Protein AF-A0A151JK61-F1 (afdb_monomer)

Structure (mmCIF, N/CA/C/O backbone):
data_AF-A0A151JK61-F1
#
_entry.id   AF-A0A151JK61-F1
#
loop_
_atom_site.group_PDB
_atom_site.id
_atom_site.type_symbol
_atom_site.label_atom_id
_atom_site.label_alt_id
_atom_site.label_comp_id
_atom_site.label_asym_id
_atom_site.label_entity_id
_atom_site.label_seq_id
_atom_site.pdbx_PDB_ins_code
_atom_site.Cartn_x
_atom_site.Cartn_y
_atom_site.Cartn_z
_atom_site.occupancy
_atom_site.B_iso_or_equiv
_atom_site.auth_seq_id
_atom_site.auth_comp_id
_atom_site.auth_asym_id
_atom_site.auth_atom_id
_atom_site.pdbx_PDB_model_num
ATOM 1 N N . MET A 1 1 ? 59.798 40.712 -81.114 1.00 36.72 1 MET A N 1
ATOM 2 C CA . MET A 1 1 ? 59.734 41.565 -82.325 1.00 36.72 1 MET A CA 1
ATOM 3 C C . MET A 1 1 ? 58.881 42.770 -81.962 1.00 36.72 1 MET A C 1
ATOM 5 O O . MET A 1 1 ? 57.745 42.544 -81.593 1.00 36.72 1 MET A O 1
ATOM 9 N N . VAL A 1 2 ? 59.318 44.025 -81.912 1.00 40.62 2 VAL A N 1
ATOM 10 C CA . VAL A 1 2 ? 60.511 44.745 -82.385 1.00 40.62 2 VAL A CA 1
ATOM 11 C C . VAL A 1 2 ? 60.989 45.620 -81.213 1.00 40.62 2 VAL A C 1
ATOM 13 O O . VAL A 1 2 ? 60.170 46.296 -80.598 1.00 40.62 2 VAL A O 1
ATOM 16 N N . SER A 1 3 ? 62.283 45.569 -80.880 1.00 42.81 3 SER A N 1
ATOM 17 C CA . SER A 1 3 ? 62.918 46.436 -79.874 1.00 42.81 3 SER A CA 1
ATOM 18 C C . SER A 1 3 ? 63.166 47.808 -80.508 1.00 42.81 3 SER A C 1
ATOM 20 O O . SER A 1 3 ? 63.892 47.900 -81.498 1.00 42.81 3 SER A O 1
ATOM 22 N N . GLN A 1 4 ? 62.527 48.860 -79.991 1.00 45.97 4 GLN A N 1
ATOM 23 C CA . GLN A 1 4 ? 62.861 50.249 -80.314 1.00 45.97 4 GLN A CA 1
ATOM 24 C C . GLN A 1 4 ? 63.570 50.862 -79.109 1.00 45.97 4 GLN A C 1
ATOM 26 O O . GLN A 1 4 ? 62.953 51.158 -78.088 1.00 45.97 4 GLN A O 1
ATOM 31 N N . ALA A 1 5 ? 64.881 51.049 -79.245 1.00 43.09 5 ALA A N 1
ATOM 32 C CA . ALA A 1 5 ? 65.686 51.799 -78.299 1.00 43.09 5 ALA A CA 1
ATOM 33 C C . ALA A 1 5 ? 65.395 53.298 -78.458 1.00 43.09 5 ALA A C 1
ATOM 35 O O . ALA A 1 5 ? 65.665 53.883 -79.508 1.00 43.09 5 ALA A O 1
ATOM 36 N N . LEU A 1 6 ? 64.887 53.932 -77.402 1.00 47.94 6 LEU A N 1
ATOM 37 C CA . LEU A 1 6 ? 64.874 55.386 -77.275 1.00 47.94 6 LEU A CA 1
ATOM 38 C C . LEU A 1 6 ? 66.001 55.760 -76.298 1.00 47.94 6 LEU A C 1
ATOM 40 O O . LEU A 1 6 ? 65.933 55.432 -75.119 1.00 47.94 6 LEU A O 1
ATOM 44 N N . TYR A 1 7 ? 67.064 56.392 -76.808 1.00 45.03 7 TYR A N 1
ATOM 45 C CA . TYR A 1 7 ? 68.251 56.840 -76.052 1.00 45.03 7 TYR A CA 1
ATOM 46 C C . TYR A 1 7 ? 69.105 55.750 -75.360 1.00 45.03 7 TYR A C 1
ATOM 48 O O . TYR A 1 7 ? 69.670 55.985 -74.296 1.00 45.03 7 TYR A O 1
ATOM 56 N N . GLY A 1 8 ? 69.279 54.576 -75.981 1.00 53.41 8 GLY A N 1
ATOM 57 C CA . GLY A 1 8 ? 70.360 53.641 -75.609 1.00 53.41 8 GLY A CA 1
ATOM 58 C C . GLY A 1 8 ? 70.152 52.803 -74.338 1.00 53.41 8 GLY A C 1
ATOM 59 O O . GLY A 1 8 ? 71.114 52.229 -73.838 1.00 53.41 8 GLY A O 1
ATOM 60 N N . LEU A 1 9 ? 68.921 52.689 -73.835 1.00 51.47 9 LEU A N 1
ATOM 61 C CA . LEU A 1 9 ? 68.556 51.790 -72.734 1.00 51.47 9 LEU A CA 1
ATOM 62 C C . LEU A 1 9 ? 67.523 50.761 -73.217 1.00 51.47 9 LEU A C 1
ATOM 64 O O . LEU A 1 9 ? 66.422 51.131 -73.621 1.00 51.47 9 LEU A O 1
ATOM 68 N N . GLU A 1 10 ? 67.865 49.469 -73.167 1.00 50.69 10 GLU A N 1
ATOM 69 C CA . GLU A 1 10 ? 66.899 48.376 -73.342 1.00 50.69 10 GLU A CA 1
ATOM 70 C C . GLU A 1 10 ? 66.171 48.122 -72.017 1.00 50.69 10 GLU A C 1
ATOM 72 O O . GLU A 1 10 ? 66.741 47.598 -71.061 1.00 50.69 10 GLU A O 1
ATOM 77 N N . ILE A 1 11 ? 64.895 48.504 -71.952 1.00 57.00 11 ILE A N 1
ATOM 78 C CA . ILE A 1 11 ? 64.036 48.224 -70.799 1.00 57.00 11 ILE A CA 1
ATOM 79 C C . ILE A 1 11 ? 63.388 46.855 -71.010 1.00 57.00 11 ILE A C 1
ATOM 81 O O . ILE A 1 11 ? 62.542 46.671 -71.885 1.00 57.00 11 ILE A O 1
ATOM 85 N N . ASN A 1 12 ? 63.789 45.884 -70.193 1.00 53.09 12 ASN A N 1
ATOM 86 C CA . ASN A 1 12 ? 63.218 44.543 -70.192 1.00 53.09 12 ASN A CA 1
ATOM 87 C C . ASN A 1 12 ? 61.839 44.559 -69.498 1.00 53.09 12 ASN A C 1
ATOM 89 O O . ASN A 1 12 ? 61.750 44.612 -68.274 1.00 53.09 12 ASN A O 1
ATOM 93 N N . LEU A 1 13 ? 60.760 44.538 -70.288 1.00 59.25 13 LEU A N 1
ATOM 94 C CA . LEU A 1 13 ? 59.363 44.594 -69.823 1.00 59.25 13 LEU A CA 1
ATOM 95 C C . LEU A 1 13 ? 58.815 43.252 -69.297 1.00 59.25 13 LEU A C 1
ATOM 97 O O . LEU A 1 13 ? 57.653 43.182 -68.908 1.00 59.25 13 LEU A O 1
ATOM 101 N N . ASN A 1 14 ? 59.630 42.196 -69.229 1.00 56.22 14 ASN A N 1
ATOM 102 C CA . ASN A 1 14 ? 59.191 40.876 -68.754 1.00 56.22 14 ASN A CA 1
ATOM 103 C C . ASN A 1 14 ? 59.121 40.749 -67.216 1.00 56.22 14 ASN A C 1
ATOM 105 O O . ASN A 1 14 ? 58.889 39.656 -66.709 1.00 56.22 14 ASN A O 1
ATOM 109 N N . LEU A 1 15 ? 59.333 41.841 -66.473 1.00 53.91 15 LEU A N 1
ATOM 110 C CA . LEU A 1 15 ? 59.380 41.867 -65.001 1.00 53.91 15 LEU A CA 1
ATOM 111 C C . LEU A 1 15 ? 58.294 42.748 -64.354 1.00 53.91 15 LEU A C 1
ATOM 113 O O . LEU A 1 15 ? 58.325 42.961 -63.145 1.00 53.91 15 LEU A O 1
ATOM 117 N N . VAL A 1 16 ? 57.332 43.265 -65.128 1.00 53.78 16 VAL A N 1
ATOM 118 C CA . VAL A 1 16 ? 56.201 44.042 -64.591 1.00 53.78 16 VAL A CA 1
ATOM 119 C C . VAL A 1 16 ? 54.985 43.122 -64.476 1.00 53.78 16 VAL A C 1
ATOM 121 O O . VAL A 1 16 ? 54.441 42.691 -65.492 1.00 53.78 16 VAL A O 1
ATOM 124 N N . GLU A 1 17 ? 54.559 42.810 -63.249 1.00 54.56 17 GLU A N 1
ATOM 125 C CA . GLU A 1 17 ? 53.302 42.092 -63.001 1.00 54.56 17 GLU A CA 1
ATOM 126 C C . GLU A 1 17 ? 52.133 42.834 -63.667 1.00 54.56 17 GLU A C 1
ATOM 128 O O . GLU A 1 17 ? 51.970 44.049 -63.516 1.00 54.56 17 GLU A O 1
ATOM 133 N N . GLN A 1 18 ? 51.325 42.108 -64.445 1.00 51.62 18 GLN A N 1
ATOM 134 C CA . GLN A 1 18 ? 50.189 42.681 -65.161 1.00 51.62 18 GLN A CA 1
ATOM 135 C C . GLN A 1 18 ? 49.144 43.208 -64.170 1.00 51.62 18 GLN A C 1
ATOM 137 O O . GLN A 1 18 ? 48.425 42.456 -63.518 1.00 51.62 18 GLN A O 1
ATOM 142 N N . ASN A 1 19 ? 49.076 44.533 -64.077 1.00 57.56 19 ASN A N 1
ATOM 143 C CA . ASN A 1 19 ? 48.163 45.279 -63.219 1.00 57.56 19 ASN A CA 1
ATOM 144 C C . ASN A 1 19 ? 46.703 45.145 -63.715 1.00 57.56 19 ASN A C 1
ATOM 146 O O . ASN A 1 19 ? 46.475 44.977 -64.919 1.00 57.56 19 ASN A O 1
ATOM 150 N N . GLU A 1 20 ? 45.708 45.261 -62.821 1.00 55.38 20 GLU A N 1
ATOM 151 C CA . GLU A 1 20 ? 44.273 44.990 -63.089 1.00 55.38 20 GLU A CA 1
ATOM 152 C C . GLU A 1 20 ? 43.678 45.729 -64.305 1.00 55.38 20 GLU A C 1
ATOM 154 O O . GLU A 1 20 ? 42.684 45.287 -64.884 1.00 55.38 20 GLU A O 1
ATOM 159 N N . PHE A 1 21 ? 44.319 46.815 -64.733 1.00 51.34 21 PHE A N 1
ATOM 160 C CA . PHE A 1 21 ? 43.961 47.631 -65.894 1.00 51.34 21 PHE A CA 1
ATOM 161 C C . PHE A 1 21 ? 44.294 46.997 -67.262 1.00 51.34 21 PHE A C 1
ATOM 163 O O . PHE A 1 21 ? 44.045 47.618 -68.291 1.00 51.34 21 PHE A O 1
ATOM 170 N N . THR A 1 22 ? 44.840 45.774 -67.299 1.00 52.66 22 THR A N 1
ATOM 171 C CA . THR A 1 22 ? 45.141 45.019 -68.539 1.00 52.66 22 THR A CA 1
ATOM 172 C C . THR A 1 22 ? 44.105 43.938 -68.884 1.00 52.66 22 THR A C 1
ATOM 174 O O . THR A 1 22 ? 44.221 43.279 -69.919 1.00 52.66 22 THR A O 1
ATOM 177 N N . LYS A 1 23 ? 43.060 43.764 -68.059 1.00 53.53 23 LYS A N 1
ATOM 178 C CA . LYS A 1 23 ? 41.962 42.818 -68.321 1.00 53.53 23 LYS A CA 1
ATOM 179 C C . LYS A 1 23 ? 41.114 43.292 -69.512 1.00 53.53 23 LYS A C 1
ATOM 181 O O . LYS A 1 23 ? 40.713 44.451 -69.582 1.00 53.53 23 LYS A O 1
ATOM 186 N N . SER A 1 24 ? 40.805 42.384 -70.439 1.00 61.75 24 SER A N 1
ATOM 187 C CA . S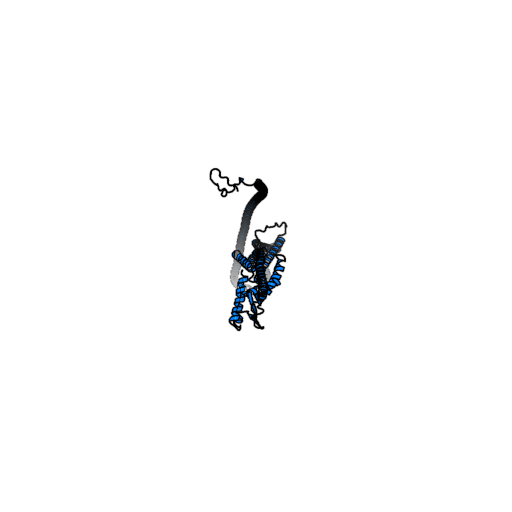ER A 1 24 ? 39.912 42.650 -71.581 1.00 61.75 24 SER A CA 1
ATOM 188 C C . SER A 1 24 ? 38.522 43.102 -71.100 1.00 61.75 24 SER A C 1
ATOM 190 O O . SER A 1 24 ? 38.020 42.580 -70.104 1.00 61.75 24 SER A O 1
ATOM 192 N N . GLU A 1 25 ? 37.855 44.019 -71.817 1.00 66.44 25 GLU A N 1
ATOM 193 C CA . GLU A 1 25 ? 36.495 44.508 -71.499 1.00 66.44 25 GLU A CA 1
ATOM 194 C C . GLU A 1 25 ? 35.496 43.355 -71.251 1.00 66.44 25 GLU A C 1
ATOM 196 O O . GLU A 1 25 ? 34.598 43.454 -70.410 1.00 66.44 25 GLU A O 1
ATOM 201 N N . ASN A 1 26 ? 35.694 42.215 -71.922 1.00 67.25 26 ASN A N 1
ATOM 202 C CA . ASN A 1 26 ? 34.891 41.009 -71.726 1.00 67.25 26 ASN A CA 1
ATOM 203 C C . ASN A 1 26 ? 35.125 40.329 -70.365 1.00 67.25 26 ASN A C 1
ATOM 205 O O . ASN A 1 26 ? 34.169 39.834 -69.769 1.00 67.25 26 ASN A O 1
ATOM 209 N N . GLN A 1 27 ? 36.353 40.335 -69.839 1.00 68.81 27 GLN A N 1
ATOM 210 C CA . GLN A 1 27 ? 36.668 39.763 -68.523 1.00 68.81 27 GLN A CA 1
ATOM 211 C C . GLN A 1 27 ? 36.084 40.614 -67.388 1.00 68.81 27 GLN A C 1
ATOM 213 O O . GLN A 1 27 ? 35.532 40.071 -66.432 1.00 68.81 27 GLN A O 1
ATOM 218 N N . LEU A 1 28 ? 36.114 41.945 -67.522 1.00 70.75 28 LEU A N 1
ATOM 219 C CA . LEU A 1 28 ? 35.481 42.855 -66.561 1.00 70.75 28 LEU A CA 1
ATOM 220 C C . LEU A 1 28 ? 33.946 42.741 -66.584 1.00 70.75 28 LEU A C 1
ATOM 222 O O . LEU A 1 28 ? 33.312 42.761 -65.528 1.00 70.75 28 LEU A O 1
ATOM 226 N N . LYS A 1 29 ? 33.329 42.549 -67.762 1.00 75.88 29 LYS A N 1
ATOM 227 C CA . LYS A 1 29 ? 31.883 42.269 -67.870 1.00 75.88 29 LYS A CA 1
ATOM 228 C C . LYS A 1 29 ? 31.500 40.947 -67.204 1.00 75.88 29 LYS A C 1
ATOM 230 O O . LYS A 1 29 ? 30.513 40.922 -66.475 1.00 75.88 29 LYS A O 1
ATOM 235 N N . GLN A 1 30 ? 32.280 39.881 -67.397 1.00 76.56 30 GLN A N 1
ATOM 236 C CA . GLN A 1 30 ? 32.039 38.598 -66.727 1.00 76.56 30 GLN A CA 1
ATOM 237 C C . GLN A 1 30 ? 32.170 38.707 -65.203 1.00 76.56 30 GLN A C 1
ATOM 239 O O . GLN A 1 30 ? 31.293 38.222 -64.492 1.00 76.56 30 GLN A O 1
ATOM 244 N N . GLN A 1 31 ? 33.195 39.400 -64.693 1.00 79.06 31 GLN A N 1
ATOM 245 C CA . GLN A 1 31 ? 33.338 39.639 -63.251 1.00 79.06 31 GLN A CA 1
ATOM 246 C C . GLN A 1 31 ? 32.177 40.463 -62.681 1.00 79.06 31 GLN A C 1
ATOM 248 O O . GLN A 1 31 ? 31.680 40.153 -61.602 1.00 79.06 31 GLN A O 1
ATOM 253 N N . ARG A 1 32 ? 31.686 41.470 -63.414 1.00 78.94 32 ARG A N 1
ATOM 254 C CA . ARG A 1 32 ? 30.528 42.269 -62.989 1.00 78.94 32 ARG A CA 1
ATOM 255 C C . ARG A 1 32 ? 29.241 41.445 -62.921 1.00 78.94 32 ARG A C 1
ATOM 257 O O . ARG A 1 32 ? 28.457 41.634 -61.999 1.00 78.94 32 ARG A O 1
ATOM 264 N N . GLU A 1 33 ? 28.999 40.566 -63.890 1.00 81.56 33 GLU A N 1
ATOM 265 C CA . GLU A 1 33 ? 27.809 39.704 -63.881 1.00 81.56 33 GLU A CA 1
ATOM 266 C C . GLU A 1 33 ? 27.905 38.602 -62.812 1.00 81.56 33 GLU A C 1
ATOM 268 O O . GLU A 1 33 ? 26.903 38.306 -62.166 1.00 81.56 33 GLU A O 1
ATOM 273 N N . ALA A 1 34 ? 29.104 38.072 -62.541 1.00 82.69 34 ALA A N 1
ATOM 274 C CA . ALA A 1 34 ? 29.336 37.176 -61.405 1.00 82.69 34 ALA A CA 1
ATOM 275 C C . ALA A 1 34 ? 29.052 37.880 -60.066 1.00 82.69 34 ALA A C 1
ATOM 277 O O . ALA A 1 34 ? 28.237 37.398 -59.287 1.00 82.69 34 ALA A O 1
ATOM 278 N N . LEU A 1 35 ? 29.608 39.080 -59.856 1.00 83.50 35 LEU A N 1
ATOM 279 C CA . LEU A 1 35 ? 29.359 39.879 -58.651 1.00 83.50 35 LEU A CA 1
ATOM 280 C C . LEU A 1 35 ? 27.884 40.268 -58.489 1.00 83.50 35 LEU A C 1
ATOM 282 O O . LEU A 1 35 ? 27.372 40.253 -57.376 1.00 83.50 35 LEU A O 1
ATOM 286 N N . LYS A 1 36 ? 27.170 40.590 -59.575 1.00 87.06 36 LYS A N 1
ATOM 287 C CA . LYS A 1 36 ? 25.717 40.835 -59.512 1.00 87.06 36 LYS A CA 1
ATOM 288 C C . LYS A 1 36 ? 24.940 39.598 -59.080 1.00 87.06 36 LYS A C 1
ATOM 290 O O . LYS A 1 36 ? 23.990 39.726 -58.314 1.00 87.06 36 LYS A O 1
ATOM 295 N N . LYS A 1 37 ? 25.316 38.421 -59.586 1.00 86.50 37 LYS A N 1
ATOM 296 C CA . LYS A 1 37 ? 24.692 37.157 -59.194 1.00 86.50 37 LYS A CA 1
ATOM 297 C C . LYS A 1 37 ? 24.955 36.859 -57.719 1.00 86.50 37 LYS A C 1
ATOM 299 O O . LYS A 1 37 ? 24.032 36.465 -57.016 1.00 86.50 37 LYS A O 1
ATOM 304 N N . ASP A 1 38 ? 26.170 37.118 -57.247 1.00 87.12 38 ASP A N 1
ATOM 305 C CA . ASP A 1 38 ? 26.519 36.966 -55.836 1.00 87.12 38 ASP A CA 1
ATOM 306 C C . ASP A 1 38 ? 25.733 37.946 -54.955 1.00 87.12 38 ASP A C 1
ATOM 308 O O . ASP A 1 38 ? 25.185 37.534 -53.940 1.00 87.12 38 ASP A O 1
ATOM 312 N N . ILE A 1 39 ? 25.589 39.214 -55.365 1.00 87.75 39 ILE A N 1
ATOM 313 C CA . ILE A 1 39 ? 24.758 40.205 -54.656 1.00 87.75 39 ILE A CA 1
ATOM 314 C C . ILE A 1 39 ? 23.302 39.733 -54.557 1.00 87.75 39 ILE A C 1
ATOM 316 O O . ILE A 1 39 ? 22.737 39.774 -53.469 1.00 87.75 39 ILE A O 1
ATOM 320 N N . LEU A 1 40 ? 22.716 39.238 -55.652 1.00 90.38 40 LEU A N 1
ATOM 321 C CA . LEU A 1 40 ? 21.356 38.686 -55.655 1.00 90.38 40 LEU A CA 1
ATOM 322 C C . LEU A 1 40 ? 21.215 37.494 -54.699 1.00 90.38 40 LEU A C 1
ATOM 324 O O . LEU A 1 40 ? 20.272 37.450 -53.913 1.00 90.38 40 LEU A O 1
ATOM 328 N N . ASN A 1 41 ? 22.173 36.565 -54.715 1.00 88.38 41 ASN A N 1
ATOM 329 C CA . ASN A 1 41 ? 22.175 35.425 -53.797 1.00 88.38 41 ASN A CA 1
ATOM 330 C C . ASN A 1 41 ? 22.283 35.882 -52.331 1.00 88.38 41 ASN A C 1
ATOM 332 O O . ASN A 1 41 ? 21.560 35.377 -51.475 1.00 88.38 41 ASN A O 1
ATOM 336 N N . TYR A 1 42 ? 23.140 36.867 -52.034 1.00 89.44 42 TYR A N 1
ATOM 337 C CA . TYR A 1 42 ? 23.260 37.425 -50.686 1.00 89.44 42 TYR A CA 1
ATOM 338 C C . TYR A 1 42 ? 21.993 38.169 -50.248 1.00 89.44 42 TYR A C 1
ATOM 340 O O . TYR A 1 42 ? 21.612 38.083 -49.082 1.00 89.44 42 TYR A O 1
ATOM 348 N N . GLU A 1 43 ? 21.311 38.876 -51.151 1.00 91.19 43 GLU A N 1
ATOM 349 C CA . GLU A 1 43 ? 20.018 39.504 -50.863 1.00 91.19 43 GLU A CA 1
ATOM 350 C C . GLU A 1 43 ? 18.944 38.453 -50.547 1.00 91.19 43 GLU A C 1
ATOM 352 O O . GLU A 1 43 ? 18.231 38.590 -49.546 1.00 91.19 43 GLU A O 1
ATOM 357 N N . GLU A 1 44 ? 18.871 37.367 -51.322 1.00 89.69 44 GLU A N 1
ATOM 358 C CA . GLU A 1 44 ? 17.977 36.237 -51.043 1.00 89.69 44 GLU A CA 1
ATOM 359 C C . GLU A 1 44 ? 18.295 35.582 -49.690 1.00 89.69 44 GLU A C 1
ATOM 361 O O . GLU A 1 44 ? 17.392 35.398 -48.868 1.00 89.69 44 GLU A O 1
ATOM 366 N N . ASP A 1 45 ? 19.567 35.321 -49.389 1.00 89.50 45 ASP A N 1
ATOM 367 C CA . ASP A 1 45 ? 19.987 34.770 -48.098 1.00 89.50 45 ASP A CA 1
ATOM 368 C C . ASP A 1 45 ? 19.641 35.704 -46.927 1.00 89.50 45 ASP A C 1
ATOM 370 O O . ASP A 1 45 ? 19.114 35.249 -45.908 1.00 89.50 45 ASP A O 1
ATOM 374 N N . ILE A 1 46 ? 19.842 37.020 -47.071 1.00 89.19 46 ILE A N 1
ATOM 375 C CA . ILE A 1 46 ? 19.449 38.011 -46.057 1.00 89.19 46 ILE A CA 1
ATOM 376 C C . ILE A 1 46 ? 17.935 37.980 -45.828 1.00 89.19 46 ILE A C 1
ATOM 378 O O . ILE A 1 46 ? 17.485 38.063 -44.679 1.00 89.19 46 ILE A O 1
ATOM 382 N N . THR A 1 47 ? 17.130 37.864 -46.888 1.00 91.00 47 THR A N 1
ATOM 383 C CA . THR A 1 47 ? 15.671 37.764 -46.734 1.00 91.00 47 THR A CA 1
ATOM 384 C C . THR A 1 47 ? 15.264 36.469 -46.036 1.00 91.00 47 THR A C 1
ATOM 386 O O . THR A 1 47 ? 14.463 36.524 -45.098 1.00 91.00 47 THR A O 1
ATOM 389 N N . ARG A 1 48 ? 15.870 35.327 -46.393 1.00 92.75 48 ARG A N 1
ATOM 390 C CA . ARG A 1 48 ? 15.636 34.038 -45.726 1.00 92.75 48 ARG A CA 1
ATOM 391 C C . ARG A 1 48 ? 15.961 34.132 -44.237 1.00 92.75 48 ARG A C 1
ATOM 393 O O . ARG A 1 48 ? 15.082 33.885 -43.411 1.00 92.75 48 ARG A O 1
ATOM 400 N N . ILE A 1 49 ? 17.159 34.603 -43.893 1.00 90.38 49 ILE A N 1
ATOM 401 C CA . ILE A 1 49 ? 17.610 34.752 -42.503 1.00 90.38 49 ILE A CA 1
ATOM 402 C C . ILE A 1 49 ? 16.687 35.695 -41.721 1.00 90.38 49 ILE A C 1
ATOM 404 O O . ILE A 1 49 ? 16.304 35.381 -40.596 1.00 90.38 49 ILE A O 1
ATOM 408 N N . LYS A 1 50 ? 16.247 36.820 -42.306 1.00 92.31 50 LYS A N 1
ATOM 409 C CA . LYS A 1 50 ? 15.279 37.725 -41.655 1.00 92.31 50 LYS A CA 1
ATOM 410 C C . LYS A 1 50 ? 13.941 37.044 -41.369 1.00 92.31 50 LYS A C 1
ATOM 412 O O . LYS A 1 50 ? 13.362 37.268 -40.304 1.00 92.31 50 LYS A O 1
ATOM 417 N N . THR A 1 51 ? 13.438 36.222 -42.290 1.00 90.81 51 THR A N 1
ATOM 418 C CA . THR A 1 51 ? 12.185 35.485 -42.058 1.00 90.81 51 THR A CA 1
ATOM 419 C C . THR A 1 51 ? 12.330 34.420 -40.973 1.00 90.81 51 THR A C 1
ATOM 421 O O . THR A 1 51 ? 11.421 34.270 -40.153 1.00 90.81 51 THR A O 1
ATOM 424 N N . GLU A 1 52 ? 13.468 33.727 -40.913 1.00 91.00 52 GLU A N 1
ATOM 425 C CA . GLU A 1 52 ? 13.773 32.763 -39.852 1.00 91.00 52 GLU A CA 1
ATOM 426 C C . GLU A 1 52 ? 13.918 33.447 -38.492 1.00 91.00 52 GLU A C 1
ATOM 428 O O . GLU A 1 52 ? 13.262 33.028 -37.539 1.00 91.00 52 GLU A O 1
ATOM 433 N N . LEU A 1 53 ? 14.648 34.565 -38.414 1.00 89.38 53 LEU A N 1
ATOM 434 C CA . LEU A 1 53 ? 14.738 35.397 -37.208 1.00 89.38 53 LEU A CA 1
ATOM 435 C C . LEU A 1 53 ? 13.359 35.860 -36.727 1.00 89.38 53 LEU A C 1
ATOM 437 O O . LEU A 1 53 ? 13.074 35.822 -35.533 1.00 89.38 53 LEU A O 1
ATOM 441 N N . GLY A 1 54 ? 12.472 36.253 -37.646 1.00 91.81 54 GLY A N 1
ATOM 442 C CA . GLY A 1 54 ? 11.100 36.635 -37.312 1.00 91.81 54 GLY A CA 1
ATOM 443 C C . GLY A 1 54 ? 10.270 35.482 -36.734 1.00 91.81 54 GLY A C 1
ATOM 444 O O . GLY A 1 54 ? 9.477 35.697 -35.815 1.00 91.81 54 GLY A O 1
ATOM 445 N N . LYS A 1 55 ? 10.450 34.253 -37.239 1.00 91.94 55 LYS A N 1
ATOM 446 C CA . LYS A 1 55 ? 9.806 33.050 -36.682 1.00 91.94 55 LYS A CA 1
ATOM 447 C C . LYS A 1 55 ? 10.365 32.713 -35.302 1.00 91.94 55 LYS A C 1
ATOM 449 O O . LYS A 1 55 ? 9.581 32.469 -34.387 1.00 91.94 55 LYS A O 1
ATOM 454 N N . LEU A 1 56 ? 11.687 32.764 -35.147 1.00 88.56 56 LEU A N 1
ATOM 455 C CA . LEU A 1 56 ? 12.363 32.470 -33.887 1.00 88.56 56 LEU A CA 1
ATOM 456 C C . LEU A 1 56 ? 11.968 33.480 -32.798 1.00 88.56 56 LEU A C 1
ATOM 458 O O . LEU A 1 56 ? 11.589 33.076 -31.706 1.00 88.56 56 LEU A O 1
ATOM 462 N N . ASN A 1 57 ? 11.912 34.779 -33.115 1.00 89.94 57 ASN A N 1
ATOM 463 C CA . ASN A 1 57 ? 11.442 35.805 -32.173 1.00 89.94 57 ASN A CA 1
ATOM 464 C C . ASN A 1 57 ? 9.983 35.600 -31.745 1.00 89.94 57 ASN A C 1
ATOM 466 O O . ASN A 1 57 ? 9.642 35.834 -30.586 1.00 89.94 57 ASN A O 1
ATOM 470 N N . LYS A 1 58 ? 9.105 35.150 -32.653 1.00 91.81 58 LYS A N 1
ATOM 471 C CA . LYS A 1 58 ? 7.721 34.806 -32.287 1.00 91.81 58 LYS A CA 1
ATOM 472 C C . LYS A 1 58 ? 7.667 33.607 -31.342 1.00 91.81 58 LYS A C 1
ATOM 474 O O . LYS A 1 58 ? 6.873 33.629 -30.408 1.00 91.81 58 LYS A O 1
ATOM 479 N N . GLN A 1 59 ? 8.501 32.592 -31.571 1.00 89.69 59 GLN A N 1
ATOM 480 C CA . GLN A 1 59 ? 8.602 31.434 -30.681 1.00 89.69 59 GLN A CA 1
ATOM 481 C C . GLN A 1 59 ? 9.130 31.835 -29.302 1.00 89.69 59 GLN A C 1
ATOM 483 O O . GLN A 1 59 ? 8.499 31.488 -28.311 1.00 89.69 59 GLN A O 1
ATOM 488 N N . VAL A 1 60 ? 10.200 32.635 -29.234 1.00 89.56 60 VAL A N 1
ATOM 489 C CA . VAL A 1 60 ? 10.749 33.155 -27.969 1.00 89.56 60 VAL A CA 1
ATOM 490 C C . VAL A 1 60 ? 9.690 33.947 -27.200 1.00 89.56 60 VAL A C 1
ATOM 492 O O . VAL A 1 60 ? 9.434 33.649 -26.039 1.00 89.56 60 VAL A O 1
ATOM 495 N N . SER A 1 61 ? 8.991 34.878 -27.859 1.00 88.81 61 SER A N 1
ATOM 496 C CA . SER A 1 61 ? 7.936 35.667 -27.209 1.00 88.81 61 SER A CA 1
ATOM 497 C C . SER A 1 61 ? 6.762 34.809 -26.717 1.00 88.81 61 SER A C 1
ATOM 499 O O . SER A 1 61 ? 6.157 35.119 -25.689 1.00 88.81 61 SER A O 1
ATOM 501 N N . GLN A 1 62 ? 6.426 33.724 -27.423 1.00 89.31 62 GLN A N 1
ATOM 502 C CA . GLN A 1 62 ? 5.405 32.786 -26.961 1.00 89.31 62 GLN A CA 1
ATOM 503 C C . GLN A 1 62 ? 5.890 31.992 -25.742 1.00 89.31 62 GLN A C 1
ATOM 505 O O . GLN A 1 62 ? 5.174 31.922 -24.747 1.00 89.31 62 GLN A O 1
ATOM 510 N N . SER A 1 63 ? 7.120 31.474 -25.769 1.00 81.00 63 SER A N 1
ATOM 511 C CA . SER A 1 63 ? 7.704 30.756 -24.632 1.00 81.00 63 SER A CA 1
ATOM 512 C C . SER A 1 63 ? 7.854 31.637 -23.387 1.00 81.00 63 SER A C 1
ATOM 514 O O . SER A 1 63 ? 7.631 31.158 -22.280 1.00 81.00 63 SER A O 1
ATOM 516 N N . GLU A 1 64 ? 8.158 32.929 -23.539 1.00 86.31 64 GLU A N 1
ATOM 517 C CA . GLU A 1 64 ? 8.181 33.894 -22.427 1.00 86.31 64 GLU A CA 1
ATOM 518 C C . GLU A 1 64 ? 6.797 34.088 -21.787 1.00 86.31 64 GLU A C 1
ATOM 520 O O . GLU A 1 64 ? 6.679 34.174 -20.559 1.00 86.31 64 GLU A O 1
ATOM 525 N N . LYS A 1 65 ? 5.731 34.130 -22.600 1.00 89.62 65 LYS A N 1
ATOM 526 C CA . LYS A 1 65 ? 4.349 34.200 -22.098 1.00 89.62 65 LYS A CA 1
ATOM 527 C C . LYS A 1 65 ? 3.959 32.927 -21.358 1.00 89.62 65 LYS A C 1
ATOM 529 O O . LYS A 1 65 ? 3.393 33.029 -20.270 1.00 89.62 65 LYS A O 1
ATOM 534 N N . ASP A 1 66 ? 4.297 31.768 -21.915 1.00 87.50 66 ASP A N 1
ATOM 535 C CA . ASP A 1 66 ? 3.994 30.469 -21.314 1.00 87.50 66 ASP A CA 1
ATOM 536 C C . ASP A 1 66 ? 4.744 30.301 -19.978 1.00 87.50 66 ASP A C 1
ATOM 538 O O . ASP A 1 66 ? 4.138 29.927 -18.975 1.00 87.50 66 ASP A O 1
ATOM 542 N N . LEU A 1 67 ? 6.026 30.689 -19.911 1.00 85.12 67 LEU A N 1
ATOM 543 C CA . LEU A 1 67 ? 6.802 30.726 -18.661 1.00 85.12 67 LEU A CA 1
ATOM 544 C C . LEU A 1 67 ? 6.181 31.664 -17.619 1.00 85.12 67 LEU A C 1
ATOM 546 O O . LEU A 1 67 ? 6.072 31.311 -16.446 1.00 85.12 67 LEU A O 1
ATOM 550 N N . SER A 1 68 ? 5.729 32.845 -18.043 1.00 84.50 68 SER A N 1
ATOM 551 C CA . SER A 1 68 ? 5.071 33.810 -17.152 1.00 84.50 68 SER A CA 1
ATOM 552 C C . SER A 1 68 ? 3.701 33.328 -16.656 1.00 84.50 68 SER A C 1
ATOM 554 O O . SER A 1 68 ? 3.223 33.769 -15.608 1.00 84.50 68 SER A O 1
ATOM 556 N N . GLN A 1 69 ? 3.020 32.466 -17.412 1.00 84.75 69 GLN A N 1
ATOM 557 C CA . GLN A 1 69 ? 1.779 31.830 -16.979 1.00 84.75 69 GLN A CA 1
ATOM 558 C C . GLN A 1 69 ? 2.066 30.702 -15.984 1.00 84.75 69 GLN A C 1
ATOM 560 O O . GLN A 1 69 ? 1.485 30.700 -14.901 1.00 84.75 69 GLN A O 1
ATOM 565 N N . LEU A 1 70 ? 3.016 29.820 -16.302 1.00 80.06 70 LEU A N 1
ATOM 566 C CA . LEU A 1 70 ? 3.436 28.732 -15.417 1.00 80.06 70 LEU A CA 1
ATOM 567 C C . LEU A 1 70 ? 3.941 29.254 -14.066 1.00 80.06 70 LEU A C 1
ATOM 569 O O . LEU A 1 70 ? 3.580 28.700 -13.034 1.00 80.06 70 LEU A O 1
ATOM 573 N N . GLY A 1 71 ? 4.691 30.362 -14.045 1.00 82.25 71 GLY A N 1
ATOM 574 C CA . GLY A 1 71 ? 5.132 30.986 -12.792 1.00 82.25 71 GLY A CA 1
ATOM 575 C C . GLY A 1 71 ? 3.974 31.493 -11.921 1.00 82.25 71 GLY A C 1
ATOM 576 O O . GLY A 1 71 ? 4.013 31.365 -10.699 1.00 82.25 71 GLY A O 1
ATOM 577 N N . ARG A 1 72 ? 2.900 32.013 -12.535 1.00 82.56 72 ARG A N 1
ATOM 578 C CA . ARG A 1 72 ? 1.689 32.434 -11.806 1.00 82.56 72 ARG A CA 1
ATOM 579 C C . ARG A 1 72 ? 0.894 31.245 -11.273 1.00 82.56 72 ARG A C 1
ATOM 581 O O . ARG A 1 72 ? 0.376 31.314 -10.161 1.00 82.56 72 ARG A O 1
ATOM 588 N N . GLU A 1 73 ? 0.810 30.163 -12.042 1.00 81.38 73 GLU A N 1
ATOM 589 C CA . GLU A 1 73 ? 0.179 28.912 -11.607 1.00 81.38 73 GLU A CA 1
ATOM 590 C C . GLU A 1 73 ? 0.963 28.267 -10.452 1.00 81.38 73 GLU A C 1
ATOM 592 O O . GLU A 1 73 ? 0.362 27.867 -9.455 1.00 81.38 73 GLU A O 1
ATOM 597 N N . GLU A 1 74 ? 2.299 28.252 -10.519 1.00 77.94 74 GLU A N 1
ATOM 598 C CA . GLU A 1 74 ? 3.161 27.765 -9.435 1.00 77.94 74 GLU A CA 1
ATOM 599 C C . GLU A 1 74 ? 2.961 28.575 -8.145 1.00 77.94 74 GLU A C 1
ATOM 601 O O . GLU A 1 74 ? 2.816 28.006 -7.057 1.00 77.94 74 GLU A O 1
ATOM 606 N N . GLU A 1 75 ? 2.905 29.905 -8.246 1.00 84.19 75 GLU A N 1
ATOM 607 C CA . GLU A 1 75 ? 2.669 30.772 -7.093 1.00 84.19 75 GLU A CA 1
ATOM 608 C C . GLU A 1 75 ? 1.263 30.573 -6.499 1.00 84.19 75 GLU A C 1
ATOM 610 O O . GLU A 1 75 ? 1.113 30.512 -5.273 1.00 84.19 75 GLU A O 1
ATOM 615 N N . GLY A 1 76 ? 0.250 30.374 -7.350 1.00 82.94 76 GLY A N 1
ATOM 616 C CA . GLY A 1 76 ? -1.107 30.006 -6.942 1.00 82.94 76 GLY A CA 1
ATOM 617 C C . GLY A 1 76 ? -1.143 28.693 -6.157 1.00 82.94 76 GLY A C 1
ATOM 618 O O . GLY A 1 76 ? -1.620 28.666 -5.020 1.00 82.94 76 GLY A O 1
ATOM 619 N N . LEU A 1 77 ? -0.541 27.633 -6.702 1.00 76.12 77 LEU A N 1
ATOM 620 C CA . LEU A 1 77 ? -0.457 26.320 -6.053 1.00 76.12 77 LEU A CA 1
ATOM 621 C C . LEU A 1 77 ? 0.326 26.371 -4.734 1.00 76.12 77 LEU A C 1
ATOM 623 O O . LEU A 1 77 ? -0.017 25.697 -3.760 1.00 76.12 77 LEU A O 1
ATOM 627 N N . LYS A 1 78 ? 1.376 27.195 -4.658 1.00 82.88 78 LYS A N 1
ATOM 628 C CA . LYS A 1 78 ? 2.153 27.392 -3.427 1.00 82.88 78 LYS A CA 1
ATOM 629 C C . LYS A 1 78 ? 1.327 28.065 -2.332 1.00 82.88 78 LYS A C 1
ATOM 631 O O . LYS A 1 78 ? 1.488 27.720 -1.157 1.00 82.88 78 LYS A O 1
ATOM 636 N N . ASN A 1 79 ? 0.461 29.007 -2.695 1.00 82.19 79 ASN A N 1
ATOM 637 C CA . ASN A 1 79 ? -0.447 29.663 -1.758 1.00 82.19 79 ASN A CA 1
ATOM 638 C C . ASN A 1 79 ? -1.572 28.722 -1.316 1.00 82.19 79 ASN A C 1
ATOM 640 O O . ASN A 1 79 ? -1.792 28.584 -0.114 1.00 82.19 79 ASN A O 1
ATOM 644 N N . GLU A 1 80 ? -2.177 27.974 -2.238 1.00 79.88 80 GLU A N 1
ATOM 645 C CA . GLU A 1 80 ? -3.192 26.964 -1.917 1.00 79.88 80 GLU A CA 1
ATOM 646 C C . GLU A 1 80 ? -2.632 25.875 -0.984 1.00 79.88 80 GLU A C 1
ATOM 648 O O . GLU A 1 80 ? -3.227 25.551 0.045 1.00 79.88 80 GLU A O 1
ATOM 653 N N . LYS A 1 81 ? -1.411 25.387 -1.244 1.00 79.75 81 LYS A N 1
ATOM 654 C CA . LYS A 1 81 ? -0.715 24.445 -0.351 1.00 79.75 81 LYS A CA 1
ATOM 655 C C . LYS A 1 81 ? -0.530 25.010 1.061 1.00 79.75 81 LYS A C 1
ATOM 657 O O . LYS A 1 81 ? -0.654 24.268 2.040 1.00 79.75 81 LYS A O 1
ATOM 662 N N . LYS A 1 82 ? -0.217 26.305 1.193 1.00 83.69 82 LYS A N 1
ATOM 663 C CA . LYS A 1 82 ? -0.112 26.966 2.506 1.00 83.69 82 LYS A CA 1
ATOM 664 C C . LYS A 1 82 ? -1.472 27.051 3.194 1.00 83.69 82 LYS A C 1
ATOM 666 O O . LYS A 1 82 ? -1.543 26.736 4.380 1.00 83.69 82 LYS A O 1
ATOM 671 N N . GLU A 1 83 ? -2.528 27.431 2.480 1.00 80.25 83 GLU A N 1
ATOM 672 C CA . GLU A 1 83 ? -3.888 27.519 3.028 1.00 80.25 83 GLU A CA 1
ATOM 673 C C . GLU A 1 83 ? -4.410 26.158 3.495 1.00 80.25 83 GLU A C 1
ATOM 675 O O . GLU A 1 83 ? -4.876 26.034 4.629 1.00 80.25 83 GLU A O 1
ATOM 680 N N . ILE A 1 84 ? -4.239 25.110 2.684 1.00 77.19 84 ILE A N 1
ATOM 681 C CA . ILE A 1 84 ? -4.576 23.734 3.068 1.00 77.19 84 ILE A CA 1
ATOM 682 C C . ILE A 1 84 ? -3.763 23.322 4.300 1.00 77.19 84 ILE A C 1
ATOM 684 O O . ILE A 1 84 ? -4.320 22.788 5.259 1.00 77.19 84 ILE A O 1
ATOM 688 N N . GLY A 1 85 ? -2.462 23.629 4.333 1.00 80.56 85 GLY A N 1
ATOM 689 C CA . GLY A 1 85 ? -1.608 23.356 5.489 1.00 80.56 85 GLY A CA 1
ATOM 690 C C . GLY A 1 85 ? -2.079 24.048 6.776 1.00 80.56 85 GLY A C 1
ATOM 691 O O . GLY A 1 85 ? -2.030 23.448 7.852 1.00 80.56 85 GLY A O 1
ATOM 692 N N . LEU A 1 86 ? -2.564 25.289 6.684 1.00 85.19 86 LEU A N 1
ATOM 693 C CA . LEU A 1 86 ? -3.153 26.017 7.812 1.00 85.19 86 LEU A CA 1
ATOM 694 C C . LEU A 1 86 ? -4.499 25.413 8.237 1.00 85.19 86 LEU A C 1
ATOM 696 O O . LEU A 1 86 ? -4.719 25.213 9.431 1.00 85.19 86 LEU A O 1
ATOM 700 N N . SER A 1 87 ? -5.358 25.058 7.281 1.00 83.81 87 SER A N 1
ATOM 701 C CA . SER A 1 87 ? -6.658 24.424 7.533 1.00 83.81 87 SER A CA 1
ATOM 702 C C . SER A 1 87 ? -6.513 23.066 8.231 1.00 83.81 87 SER A C 1
ATOM 704 O O . SER A 1 87 ? -7.178 22.804 9.235 1.00 83.81 87 SER A O 1
ATOM 706 N N . VAL A 1 88 ? -5.566 22.231 7.786 1.00 82.00 88 VAL A N 1
ATOM 707 C CA . VAL A 1 88 ? -5.249 20.941 8.424 1.00 82.00 88 VAL A CA 1
ATOM 708 C C . VAL A 1 88 ? -4.762 21.143 9.860 1.00 82.00 88 VAL A C 1
ATOM 710 O O . VAL A 1 88 ? -5.223 20.448 10.768 1.00 82.00 88 VAL A O 1
ATOM 713 N N . LYS A 1 89 ? -3.872 22.116 10.100 1.00 87.06 89 LYS A N 1
ATOM 714 C CA . LYS A 1 89 ? -3.410 22.447 11.460 1.00 87.06 89 LYS A CA 1
ATOM 715 C C . LYS A 1 89 ? -4.559 22.914 12.353 1.00 87.06 89 LYS A C 1
ATOM 717 O O . LYS A 1 89 ? -4.661 22.447 13.485 1.00 87.06 89 LYS A O 1
ATOM 722 N N . ALA A 1 90 ? -5.437 23.779 11.847 1.00 86.06 90 ALA A N 1
ATOM 723 C CA . ALA A 1 90 ? -6.607 24.251 12.583 1.00 86.06 90 ALA A CA 1
ATOM 724 C C . ALA A 1 90 ? -7.551 23.092 12.944 1.00 86.06 90 ALA A C 1
ATOM 726 O O . ALA A 1 90 ? -7.912 22.931 14.108 1.00 86.06 90 ALA A O 1
ATOM 727 N N . LYS A 1 91 ? -7.863 22.214 11.980 1.00 86.50 91 LYS A N 1
ATOM 728 C CA . LYS A 1 91 ? -8.689 21.022 12.221 1.00 86.50 91 LYS A CA 1
ATOM 729 C C . LYS A 1 91 ? -8.068 20.069 13.236 1.00 86.50 91 LYS A C 1
ATOM 731 O O . LYS A 1 91 ? -8.793 19.533 14.068 1.00 86.50 91 LYS A O 1
ATOM 736 N N . LYS A 1 92 ? -6.745 19.882 13.212 1.00 86.25 92 LYS A N 1
ATOM 737 C CA . LYS A 1 92 ? -6.046 19.058 14.207 1.00 86.25 92 LYS A CA 1
ATOM 738 C C . LYS A 1 92 ? -6.205 19.626 15.621 1.00 86.25 92 LYS A C 1
ATOM 740 O O . LYS A 1 92 ? -6.560 18.880 16.527 1.00 86.25 92 LYS A O 1
ATOM 745 N N . ILE A 1 93 ? -6.025 20.938 15.786 1.00 91.00 93 ILE A N 1
ATOM 746 C CA . ILE A 1 93 ? -6.220 21.626 17.073 1.00 91.00 93 ILE A CA 1
ATOM 747 C C . ILE A 1 93 ? -7.671 21.490 17.555 1.00 91.00 93 ILE A C 1
ATOM 749 O O . ILE A 1 93 ? -7.907 21.241 18.736 1.00 91.00 93 ILE A O 1
ATOM 753 N N . ASP A 1 94 ? -8.652 21.624 16.661 1.00 90.19 94 ASP A N 1
ATOM 754 C CA . ASP A 1 94 ? -10.065 21.474 17.023 1.00 90.19 94 ASP A CA 1
ATOM 755 C C . ASP A 1 94 ? -10.410 20.040 17.445 1.00 90.19 94 ASP A C 1
ATOM 757 O O . ASP A 1 94 ? -11.145 19.851 18.416 1.00 90.19 94 ASP A O 1
ATOM 761 N N . ILE A 1 95 ? -9.852 19.030 16.767 1.00 85.25 95 ILE A N 1
ATOM 762 C CA . ILE A 1 95 ? -10.006 17.618 17.147 1.00 85.25 95 ILE A CA 1
ATOM 763 C C . ILE A 1 95 ? -9.376 17.366 18.519 1.00 85.25 95 ILE A C 1
ATOM 765 O O . ILE A 1 95 ? -10.028 16.784 19.384 1.00 85.25 95 ILE A O 1
ATOM 769 N N . GLU A 1 96 ? -8.149 17.835 18.755 1.00 88.56 96 GLU A N 1
ATOM 770 C CA . GLU A 1 96 ? -7.478 17.707 20.056 1.00 88.56 96 GLU A CA 1
ATOM 771 C C . GLU A 1 96 ? -8.279 18.395 21.170 1.00 88.56 96 GLU A C 1
ATOM 773 O O . GLU A 1 96 ? -8.487 17.814 22.237 1.00 88.56 96 GLU A O 1
ATOM 778 N N . ARG A 1 97 ? -8.821 19.593 20.912 1.00 91.81 97 ARG A N 1
ATOM 779 C CA . ARG A 1 97 ? -9.701 20.297 21.856 1.00 91.81 97 ARG A CA 1
ATOM 780 C C . ARG A 1 97 ? -10.979 19.501 22.136 1.00 91.81 97 ARG A C 1
ATOM 782 O O . ARG A 1 97 ? -11.376 19.381 23.292 1.00 91.81 97 ARG A O 1
ATOM 789 N N . ALA A 1 98 ? -11.614 18.938 21.108 1.00 90.06 98 ALA A N 1
ATOM 790 C CA . ALA A 1 98 ? -12.824 18.132 21.259 1.00 90.06 98 ALA A CA 1
ATOM 791 C C . ALA A 1 98 ? -12.568 16.836 22.046 1.00 90.06 98 ALA A C 1
ATOM 793 O O . ALA A 1 98 ? -13.387 16.461 22.886 1.00 90.06 98 ALA A O 1
ATOM 794 N N . ILE A 1 99 ? -11.428 16.175 21.814 1.00 87.62 99 ILE A N 1
ATOM 795 C CA . ILE A 1 99 ? -11.002 14.996 22.578 1.00 87.62 99 ILE A CA 1
ATOM 796 C C . ILE A 1 99 ? -10.790 15.377 24.042 1.00 87.62 99 ILE A C 1
ATOM 798 O O . ILE A 1 99 ? -11.392 14.754 24.912 1.00 87.62 99 ILE A O 1
ATOM 802 N N . ASN A 1 100 ? -10.014 16.428 24.319 1.00 91.56 100 ASN A N 1
ATOM 803 C CA . ASN A 1 100 ? -9.744 16.870 25.689 1.00 91.56 100 ASN A CA 1
ATOM 804 C C . ASN A 1 100 ? -11.026 17.260 26.435 1.00 91.56 100 ASN A C 1
ATOM 806 O O . ASN A 1 100 ? -11.197 16.886 27.594 1.00 91.56 100 ASN A O 1
ATOM 810 N N . ASN A 1 101 ? -11.964 17.936 25.766 1.00 92.06 101 ASN A N 1
ATOM 811 C CA . ASN A 1 101 ? -13.264 18.260 26.351 1.00 92.06 101 ASN A CA 1
ATOM 812 C C . ASN A 1 101 ? -14.071 16.998 26.683 1.00 92.06 101 ASN A C 1
ATOM 814 O O . ASN A 1 101 ? -14.571 16.875 27.799 1.00 92.06 101 ASN A O 1
ATOM 818 N N . ARG A 1 102 ? -14.157 16.033 25.756 1.00 89.88 102 ARG A N 1
ATOM 819 C CA . ARG A 1 102 ? -14.873 14.765 25.987 1.00 89.88 102 ARG A CA 1
ATOM 820 C C . ARG A 1 102 ? -14.244 13.946 27.109 1.00 89.88 102 ARG A C 1
ATOM 822 O O . ARG A 1 102 ? -14.971 13.398 27.931 1.00 89.88 102 ARG A O 1
ATOM 829 N N . VAL A 1 103 ? -12.915 13.867 27.157 1.00 91.38 103 VAL A N 1
ATOM 830 C CA . VAL A 1 103 ? -12.189 13.183 28.236 1.00 91.38 103 VAL A CA 1
ATOM 831 C C . VAL A 1 103 ? -12.469 13.868 29.571 1.00 91.38 103 VAL A C 1
ATOM 833 O O . VAL A 1 103 ? -12.823 13.187 30.527 1.00 91.38 103 VAL A O 1
ATOM 836 N N . GLY A 1 104 ? -12.413 15.202 29.627 1.00 91.75 104 GLY A N 1
ATOM 837 C CA . GLY A 1 104 ? -12.733 15.960 30.837 1.00 91.75 104 GLY A CA 1
ATOM 838 C C . GLY A 1 104 ? -14.183 15.788 31.307 1.00 91.75 104 GLY A C 1
ATOM 839 O O . GLY A 1 104 ? -14.435 15.701 32.506 1.00 91.75 104 GLY A O 1
ATOM 840 N N . GLU A 1 105 ? -15.152 15.705 30.392 1.00 92.31 105 GLU A N 1
ATOM 841 C CA . GLU A 1 105 ? -16.549 15.407 30.740 1.00 92.31 105 GLU A CA 1
ATOM 842 C C . GLU A 1 105 ? -16.735 13.981 31.264 1.00 92.31 105 GLU A C 1
ATOM 844 O O . GLU A 1 105 ? -17.458 13.775 32.240 1.00 92.31 105 GLU A O 1
ATOM 849 N N . ILE A 1 106 ? -16.082 12.998 30.640 1.00 89.56 106 ILE A N 1
ATOM 850 C CA . ILE A 1 106 ? -16.109 11.607 31.105 1.00 89.56 106 ILE A CA 1
ATOM 851 C C . ILE A 1 106 ? -15.491 11.512 32.499 1.00 89.56 106 ILE A C 1
ATOM 853 O O . ILE A 1 106 ? -16.094 10.899 33.376 1.00 89.56 106 ILE A O 1
ATOM 857 N N . ASP A 1 107 ? -14.353 12.163 32.732 1.00 92.56 107 ASP A N 1
ATOM 858 C CA . ASP A 1 107 ? -13.681 12.143 34.029 1.00 92.56 107 ASP A CA 1
ATOM 859 C C . ASP A 1 107 ? -14.551 12.787 35.119 1.00 92.56 107 ASP A C 1
ATOM 861 O O . ASP A 1 107 ? -14.768 12.195 36.173 1.00 92.56 107 ASP A O 1
ATOM 865 N N . LYS A 1 108 ? -15.201 13.925 34.828 1.00 93.25 108 LYS A N 1
ATOM 866 C CA . LYS A 1 108 ? -16.202 14.523 35.733 1.00 93.25 108 LYS A CA 1
ATOM 867 C C . LYS A 1 108 ? -17.344 13.560 36.064 1.00 93.25 108 LYS A C 1
ATOM 869 O O . LYS A 1 108 ? -17.752 13.480 37.220 1.00 93.25 108 LYS A O 1
ATOM 874 N N . ARG A 1 109 ? -17.863 12.823 35.076 1.00 93.00 109 ARG A N 1
ATOM 875 C CA . ARG A 1 109 ? -18.929 11.828 35.294 1.00 93.00 109 ARG A CA 1
ATOM 876 C C . ARG A 1 109 ? -18.452 10.642 36.129 1.00 93.00 109 ARG A C 1
ATOM 878 O O . ARG A 1 109 ? -19.211 10.165 36.970 1.00 93.00 109 ARG A O 1
ATOM 885 N N . ILE A 1 110 ? -17.218 10.187 35.917 1.00 90.56 110 ILE A N 1
ATOM 886 C CA . ILE A 1 110 ? -16.594 9.131 36.721 1.00 90.56 110 ILE A CA 1
ATOM 887 C C . ILE A 1 110 ? -16.445 9.607 38.167 1.00 90.56 110 ILE A C 1
ATOM 889 O O . ILE A 1 110 ? -16.911 8.923 39.072 1.00 90.56 110 ILE A O 1
ATOM 893 N N . GLN A 1 11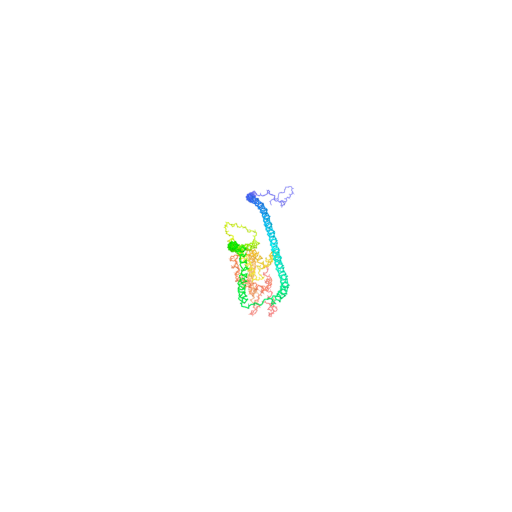1 ? -15.885 10.799 38.392 1.00 93.44 111 GLN A N 1
ATOM 894 C CA . GLN A 1 111 ? -15.741 11.372 39.734 1.00 93.44 111 GLN A CA 1
ATOM 895 C C . GLN A 1 111 ? -17.091 11.539 40.434 1.00 93.44 111 GLN A C 1
ATOM 897 O O . GLN A 1 111 ? -17.223 11.199 41.607 1.00 93.44 111 GLN A O 1
ATOM 902 N N . HIS A 1 112 ? -18.114 12.001 39.712 1.00 93.69 112 HIS A N 1
ATOM 903 C CA . HIS A 1 112 ? -19.466 12.097 40.251 1.00 93.69 112 HIS A CA 1
ATOM 904 C C . HIS A 1 112 ? -20.023 10.725 40.655 1.00 93.69 112 HIS A C 1
ATOM 906 O O . HIS A 1 112 ? -20.486 10.574 41.780 1.00 93.69 112 HIS A O 1
ATOM 912 N N . SER A 1 113 ? -19.881 9.711 39.796 1.00 90.25 113 SER A N 1
ATOM 913 C CA . SER A 1 113 ? -20.338 8.343 40.092 1.00 90.25 113 SER A CA 1
ATOM 914 C C . SER A 1 113 ? -19.593 7.734 41.289 1.00 90.25 113 SER A C 1
ATOM 916 O O . SER A 1 113 ? -20.192 7.034 42.097 1.00 90.25 113 SER A O 1
ATOM 918 N N . ILE A 1 114 ? -18.292 8.017 41.440 1.00 93.06 114 ILE A N 1
ATOM 919 C CA . ILE A 1 114 ? -17.497 7.589 42.604 1.00 93.06 114 ILE A CA 1
ATOM 920 C C . ILE A 1 114 ? -18.012 8.249 43.888 1.00 93.06 114 ILE A C 1
ATOM 922 O O . ILE A 1 114 ? -18.076 7.594 44.927 1.00 93.06 114 ILE A O 1
ATOM 926 N N . LEU A 1 115 ? -18.362 9.537 43.841 1.00 94.06 115 LEU A N 1
ATOM 927 C CA . LEU A 1 115 ? -18.921 10.246 44.994 1.00 94.06 115 LEU A CA 1
ATOM 928 C C . LEU A 1 115 ? -20.307 9.715 45.372 1.00 94.06 115 LEU A C 1
ATOM 930 O O . LEU A 1 115 ? -20.557 9.512 46.557 1.00 94.06 115 LEU A O 1
ATOM 934 N N . GLU A 1 116 ? -21.173 9.451 44.392 1.00 92.75 116 GLU A N 1
ATOM 935 C CA . GLU A 1 116 ? -22.483 8.830 44.626 1.00 92.75 116 GLU A CA 1
ATOM 936 C C . GLU A 1 116 ? -22.343 7.442 45.258 1.00 92.75 116 GLU A C 1
ATOM 938 O O . GLU A 1 116 ? -23.036 7.138 46.224 1.00 92.75 116 GLU A O 1
ATOM 943 N N . LEU A 1 117 ? -21.404 6.626 44.769 1.00 91.75 117 LEU A N 1
ATOM 944 C CA . LEU A 1 117 ? -21.154 5.291 45.309 1.00 91.75 117 LEU A CA 1
ATOM 945 C C . LEU A 1 117 ? -20.637 5.356 46.753 1.00 91.75 117 LEU A C 1
ATOM 947 O O . LEU A 1 117 ? -21.153 4.656 47.614 1.00 91.75 117 LEU A O 1
ATOM 951 N N . LYS A 1 118 ? -19.708 6.272 47.055 1.00 93.38 118 LYS A N 1
ATOM 952 C CA . LYS A 1 118 ? -19.250 6.505 48.436 1.00 93.38 118 LYS A CA 1
ATOM 953 C C . LYS A 1 118 ? -20.368 6.981 49.363 1.00 93.38 118 LYS A C 1
ATOM 955 O O . LYS A 1 118 ? -20.391 6.595 50.527 1.00 93.38 118 LYS A O 1
ATOM 960 N N . ALA A 1 119 ? -21.260 7.845 48.877 1.00 92.19 119 ALA A N 1
ATOM 961 C CA . ALA A 1 119 ? -22.400 8.311 49.660 1.00 92.19 119 ALA A CA 1
ATOM 962 C C . ALA A 1 119 ? -23.380 7.165 49.947 1.00 92.19 119 ALA A C 1
ATOM 964 O O . ALA A 1 119 ? -23.827 7.023 51.081 1.00 92.19 119 ALA A O 1
ATOM 965 N N . TYR A 1 120 ? -23.648 6.324 48.946 1.00 92.31 120 TYR A N 1
ATOM 966 C CA . TYR A 1 120 ? -24.480 5.133 49.084 1.00 92.31 120 TYR A CA 1
ATOM 967 C C . TYR A 1 120 ? -23.889 4.116 50.070 1.00 92.31 120 TYR A C 1
ATOM 969 O O . TYR A 1 120 ? -24.613 3.614 50.930 1.00 92.31 120 TYR A O 1
ATOM 977 N N . ASP A 1 121 ? -22.585 3.840 49.985 1.00 91.56 121 ASP A N 1
ATOM 978 C CA . ASP A 1 121 ? -21.894 2.942 50.917 1.00 91.56 121 ASP A CA 1
ATOM 979 C C . ASP A 1 121 ? -22.000 3.477 52.352 1.00 91.56 121 ASP A C 1
ATOM 981 O O . ASP A 1 121 ? -22.404 2.753 53.257 1.00 91.56 121 ASP A O 1
ATOM 985 N N . HIS A 1 122 ? -21.750 4.776 52.551 1.00 92.38 122 HIS A N 1
ATOM 986 C CA . HIS A 1 122 ? -21.868 5.404 53.867 1.00 92.38 122 HIS A CA 1
ATOM 987 C C . HIS A 1 122 ? -23.300 5.372 54.425 1.00 92.38 122 HIS A C 1
ATOM 989 O O . HIS A 1 122 ? -23.497 5.121 55.615 1.00 92.38 122 HIS A O 1
ATOM 995 N N . GLU A 1 123 ? -24.308 5.620 53.585 1.00 91.88 123 GLU A N 1
ATOM 996 C CA . GLU A 1 123 ? -25.716 5.540 53.984 1.00 91.88 123 GLU A CA 1
ATOM 997 C C . GLU A 1 123 ? -26.112 4.104 54.349 1.00 91.88 123 GLU A C 1
ATOM 999 O O . GLU A 1 123 ? -26.812 3.888 55.340 1.00 91.88 123 GLU A O 1
ATOM 1004 N N . THR A 1 124 ? -25.613 3.124 53.592 1.00 89.00 124 THR A N 1
ATOM 1005 C CA . THR A 1 124 ? -25.844 1.701 53.849 1.00 89.00 124 THR A CA 1
ATOM 1006 C C . THR A 1 124 ? -25.205 1.275 55.169 1.00 89.00 124 THR A C 1
ATOM 1008 O O . THR A 1 124 ? -25.899 0.706 56.010 1.00 89.00 124 THR A O 1
ATOM 1011 N N . ASP A 1 125 ? -23.934 1.612 55.397 1.00 91.06 125 ASP A N 1
ATOM 1012 C CA . ASP A 1 125 ? -23.217 1.294 56.638 1.00 91.06 125 ASP A CA 1
ATOM 1013 C C . ASP A 1 125 ? -23.883 1.950 57.855 1.00 91.06 125 ASP A C 1
ATOM 1015 O O . ASP A 1 125 ? -24.148 1.287 58.858 1.00 91.06 125 ASP A O 1
ATOM 1019 N N . SER A 1 126 ? -24.259 3.231 57.749 1.00 91.12 126 SER A N 1
ATOM 1020 C CA . SER A 1 126 ? -24.994 3.923 58.816 1.00 91.12 126 SER A CA 1
ATOM 1021 C C . SER A 1 126 ? -26.372 3.299 59.067 1.00 91.12 126 SER A C 1
ATOM 1023 O O . SER A 1 126 ? -26.837 3.242 60.207 1.00 91.12 126 SER A O 1
ATOM 1025 N N . GLY A 1 127 ? -27.045 2.827 58.014 1.00 90.94 127 GLY A N 1
ATOM 1026 C CA . GLY A 1 127 ? -28.303 2.094 58.121 1.00 90.94 127 GLY A CA 1
ATOM 1027 C C . GLY A 1 127 ? -28.140 0.766 58.862 1.00 90.94 127 GLY A C 1
ATOM 1028 O O . GLY A 1 127 ? -28.948 0.457 59.739 1.00 90.94 127 GLY A O 1
ATOM 1029 N N . VAL A 1 128 ? -27.077 0.016 58.558 1.00 90.81 128 VAL A N 1
ATOM 1030 C CA . VAL A 1 128 ? -26.734 -1.237 59.244 1.00 90.81 128 VAL A CA 1
ATOM 1031 C C . VAL A 1 128 ? -26.428 -0.980 60.720 1.00 90.81 128 VAL A C 1
ATOM 1033 O O . VAL A 1 128 ? -27.023 -1.638 61.571 1.00 90.81 128 VAL A O 1
ATOM 1036 N N . GLU A 1 129 ? -25.599 0.016 61.046 1.00 92.25 129 GLU A N 1
ATOM 1037 C CA . GLU A 1 129 ? -25.296 0.375 62.441 1.00 92.25 129 GLU A CA 1
ATOM 1038 C C . GLU A 1 129 ? -26.559 0.750 63.228 1.00 92.25 129 GLU A C 1
ATOM 1040 O O . GLU A 1 129 ? -26.769 0.263 64.340 1.00 92.25 129 GLU A O 1
ATOM 1045 N N . LYS A 1 130 ? -27.451 1.560 62.641 1.00 91.75 130 LYS A N 1
ATOM 1046 C CA . LYS A 1 130 ? -28.728 1.923 63.279 1.00 91.75 130 LYS A CA 1
ATOM 1047 C C . LYS A 1 130 ? -29.613 0.708 63.526 1.00 91.75 130 LYS A C 1
ATOM 1049 O O . LYS A 1 130 ? -30.240 0.626 64.583 1.00 91.75 130 LYS A O 1
ATOM 1054 N N . LEU A 1 131 ? -29.688 -0.224 62.576 1.00 89.50 131 LEU A N 1
ATOM 1055 C CA . LEU A 1 131 ? -30.455 -1.459 62.742 1.00 89.50 131 LEU A CA 1
ATOM 1056 C C . LEU A 1 131 ? -29.863 -2.338 63.847 1.00 89.50 131 LEU A C 1
ATOM 1058 O O . LEU A 1 131 ? -30.613 -2.842 64.682 1.00 89.50 131 LEU A O 1
ATOM 1062 N N . GLU A 1 132 ? -28.537 -2.481 63.905 1.00 90.88 132 GLU A N 1
ATOM 1063 C CA . GLU A 1 132 ? -27.871 -3.222 64.980 1.00 90.88 132 GLU A CA 1
ATOM 1064 C C . GLU A 1 132 ? -28.099 -2.587 66.354 1.00 90.88 132 GLU A C 1
ATOM 1066 O O . GLU A 1 132 ? -28.339 -3.296 67.334 1.00 90.88 132 GLU A O 1
ATOM 1071 N N . GLU A 1 133 ? -28.027 -1.260 66.448 1.00 92.00 133 GLU A N 1
ATOM 1072 C CA . GLU A 1 133 ? -28.264 -0.543 67.697 1.00 92.00 133 GLU A CA 1
ATOM 1073 C C . GLU A 1 133 ? -29.727 -0.647 68.137 1.00 92.00 133 GLU A C 1
ATOM 1075 O O . GLU A 1 133 ? -29.993 -0.940 69.303 1.00 92.00 133 GLU A O 1
ATOM 1080 N N . THR A 1 134 ? -30.670 -0.524 67.200 1.00 90.62 134 THR A N 1
ATOM 1081 C CA . THR A 1 134 ? -32.102 -0.722 67.474 1.00 90.62 134 THR A CA 1
ATOM 1082 C C . THR A 1 134 ? -32.361 -2.141 67.978 1.00 90.62 134 THR A C 1
ATOM 1084 O O . THR A 1 134 ? -32.977 -2.316 69.027 1.00 90.62 134 THR A O 1
ATOM 1087 N N . ALA A 1 135 ? -31.800 -3.159 67.317 1.00 88.38 135 ALA A N 1
ATOM 1088 C CA . ALA A 1 135 ? -31.929 -4.549 67.750 1.00 88.38 135 ALA A CA 1
ATOM 1089 C C . ALA A 1 135 ? -31.311 -4.787 69.142 1.00 88.38 135 ALA A C 1
ATOM 1091 O O . ALA A 1 135 ? -31.895 -5.481 69.975 1.00 88.38 135 ALA A O 1
ATOM 1092 N N . LYS A 1 136 ? -30.148 -4.189 69.442 1.00 91.69 136 LYS A N 1
ATOM 1093 C CA . LYS A 1 136 ? -29.533 -4.258 70.781 1.00 91.69 136 LYS A CA 1
ATOM 1094 C C . LYS A 1 136 ? -30.418 -3.604 71.843 1.00 91.69 136 LYS A C 1
ATOM 1096 O O . LYS A 1 136 ? -30.577 -4.179 72.920 1.00 91.69 136 LYS A O 1
ATOM 1101 N N . GLN A 1 137 ? -30.996 -2.438 71.554 1.00 90.00 137 GLN A N 1
ATOM 1102 C CA . GLN A 1 137 ? -31.916 -1.752 72.462 1.00 90.00 137 GLN A CA 1
ATOM 1103 C C . GLN A 1 137 ? -33.182 -2.578 72.699 1.00 90.00 137 GLN A C 1
ATOM 1105 O O . GLN A 1 137 ? -33.556 -2.783 73.851 1.00 90.00 137 GLN A O 1
ATOM 1110 N N . GLU A 1 138 ? -33.788 -3.139 71.652 1.00 88.00 138 GLU A N 1
ATOM 1111 C CA . GLU A 1 138 ? -34.945 -4.032 71.775 1.00 88.00 138 GLU A CA 1
ATOM 1112 C C . GLU A 1 138 ? -34.623 -5.249 72.651 1.00 88.00 138 GLU A C 1
ATOM 1114 O O . GLU A 1 138 ? -35.342 -5.522 73.613 1.00 88.00 138 GLU A O 1
ATOM 1119 N N . ILE A 1 139 ? -33.491 -5.924 72.418 1.00 89.94 139 ILE A N 1
ATOM 1120 C CA . ILE A 1 139 ? -33.046 -7.049 73.256 1.00 89.94 139 ILE A CA 1
ATOM 1121 C C . ILE A 1 139 ? -32.864 -6.621 74.720 1.00 89.94 139 ILE A C 1
ATOM 1123 O O . ILE A 1 139 ? -33.248 -7.361 75.627 1.00 89.94 139 ILE A O 1
ATOM 1127 N N . LEU A 1 140 ? -32.282 -5.445 74.975 1.00 91.56 140 LEU A N 1
ATOM 1128 C CA . LEU A 1 140 ? -32.114 -4.922 76.333 1.00 91.56 140 LEU A CA 1
ATOM 1129 C C . LEU A 1 140 ? -33.460 -4.619 76.997 1.00 91.56 140 LEU A C 1
ATOM 1131 O O . LEU A 1 140 ? -33.648 -4.992 78.152 1.00 91.56 140 LEU A O 1
ATOM 1135 N N . THR A 1 141 ? -34.401 -4.002 76.279 1.00 88.19 141 THR A N 1
ATOM 1136 C CA . THR A 1 141 ? -35.746 -3.726 76.807 1.00 88.19 141 THR A CA 1
ATOM 1137 C C . THR A 1 141 ? -36.509 -5.012 77.106 1.00 88.19 141 THR A C 1
ATOM 1139 O O . THR A 1 141 ? -37.100 -5.128 78.176 1.00 88.19 141 THR A O 1
ATOM 1142 N N . LEU A 1 142 ? -36.421 -6.022 76.235 1.00 86.94 142 LEU A N 1
ATOM 1143 C CA . LEU A 1 142 ? -37.014 -7.339 76.468 1.00 86.94 142 LEU A CA 1
ATOM 1144 C C . LEU A 1 142 ? -36.409 -8.015 77.701 1.00 86.94 142 LEU A C 1
ATOM 1146 O O . LEU A 1 142 ? -37.148 -8.535 78.533 1.00 86.94 142 LEU A O 1
ATOM 1150 N N . LYS A 1 143 ? -35.081 -7.966 77.867 1.00 87.94 143 LYS A N 1
ATOM 1151 C CA . LYS A 1 143 ? -34.408 -8.492 79.066 1.00 87.94 143 LYS A CA 1
ATOM 1152 C C . LYS A 1 143 ? -34.804 -7.741 80.335 1.00 87.94 143 LYS A C 1
ATOM 1154 O O . LYS A 1 143 ? -35.001 -8.374 81.368 1.00 87.94 143 LYS A O 1
ATOM 1159 N N . ALA A 1 144 ? -34.912 -6.416 80.271 1.00 86.31 144 ALA A N 1
ATOM 1160 C CA . ALA A 1 144 ? -35.330 -5.602 81.406 1.00 86.31 144 ALA A CA 1
ATOM 1161 C C . ALA A 1 144 ? -36.775 -5.924 81.811 1.00 86.31 144 ALA A C 1
ATOM 1163 O O . ALA A 1 144 ? -37.030 -6.175 82.985 1.00 86.31 144 ALA A O 1
ATOM 1164 N N . ASN A 1 145 ? -37.691 -6.007 80.844 1.00 86.38 145 ASN A N 1
ATOM 1165 C CA . ASN A 1 145 ? -39.087 -6.369 81.087 1.00 86.38 145 ASN A CA 1
ATOM 1166 C C . ASN A 1 145 ? -39.208 -7.780 81.676 1.00 86.38 145 ASN A C 1
ATOM 1168 O O . ASN A 1 145 ? -39.881 -7.957 82.687 1.00 86.38 145 ASN A O 1
ATOM 1172 N N . ALA A 1 146 ? -38.493 -8.759 81.110 1.00 82.88 146 ALA A N 1
ATOM 1173 C CA . ALA A 1 146 ? -38.468 -10.124 81.635 1.00 82.88 146 ALA A CA 1
ATOM 1174 C C . ALA A 1 146 ? -37.931 -10.184 83.076 1.00 82.88 146 ALA A C 1
ATOM 1176 O O . ALA A 1 146 ? -38.489 -10.890 83.906 1.00 82.88 146 ALA A O 1
ATOM 1177 N N . SER A 1 147 ? -36.893 -9.404 83.398 1.00 86.38 147 SER A N 1
ATOM 1178 C CA . SER A 1 147 ? -36.335 -9.315 84.756 1.00 86.38 147 SER A CA 1
ATOM 1179 C C . SER A 1 147 ? -37.312 -8.682 85.756 1.00 86.38 147 SER A C 1
ATOM 1181 O O . SER A 1 147 ? -37.423 -9.143 86.891 1.00 86.38 147 SER A O 1
ATOM 1183 N N . VAL A 1 148 ? -38.075 -7.664 85.340 1.00 87.38 148 VAL A N 1
ATOM 1184 C CA . VAL A 1 148 ? -39.133 -7.060 86.172 1.00 87.38 148 VAL A CA 1
ATOM 1185 C C . VAL A 1 148 ? -40.256 -8.061 86.441 1.00 87.38 148 VAL A C 1
ATOM 1187 O O . VAL A 1 148 ? -40.705 -8.181 87.581 1.00 87.38 148 VAL A O 1
ATOM 1190 N N . GLU A 1 149 ? -40.696 -8.800 85.420 1.00 83.81 149 GLU A N 1
ATOM 1191 C CA . GLU A 1 149 ? -41.704 -9.853 85.581 1.00 83.81 149 GLU A CA 1
ATOM 1192 C C . GLU A 1 149 ? -41.202 -10.985 86.486 1.00 83.81 149 GLU A C 1
ATOM 1194 O O . GLU A 1 149 ? -41.923 -11.416 87.385 1.00 83.81 149 GLU A O 1
ATOM 1199 N N . GLU A 1 150 ? -39.953 -11.422 86.310 1.00 85.12 150 GLU A N 1
ATOM 1200 C CA . GLU A 1 150 ? -39.320 -12.443 87.147 1.00 85.12 150 GLU A CA 1
ATOM 1201 C C . GLU A 1 150 ? -39.229 -11.993 88.612 1.00 85.12 150 GLU A C 1
ATOM 1203 O O . GLU A 1 150 ? -39.616 -12.742 89.510 1.00 85.12 150 GLU A O 1
ATOM 1208 N N . ALA A 1 151 ? -38.811 -10.749 88.866 1.00 86.69 151 ALA A N 1
ATOM 1209 C CA . ALA A 1 151 ? -38.759 -10.182 90.211 1.00 86.69 151 ALA A CA 1
ATOM 1210 C C . ALA A 1 151 ? -40.151 -10.087 90.857 1.00 86.69 151 ALA A C 1
ATOM 1212 O O . ALA A 1 151 ? -40.309 -10.445 92.024 1.00 86.69 151 ALA A O 1
ATOM 1213 N N . ALA A 1 152 ? -41.173 -9.670 90.102 1.00 85.38 152 ALA A N 1
ATOM 1214 C CA . ALA A 1 152 ? -42.549 -9.604 90.595 1.00 85.38 152 ALA A CA 1
ATOM 1215 C C . ALA A 1 152 ? -43.111 -10.999 90.926 1.00 85.38 152 ALA A C 1
ATOM 1217 O O . ALA A 1 152 ? -43.798 -11.178 91.936 1.00 85.38 152 ALA A O 1
ATOM 1218 N N . ILE A 1 153 ? -42.806 -12.006 90.101 1.00 85.12 153 ILE A N 1
ATOM 1219 C CA . ILE A 1 153 ? -43.172 -13.401 90.370 1.00 85.12 153 ILE A CA 1
ATOM 1220 C C . ILE A 1 153 ? -42.440 -13.908 91.618 1.00 85.12 153 ILE A C 1
ATOM 1222 O O . ILE A 1 153 ? -43.069 -14.535 92.473 1.00 85.12 153 ILE A O 1
ATOM 1226 N N . GLN A 1 154 ? -41.147 -13.610 91.763 1.00 87.00 154 GLN A N 1
ATOM 1227 C CA . GLN A 1 154 ? -40.359 -14.019 92.924 1.00 87.00 154 GLN A CA 1
ATOM 1228 C C . GLN A 1 154 ? -40.868 -13.372 94.219 1.00 87.00 154 GLN A C 1
ATOM 1230 O O . GLN A 1 154 ? -41.035 -14.066 95.220 1.00 87.00 154 GLN A O 1
ATOM 1235 N N . GLU A 1 155 ? -41.223 -12.087 94.194 1.00 86.69 155 GLU A N 1
ATOM 1236 C CA . GLU A 1 155 ? -41.835 -11.403 95.338 1.00 86.69 155 GLU A CA 1
ATOM 1237 C C . GLU A 1 155 ? -43.171 -12.053 95.731 1.00 86.69 155 GLU A C 1
ATOM 1239 O O . GLU A 1 155 ? -43.438 -12.283 96.913 1.00 86.69 155 GLU A O 1
ATOM 1244 N N . GLN A 1 156 ? -44.003 -12.439 94.755 1.00 85.88 156 GLN A N 1
ATOM 1245 C CA . GLN A 1 156 ? -45.231 -13.184 95.042 1.00 85.88 156 GLN A CA 1
ATOM 1246 C C . GLN A 1 156 ? -44.961 -14.568 95.638 1.00 85.88 156 GLN A C 1
ATOM 1248 O O . GLN A 1 156 ? -45.723 -15.012 96.504 1.00 85.88 156 GLN A O 1
ATOM 1253 N N . ILE A 1 157 ? -43.917 -15.263 95.179 1.00 85.38 157 ILE A N 1
ATOM 1254 C CA . ILE A 1 157 ? -43.491 -16.545 95.750 1.00 85.38 157 ILE A CA 1
ATOM 1255 C C . ILE A 1 157 ? -43.077 -16.346 97.210 1.00 85.38 157 ILE A C 1
ATOM 1257 O O . ILE A 1 157 ? -43.548 -17.089 98.073 1.00 85.38 157 ILE A O 1
ATOM 1261 N N . ASP A 1 158 ? -42.285 -15.318 97.504 1.00 86.81 158 ASP A N 1
ATOM 1262 C CA . ASP A 1 158 ? -41.791 -15.031 98.850 1.00 86.81 158 ASP A CA 1
ATOM 1263 C C . ASP A 1 158 ? -42.927 -14.618 99.800 1.00 86.81 158 ASP A C 1
ATOM 1265 O O . ASP A 1 158 ? -43.029 -15.143 100.914 1.00 86.81 158 ASP A O 1
ATOM 1269 N N . LEU A 1 159 ? -43.848 -13.759 99.344 1.00 87.12 159 LEU A N 1
ATOM 1270 C CA . LEU A 1 159 ? -45.052 -13.370 100.090 1.00 87.12 159 LEU A CA 1
ATOM 1271 C C . LEU A 1 159 ? -45.957 -14.571 100.374 1.00 87.12 159 LEU A C 1
ATOM 1273 O O . LEU A 1 159 ? -46.435 -14.742 101.498 1.00 87.12 159 LEU A O 1
ATOM 1277 N N . LYS A 1 160 ? -46.183 -15.437 99.379 1.00 85.06 160 LYS A N 1
ATOM 1278 C CA . LYS A 1 160 ? -46.943 -16.679 99.581 1.00 85.06 160 LYS A CA 1
ATOM 1279 C C . LYS A 1 160 ? -46.211 -17.631 100.524 1.00 85.06 160 LYS A C 1
ATOM 1281 O O . LYS A 1 160 ? -46.862 -18.280 101.339 1.00 85.06 160 LYS A O 1
ATOM 1286 N N . GLY A 1 161 ? -44.882 -17.690 100.462 1.00 86.31 161 GLY A N 1
ATOM 1287 C CA . GLY A 1 161 ? -44.047 -18.449 101.390 1.00 86.31 161 GLY A CA 1
ATOM 1288 C C . GLY A 1 161 ? -44.202 -17.978 102.839 1.00 86.31 161 GLY A C 1
ATOM 1289 O O . GLY A 1 161 ? -44.423 -18.804 103.728 1.00 86.31 161 GLY A O 1
ATOM 1290 N N . GLN A 1 162 ? -44.165 -16.662 103.070 1.00 83.50 162 GLN A N 1
ATOM 1291 C CA . GLN A 1 162 ? -44.437 -16.026 104.367 1.00 83.50 162 GLN A CA 1
ATOM 1292 C C . GLN A 1 162 ? -45.855 -16.344 104.860 1.00 83.50 162 GLN A C 1
ATOM 1294 O O . GLN A 1 162 ? -46.014 -16.885 105.949 1.00 83.50 162 GLN A O 1
ATOM 1299 N N . LEU A 1 163 ? -46.875 -16.142 104.019 1.00 84.31 163 LEU A N 1
ATOM 1300 C CA . LEU A 1 163 ? -48.270 -16.475 104.336 1.00 84.31 163 LEU A CA 1
ATOM 1301 C C . LEU A 1 163 ? -48.455 -17.947 104.715 1.00 84.31 163 LEU A C 1
ATOM 1303 O O . LEU A 1 163 ? -49.155 -18.250 105.674 1.00 84.31 163 LEU A O 1
ATOM 1307 N N . ILE A 1 164 ? -47.825 -18.879 103.994 1.00 82.56 164 ILE A N 1
ATOM 1308 C CA . ILE A 1 164 ? -47.875 -20.310 104.333 1.00 82.56 164 ILE A CA 1
ATOM 1309 C C . ILE A 1 164 ? -47.234 -20.563 105.700 1.00 82.56 164 ILE A C 1
ATOM 1311 O O . ILE A 1 164 ? -47.735 -21.388 106.467 1.00 82.56 164 ILE A O 1
ATOM 1315 N N . LYS A 1 165 ? -46.130 -19.879 106.012 1.00 84.62 165 LYS A N 1
ATOM 1316 C CA . LYS A 1 165 ? -45.440 -20.001 107.299 1.00 84.62 165 LYS A CA 1
ATOM 1317 C C . LYS A 1 165 ? -46.300 -19.461 108.445 1.00 84.62 165 LYS A C 1
ATOM 1319 O O . LYS A 1 165 ? -46.444 -20.156 109.450 1.00 84.62 165 LYS A O 1
ATOM 1324 N N . ASP A 1 166 ? -46.928 -18.306 108.254 1.00 82.69 166 ASP A N 1
ATOM 1325 C CA . ASP A 1 166 ? -47.835 -17.691 109.225 1.00 82.69 166 ASP A CA 1
ATOM 1326 C C . ASP A 1 166 ? -49.088 -18.539 109.424 1.00 82.69 166 ASP A C 1
ATOM 1328 O O . ASP A 1 166 ? -49.416 -18.881 110.554 1.00 82.69 166 ASP A O 1
ATOM 1332 N N . ILE A 1 167 ? -49.726 -19.000 108.342 1.00 80.38 167 ILE A N 1
ATOM 1333 C CA . ILE A 1 167 ? -50.879 -19.908 108.415 1.00 80.38 167 ILE A CA 1
ATOM 1334 C C . ILE A 1 167 ? -50.505 -21.195 109.151 1.00 80.38 167 ILE A C 1
ATOM 1336 O O . ILE A 1 167 ? -51.289 -21.664 109.970 1.00 80.38 167 ILE A O 1
ATOM 1340 N N . LYS A 1 168 ? -49.319 -21.771 108.913 1.00 79.38 168 LYS A N 1
ATOM 1341 C CA . LYS A 1 168 ? -48.857 -22.951 109.663 1.00 79.38 168 LYS A CA 1
ATOM 1342 C C . LYS A 1 168 ? -48.655 -22.649 111.148 1.00 79.38 168 LYS A C 1
ATOM 1344 O O . LYS A 1 168 ? -49.013 -23.484 111.975 1.00 79.38 168 LYS A O 1
ATOM 1349 N N . ALA A 1 169 ? -48.113 -21.482 111.493 1.00 78.81 169 ALA A N 1
ATOM 1350 C CA . ALA A 1 169 ? -47.930 -21.068 112.881 1.00 78.81 169 ALA A CA 1
ATOM 1351 C C . ALA A 1 169 ? -49.275 -20.812 113.584 1.00 78.81 169 ALA A C 1
ATOM 1353 O O . ALA A 1 169 ? -49.504 -21.331 114.676 1.00 78.81 169 ALA A O 1
ATOM 1354 N N . THR A 1 170 ? -50.195 -20.086 112.940 1.00 79.12 170 THR A N 1
ATOM 1355 C CA . THR A 1 170 ? -51.543 -19.813 113.452 1.00 79.12 170 THR A CA 1
ATOM 1356 C C . THR A 1 170 ? -52.367 -21.089 113.558 1.00 79.12 170 THR A C 1
ATOM 1358 O O . THR A 1 170 ? -52.988 -21.313 114.589 1.00 79.12 170 THR A O 1
ATOM 1361 N N . ALA A 1 171 ? -52.334 -21.962 112.547 1.00 75.06 171 ALA A N 1
ATOM 1362 C CA . ALA A 1 171 ? -53.020 -23.249 112.589 1.00 75.06 171 ALA A CA 1
ATOM 1363 C C . ALA A 1 171 ? -52.453 -24.150 113.690 1.00 75.06 171 ALA A C 1
ATOM 1365 O O . ALA A 1 171 ? -53.228 -24.821 114.354 1.00 75.06 171 ALA A O 1
ATOM 1366 N N . GLY A 1 172 ? -51.137 -24.136 113.932 1.00 76.50 172 GLY A N 1
ATOM 1367 C CA . GLY A 1 172 ? -50.525 -24.846 115.059 1.00 76.50 172 GLY A CA 1
ATOM 1368 C C . GLY A 1 172 ? -50.965 -24.303 116.424 1.00 76.50 172 GLY A C 1
ATOM 1369 O O . GLY A 1 172 ? -51.196 -25.082 117.344 1.00 76.50 172 GLY A O 1
ATOM 1370 N N . TYR A 1 173 ? -51.134 -22.983 116.548 1.00 73.75 173 TYR A N 1
ATOM 1371 C CA . TYR A 1 173 ? -51.651 -22.348 117.765 1.00 73.75 173 TYR A CA 1
ATOM 1372 C C . TYR A 1 173 ? -53.136 -22.670 117.985 1.00 73.75 173 TYR A C 1
ATOM 1374 O O . TYR A 1 173 ? -53.529 -23.064 119.078 1.00 73.75 173 TYR A O 1
ATOM 1382 N N . GLN A 1 174 ? -53.938 -22.585 116.921 1.00 70.75 174 GLN A N 1
ATOM 1383 C CA . GLN A 1 174 ? -55.361 -22.915 116.932 1.00 70.75 174 GLN A CA 1
ATOM 1384 C C . GLN A 1 174 ? -55.609 -24.404 117.167 1.00 70.75 174 GLN A C 1
ATOM 1386 O O . GLN A 1 174 ? -56.592 -24.731 117.812 1.00 70.75 174 GLN A O 1
ATOM 1391 N N . LEU A 1 175 ? -54.743 -25.304 116.685 1.00 68.06 175 LEU A N 1
ATOM 1392 C CA . LEU A 1 175 ? -54.829 -26.738 116.985 1.00 68.06 175 LEU A CA 1
ATOM 1393 C C . LEU A 1 175 ? -54.608 -27.000 118.472 1.00 68.06 175 LEU A C 1
ATOM 1395 O O . LEU A 1 175 ? -55.380 -27.745 119.054 1.00 68.06 175 LEU A O 1
ATOM 1399 N N . LYS A 1 176 ? -53.633 -26.323 119.089 1.00 67.75 176 LYS A N 1
ATOM 1400 C CA . LYS A 1 176 ? -53.411 -26.384 120.539 1.00 67.75 176 LYS A CA 1
ATOM 1401 C C . LYS A 1 176 ? -54.599 -25.839 121.332 1.00 67.75 176 LYS A C 1
ATOM 1403 O O . LYS A 1 176 ? -55.053 -26.476 122.269 1.00 67.75 176 LYS A O 1
ATOM 1408 N N . GLU A 1 177 ? -55.141 -24.695 120.922 1.00 66.50 177 GLU A N 1
ATOM 1409 C CA . GLU A 1 177 ? -56.309 -24.081 121.564 1.00 66.50 177 GLU A CA 1
ATOM 1410 C C . GLU A 1 177 ? -57.583 -24.928 121.379 1.00 66.50 177 GLU A C 1
ATOM 1412 O O . GLU A 1 177 ? -58.392 -25.058 122.298 1.00 66.50 177 GLU A O 1
ATOM 1417 N N . LEU A 1 178 ? -57.760 -25.557 120.211 1.00 64.75 178 LEU A N 1
ATOM 1418 C CA . LEU A 1 178 ? -58.837 -26.513 119.955 1.00 64.75 178 LEU A CA 1
ATOM 1419 C C . LEU A 1 178 ? -58.641 -27.822 120.715 1.00 64.75 178 LEU A C 1
ATOM 1421 O O . LEU A 1 178 ? -59.631 -28.350 121.191 1.00 64.75 178 LEU A O 1
ATOM 1425 N N . GLU A 1 179 ? -57.424 -28.336 120.876 1.00 60.16 179 GLU A N 1
ATOM 1426 C CA . GLU A 1 179 ? -57.146 -29.509 121.718 1.00 60.16 179 GLU A CA 1
ATOM 1427 C C . GLU A 1 179 ? -57.453 -29.211 123.195 1.00 60.16 179 GLU A C 1
ATOM 1429 O O . GLU A 1 179 ? -58.203 -29.963 123.819 1.00 60.16 179 GLU A O 1
ATOM 1434 N N . ASP A 1 180 ? -57.014 -28.058 123.712 1.00 60.09 180 ASP A N 1
ATOM 1435 C CA . ASP A 1 180 ? -57.269 -27.625 125.094 1.00 60.09 180 ASP A CA 1
ATOM 1436 C C . ASP A 1 180 ? -58.771 -27.370 125.359 1.00 60.09 180 ASP A C 1
ATOM 1438 O O . ASP A 1 180 ? -59.310 -27.699 126.422 1.00 60.09 180 ASP A O 1
ATOM 1442 N N . THR A 1 181 ? -59.496 -26.816 124.379 1.00 59.34 181 THR A N 1
ATOM 1443 C CA . THR A 1 181 ? -60.949 -26.583 124.484 1.00 59.34 181 THR A CA 1
ATOM 1444 C C . THR A 1 181 ? -61.779 -27.837 124.200 1.00 59.34 181 THR A C 1
ATOM 1446 O O . THR A 1 181 ? -62.845 -28.005 124.793 1.00 59.34 181 THR A O 1
ATOM 1449 N N . PHE A 1 182 ? -61.301 -28.762 123.367 1.00 56.16 182 PHE A N 1
ATOM 1450 C CA . PHE A 1 182 ? -61.947 -30.047 123.091 1.00 56.16 182 PHE A CA 1
ATOM 1451 C C . PHE A 1 182 ? -61.804 -31.014 124.274 1.00 56.16 182 PHE A C 1
ATOM 1453 O O . PHE A 1 182 ? -62.787 -31.669 124.625 1.00 56.16 182 PHE A O 1
ATOM 1460 N N . GLU A 1 183 ? -60.666 -31.023 124.982 1.00 53.16 183 GLU A N 1
ATOM 1461 C CA . GLU A 1 183 ? -60.523 -31.719 126.272 1.00 53.16 183 GLU A CA 1
ATOM 1462 C C . GLU A 1 183 ? -61.444 -31.129 127.359 1.00 53.16 183 GLU A C 1
ATOM 1464 O O . GLU A 1 183 ? -62.033 -31.873 128.152 1.00 53.16 183 GLU A O 1
ATOM 1469 N N . ALA A 1 184 ? -61.653 -29.806 127.368 1.00 53.16 184 ALA A N 1
ATOM 1470 C CA . ALA A 1 184 ? -62.577 -29.140 128.292 1.00 53.16 184 ALA A CA 1
ATOM 1471 C C . ALA A 1 184 ? -64.064 -29.403 127.968 1.00 53.16 184 ALA A C 1
ATOM 1473 O O . ALA A 1 184 ? -64.896 -29.499 128.877 1.00 53.16 184 ALA A O 1
ATOM 1474 N N . ILE A 1 185 ? -64.409 -29.547 126.684 1.00 52.56 185 ILE A N 1
ATOM 1475 C CA . ILE A 1 185 ? -65.783 -29.785 126.214 1.00 52.56 185 ILE A CA 1
ATOM 1476 C C . ILE A 1 185 ? -66.165 -31.274 126.313 1.00 52.56 185 ILE A C 1
ATOM 1478 O O . ILE A 1 185 ? -67.291 -31.578 126.719 1.00 52.56 185 ILE A O 1
ATOM 1482 N N . LEU A 1 186 ? -65.236 -32.208 126.067 1.00 49.44 186 LEU A N 1
ATOM 1483 C CA . LEU A 1 186 ? -65.470 -33.654 126.226 1.00 49.44 186 LEU A CA 1
ATOM 1484 C C . LEU A 1 186 ? -65.707 -34.078 127.683 1.00 49.44 186 LEU A C 1
ATOM 1486 O O . LEU A 1 186 ? -66.366 -35.085 127.932 1.00 49.44 186 LEU A O 1
ATOM 1490 N N . LYS A 1 187 ? -65.237 -33.289 128.656 1.00 48.97 187 LYS A N 1
ATOM 1491 C CA . LYS A 1 187 ? -65.482 -33.539 130.084 1.00 48.97 187 LYS A CA 1
ATOM 1492 C C . LYS A 1 187 ? -66.894 -33.161 130.546 1.00 48.97 187 LYS A C 1
ATOM 1494 O O . LYS A 1 187 ? -67.289 -33.581 131.630 1.00 48.97 187 LYS A O 1
ATOM 1499 N N . ASN A 1 188 ? -67.639 -32.364 129.770 1.00 49.50 188 ASN A N 1
ATOM 1500 C CA . ASN A 1 188 ? -68.810 -31.650 130.295 1.00 49.50 188 ASN A CA 1
ATOM 1501 C C . ASN A 1 188 ? -70.138 -31.872 129.559 1.00 49.50 188 ASN A C 1
ATOM 1503 O O . ASN A 1 188 ? -71.172 -31.454 130.078 1.00 49.50 188 ASN A O 1
ATOM 1507 N N . ARG A 1 189 ? -70.178 -32.525 128.391 1.00 46.16 189 ARG A N 1
ATOM 1508 C CA . ARG A 1 189 ? -71.456 -32.813 127.712 1.00 46.16 189 ARG A CA 1
ATOM 1509 C C . ARG A 1 189 ? -71.413 -34.121 126.929 1.00 46.16 189 ARG A C 1
ATOM 1511 O O . ARG A 1 189 ? -70.987 -34.146 125.782 1.00 46.16 189 ARG A O 1
ATOM 1518 N N . GLY A 1 190 ? -71.912 -35.195 127.543 1.00 54.47 190 GLY A N 1
ATOM 1519 C CA . GLY A 1 190 ? -72.210 -36.449 126.850 1.00 54.47 190 GLY A CA 1
ATOM 1520 C C . GLY A 1 190 ? -73.316 -36.245 125.815 1.00 54.47 190 GLY A C 1
ATOM 1521 O O . GLY A 1 190 ? -74.483 -36.119 126.184 1.00 54.47 190 GLY A O 1
ATOM 1522 N N . ILE A 1 191 ? -72.943 -36.161 124.535 1.00 51.97 191 ILE A N 1
ATOM 1523 C CA . ILE A 1 191 ? -73.872 -35.934 123.421 1.00 51.97 191 ILE A CA 1
ATOM 1524 C C . ILE A 1 191 ? -73.532 -36.848 122.228 1.00 51.97 191 ILE A C 1
ATOM 1526 O O . ILE A 1 191 ? -72.377 -37.155 121.951 1.00 51.97 191 ILE A O 1
ATOM 1530 N N . ASP A 1 192 ? -74.620 -37.280 121.592 1.00 51.50 192 ASP A N 1
ATOM 1531 C CA . ASP A 1 192 ? -74.875 -38.359 120.632 1.00 51.50 192 ASP A CA 1
ATOM 1532 C C . ASP A 1 192 ? -74.124 -38.280 119.263 1.00 51.50 192 ASP A C 1
ATOM 1534 O O . ASP A 1 192 ? -74.174 -37.231 118.606 1.00 51.50 192 ASP A O 1
ATOM 1538 N N . PRO A 1 193 ? -73.481 -39.377 118.783 1.00 49.81 193 PRO A N 1
ATOM 1539 C CA . PRO A 1 193 ? -72.630 -39.421 117.577 1.00 49.81 193 PRO A CA 1
ATOM 1540 C C . PRO A 1 193 ? -73.300 -39.273 116.195 1.00 49.81 193 PRO A C 1
ATOM 1542 O O . PRO A 1 193 ? -72.585 -39.160 115.197 1.00 49.81 193 PRO A O 1
ATOM 1545 N N . LEU A 1 194 ? -74.632 -39.297 116.060 1.00 52.41 194 LEU A N 1
ATOM 1546 C CA . LEU A 1 194 ? -75.255 -39.397 114.723 1.00 52.41 194 LEU A CA 1
ATOM 1547 C C . LEU A 1 194 ? -75.419 -38.052 113.979 1.00 52.41 194 LEU A C 1
ATOM 1549 O O . LEU A 1 194 ? -75.418 -38.004 112.747 1.00 52.41 194 LEU A O 1
ATOM 1553 N N . THR A 1 195 ? -75.535 -36.938 114.704 1.00 54.00 195 THR A N 1
ATOM 1554 C CA . THR A 1 195 ? -75.756 -35.593 114.128 1.00 54.00 195 THR A CA 1
ATOM 1555 C C . THR A 1 195 ? -74.487 -34.945 113.563 1.00 54.00 195 THR A C 1
ATOM 1557 O O . THR A 1 195 ? -74.559 -34.107 112.661 1.00 54.00 195 THR A O 1
ATOM 1560 N N . GLU A 1 196 ? -73.314 -35.350 114.052 1.00 53.56 196 GLU A N 1
ATOM 1561 C CA . GLU A 1 196 ? -72.012 -34.805 113.647 1.00 53.56 196 GLU A CA 1
ATOM 1562 C C . GLU A 1 196 ? -71.582 -35.306 112.260 1.00 53.56 196 GLU A C 1
ATOM 1564 O O . GLU A 1 196 ? -71.040 -34.553 111.445 1.00 53.56 196 GLU A O 1
ATOM 1569 N N . GLN A 1 197 ? -71.874 -36.571 111.959 1.00 55.56 197 GLN A N 1
ATOM 1570 C CA . GLN A 1 197 ? -71.446 -37.224 110.724 1.00 55.56 197 GLN A CA 1
ATOM 1571 C C . GLN A 1 197 ? -72.189 -36.662 109.498 1.00 55.56 197 GLN A C 1
ATOM 1573 O O . GLN A 1 197 ? -71.570 -36.348 108.480 1.00 55.56 197 GLN A O 1
ATOM 1578 N N . VAL A 1 198 ? -73.497 -36.405 109.630 1.00 60.00 198 VAL A N 1
ATOM 1579 C CA . VAL A 1 198 ? -74.332 -35.808 108.569 1.00 60.00 198 VAL A CA 1
ATOM 1580 C C . VAL A 1 198 ? -73.959 -34.342 108.305 1.00 60.00 198 VAL A C 1
ATOM 1582 O O . VAL A 1 198 ? -73.947 -33.893 107.155 1.00 60.00 198 VAL A O 1
ATOM 1585 N N . ALA A 1 199 ? -73.604 -33.583 109.347 1.00 59.00 199 ALA A N 1
ATOM 1586 C CA . ALA A 1 199 ? -73.137 -32.204 109.202 1.00 59.00 199 ALA A CA 1
ATOM 1587 C C . ALA A 1 199 ? -71.745 -32.129 108.540 1.00 59.00 199 ALA A C 1
ATOM 1589 O O . ALA A 1 199 ? -71.530 -31.291 107.657 1.00 59.00 199 ALA A O 1
ATOM 1590 N N . LYS A 1 200 ? -70.828 -33.047 108.892 1.00 60.09 200 LYS A N 1
ATOM 1591 C CA . LYS A 1 200 ? -69.491 -33.164 108.281 1.00 60.09 200 LYS A CA 1
ATOM 1592 C C . LYS A 1 200 ? -69.553 -33.521 106.795 1.00 60.09 200 LYS A C 1
ATOM 1594 O O . LYS A 1 200 ? -68.869 -32.886 105.991 1.00 60.09 200 LYS A O 1
ATOM 1599 N N . GLU A 1 201 ? -70.408 -34.461 106.395 1.00 64.56 201 GLU A N 1
ATOM 1600 C CA . GLU A 1 201 ? -70.558 -34.823 104.977 1.00 64.56 201 GLU A CA 1
ATOM 1601 C C . GLU A 1 201 ? -71.166 -33.694 104.132 1.00 64.56 201 GLU A C 1
ATOM 1603 O O . GLU A 1 201 ? -70.741 -33.458 102.994 1.00 64.56 201 GLU A O 1
ATOM 1608 N N . ARG A 1 202 ? -72.131 -32.945 104.684 1.00 67.38 202 ARG A N 1
ATOM 1609 C CA . ARG A 1 202 ? -72.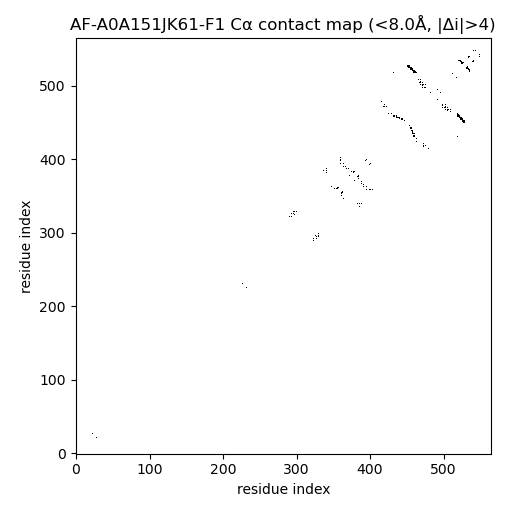752 -31.808 103.985 1.00 67.38 202 ARG A CA 1
ATOM 1610 C C . ARG A 1 202 ? -71.771 -30.645 103.809 1.00 67.38 202 ARG A C 1
ATOM 1612 O O . ARG A 1 202 ? -71.741 -30.031 102.742 1.00 67.38 202 ARG A O 1
ATOM 1619 N N . ALA A 1 203 ? -70.925 -30.392 104.808 1.00 69.06 203 ALA A N 1
ATOM 1620 C CA . ALA A 1 203 ? -69.855 -29.400 104.729 1.00 69.06 203 ALA A CA 1
ATOM 1621 C C . ALA A 1 203 ? -68.773 -29.791 103.705 1.00 69.06 203 ALA A C 1
ATOM 1623 O O . ALA A 1 203 ? -68.363 -28.955 102.898 1.00 69.06 203 ALA A O 1
ATOM 1624 N N . ALA A 1 204 ? -68.364 -31.065 103.669 1.00 71.81 204 ALA A N 1
ATOM 1625 C CA . ALA A 1 204 ? -67.370 -31.561 102.716 1.00 71.81 204 ALA A CA 1
ATOM 1626 C C . ALA A 1 204 ? -67.847 -31.443 101.256 1.00 71.81 204 ALA A C 1
ATOM 1628 O O . ALA A 1 204 ? -67.107 -30.954 100.396 1.00 71.81 204 ALA A O 1
ATOM 1629 N N . LYS A 1 205 ? -69.108 -31.804 100.974 1.00 73.25 205 LYS A N 1
ATOM 1630 C CA . LYS A 1 205 ? -69.695 -31.666 99.627 1.00 73.25 205 LYS A CA 1
ATOM 1631 C C . LYS A 1 205 ? -69.823 -30.207 99.179 1.00 73.25 205 LYS A C 1
ATOM 1633 O O . LYS A 1 205 ? -69.507 -29.905 98.028 1.00 73.25 205 LYS A O 1
ATOM 1638 N N . SER A 1 206 ? -70.250 -29.296 100.055 1.00 71.00 206 SER A N 1
ATOM 1639 C CA . SER A 1 206 ? -70.330 -27.866 99.713 1.00 71.00 206 SER A CA 1
ATOM 1640 C C . SER A 1 206 ? -68.950 -27.235 99.513 1.00 71.00 206 SER A C 1
ATOM 1642 O O . SER A 1 206 ? -68.777 -26.439 98.592 1.00 71.00 206 SER A O 1
ATOM 1644 N N . LYS A 1 207 ? -67.946 -27.634 100.304 1.00 77.75 207 LYS A N 1
ATOM 1645 C CA . LYS A 1 207 ? -66.565 -27.153 100.161 1.00 77.75 207 LYS A CA 1
ATOM 1646 C C . LYS A 1 207 ? -65.931 -27.608 98.846 1.00 77.75 207 LYS A C 1
ATOM 1648 O O . LYS A 1 207 ? -65.337 -26.793 98.152 1.00 77.75 207 LYS A O 1
ATOM 1653 N N . SER A 1 208 ? -66.127 -28.869 98.457 1.00 74.81 208 SER A N 1
ATOM 1654 C CA . SER A 1 208 ? -65.640 -29.384 97.170 1.00 74.81 208 SER A CA 1
ATOM 1655 C C . SER A 1 208 ? -66.258 -28.643 95.974 1.00 74.81 208 SER A C 1
ATOM 1657 O O . SER A 1 208 ? -65.538 -28.272 95.049 1.00 74.81 208 SER A O 1
ATOM 1659 N N . LYS A 1 209 ? -67.565 -28.341 96.015 1.00 74.75 209 LYS A N 1
ATOM 1660 C CA . LYS A 1 209 ? -68.218 -27.531 94.970 1.00 74.75 209 LYS A CA 1
ATOM 1661 C C . LYS A 1 209 ? -67.708 -26.090 94.932 1.00 74.75 209 LYS A C 1
ATOM 1663 O O . LYS A 1 209 ? -67.531 -25.545 93.848 1.00 74.75 209 LYS A O 1
ATOM 1668 N N . TYR A 1 210 ? -67.459 -25.481 96.088 1.00 78.38 210 TYR A N 1
ATOM 1669 C CA . TYR A 1 210 ? -66.918 -24.125 96.168 1.00 78.38 210 TYR A CA 1
ATOM 1670 C C . TYR A 1 210 ? -65.490 -24.033 95.613 1.00 78.38 210 TYR A C 1
ATOM 1672 O O . TYR A 1 210 ? -65.219 -23.149 94.809 1.00 78.38 210 TYR A O 1
ATOM 1680 N N . GLU A 1 211 ? -64.600 -24.964 95.971 1.00 79.00 211 GLU A N 1
ATOM 1681 C CA . GLU A 1 211 ? -63.220 -24.982 95.456 1.00 79.00 211 GLU A CA 1
ATOM 1682 C C . GLU A 1 211 ? -63.172 -25.208 93.937 1.00 79.00 211 GLU A C 1
ATOM 1684 O O . GLU A 1 211 ? -62.371 -24.582 93.245 1.00 79.00 211 GLU A O 1
ATOM 1689 N N . LEU A 1 212 ? -64.079 -26.029 93.394 1.00 77.25 212 LEU A N 1
ATOM 1690 C CA . LEU A 1 212 ? -64.208 -26.214 91.947 1.00 77.25 212 LEU A CA 1
ATOM 1691 C C . LEU A 1 212 ? -64.693 -24.935 91.238 1.00 77.25 212 LEU A C 1
ATOM 1693 O O . LEU A 1 212 ? -64.197 -24.588 90.176 1.00 77.25 212 LEU A O 1
ATOM 1697 N N . ILE A 1 213 ? -65.642 -24.195 91.816 1.00 75.19 213 ILE A N 1
ATOM 1698 C CA . ILE A 1 213 ? -66.097 -22.911 91.247 1.00 75.19 213 ILE A CA 1
ATOM 1699 C C . ILE A 1 213 ? -64.997 -21.842 91.365 1.00 75.19 213 ILE A C 1
ATOM 1701 O O . ILE A 1 213 ? -64.792 -21.032 90.457 1.00 75.19 213 ILE A O 1
ATOM 1705 N N . LYS A 1 214 ? -64.244 -21.862 92.465 1.00 77.25 214 LYS A N 1
ATOM 1706 C CA . LYS A 1 214 ? -63.118 -20.959 92.701 1.00 77.25 214 LYS A CA 1
ATOM 1707 C C . LYS A 1 214 ? -61.971 -21.202 91.717 1.00 77.25 214 LYS A C 1
ATOM 1709 O O . LYS A 1 214 ? -61.374 -20.232 91.257 1.00 77.25 214 LYS A O 1
ATOM 1714 N N . SER A 1 215 ? -61.699 -22.449 91.323 1.00 80.12 215 SER A N 1
ATOM 1715 C CA . SER A 1 215 ? -60.664 -22.741 90.319 1.00 80.12 215 SER A CA 1
ATOM 1716 C C . SER A 1 215 ? -61.017 -22.183 88.933 1.00 80.12 215 SER A C 1
ATOM 1718 O O . SER A 1 215 ? -60.138 -21.672 88.241 1.00 80.12 215 SER A O 1
ATOM 1720 N N . TYR A 1 216 ? -62.302 -22.153 88.564 1.00 80.31 216 TYR A N 1
ATOM 1721 C CA . TYR A 1 216 ? -62.754 -21.496 87.330 1.00 80.31 216 TYR A CA 1
ATOM 1722 C C . TYR A 1 216 ? -62.707 -19.965 87.387 1.00 80.31 216 TYR A C 1
ATOM 1724 O O . TYR A 1 216 ? -62.726 -19.319 86.343 1.00 80.31 216 TYR A O 1
ATOM 1732 N N . THR A 1 217 ? -62.611 -19.364 88.574 1.00 79.50 217 THR A N 1
ATOM 1733 C CA . THR A 1 217 ? -62.559 -17.899 88.713 1.00 79.50 217 THR A CA 1
ATOM 1734 C C . THR A 1 217 ? -61.297 -17.323 88.074 1.00 79.50 217 THR A C 1
ATOM 1736 O O . THR A 1 217 ? -61.373 -16.296 87.404 1.00 79.50 217 THR A O 1
ATOM 1739 N N . GLN A 1 218 ? -60.157 -18.009 88.215 1.00 80.00 218 GLN A N 1
ATOM 1740 C CA . GLN A 1 218 ? -58.905 -17.593 87.581 1.00 80.00 218 GLN A CA 1
ATOM 1741 C C . GLN A 1 218 ? -59.025 -17.655 86.054 1.00 80.00 218 GLN A C 1
ATOM 1743 O O . GLN A 1 218 ? -58.791 -16.659 85.384 1.00 80.00 218 GLN A O 1
ATOM 1748 N N . LEU A 1 219 ? -59.524 -18.775 85.521 1.00 82.56 219 LEU A N 1
ATOM 1749 C CA . LEU A 1 219 ? -59.695 -18.971 84.080 1.00 82.56 219 LEU A CA 1
ATOM 1750 C C . LEU A 1 219 ? -60.667 -17.952 83.458 1.00 82.56 219 LEU A C 1
ATOM 1752 O O . LEU A 1 219 ? -60.428 -17.449 82.365 1.00 82.56 219 LEU A O 1
ATOM 1756 N N . ILE A 1 220 ? -61.753 -17.617 84.162 1.00 83.50 220 ILE A N 1
ATOM 1757 C CA . ILE A 1 220 ? -62.713 -16.594 83.721 1.00 83.50 220 ILE A CA 1
ATOM 1758 C C . ILE A 1 220 ? -62.079 -15.200 83.752 1.00 83.50 220 ILE A C 1
ATOM 1760 O O . ILE A 1 220 ? -62.343 -14.395 82.860 1.00 83.50 220 ILE A O 1
ATOM 1764 N N . ASN A 1 221 ? -61.255 -14.895 84.755 1.00 82.31 221 ASN A N 1
ATOM 1765 C CA . ASN A 1 221 ? -60.560 -13.613 84.835 1.00 82.31 221 ASN A CA 1
ATOM 1766 C C . ASN A 1 221 ? -59.478 -13.483 83.757 1.00 82.31 221 ASN A C 1
ATOM 1768 O O . ASN A 1 221 ? -59.390 -12.426 83.137 1.00 82.31 221 ASN A O 1
ATOM 1772 N N . ASP A 1 222 ? -58.732 -14.551 83.478 1.00 82.12 222 ASP A N 1
ATOM 1773 C CA . ASP A 1 222 ? -57.730 -14.591 82.413 1.00 82.12 222 ASP A CA 1
ATOM 1774 C C . ASP A 1 222 ? -58.398 -14.438 81.038 1.00 82.12 222 ASP A C 1
ATOM 1776 O O . ASP A 1 222 ? -57.972 -13.611 80.234 1.00 82.12 222 ASP A O 1
ATOM 1780 N N . TYR A 1 223 ? -59.518 -15.136 80.802 1.00 81.88 223 TYR A N 1
ATOM 1781 C CA . TYR A 1 223 ? -60.317 -14.974 79.584 1.00 81.88 223 TYR A CA 1
ATOM 1782 C C . TYR A 1 223 ? -60.870 -13.550 79.442 1.00 81.88 223 TYR A C 1
ATOM 1784 O O . TYR A 1 223 ? -60.747 -12.949 78.381 1.00 81.88 223 TYR A O 1
ATOM 1792 N N . ARG A 1 224 ? -61.422 -12.963 80.512 1.00 82.62 224 ARG A N 1
ATOM 1793 C CA . ARG A 1 224 ? -61.916 -11.572 80.498 1.00 82.62 224 ARG A CA 1
ATOM 1794 C C . ARG A 1 224 ? -60.796 -10.552 80.302 1.00 82.62 224 ARG A C 1
ATOM 1796 O O . ARG A 1 224 ? -61.026 -9.508 79.696 1.00 82.62 224 ARG A O 1
ATOM 1803 N N . SER A 1 225 ? -59.607 -10.824 80.834 1.00 81.19 225 SER A N 1
ATOM 1804 C CA . SER A 1 225 ? -58.423 -9.990 80.633 1.00 81.19 225 SER A CA 1
ATOM 1805 C C . SER A 1 225 ? -57.967 -10.056 79.177 1.00 81.19 225 SER A C 1
ATOM 1807 O O . SER A 1 225 ? -57.774 -9.015 78.552 1.00 81.19 225 SER A O 1
ATOM 1809 N N . TRP A 1 226 ? -57.891 -11.254 78.594 1.00 84.50 226 TRP A N 1
ATOM 1810 C CA . TRP A 1 226 ? -57.582 -11.463 77.179 1.00 84.50 226 TRP A CA 1
ATOM 1811 C C . TRP A 1 226 ? -58.625 -10.812 76.254 1.00 84.50 226 TRP A C 1
ATOM 1813 O O . TRP A 1 226 ? -58.254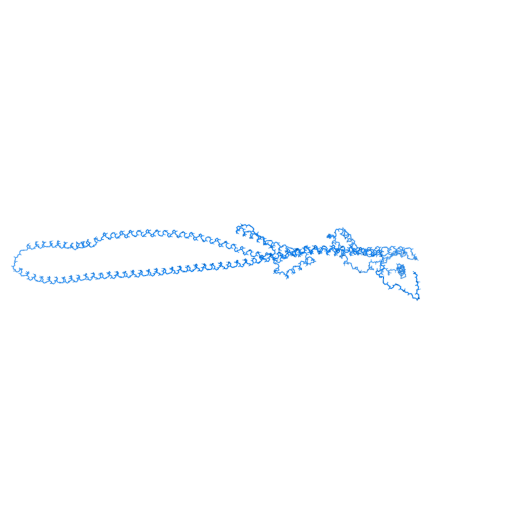 -10.089 75.330 1.00 84.50 226 TRP A O 1
ATOM 1823 N N . GLU A 1 227 ? -59.916 -10.976 76.555 1.00 81.06 227 GLU A N 1
ATOM 1824 C CA . GLU A 1 227 ? -61.028 -10.378 75.805 1.00 81.06 227 GLU A CA 1
ATOM 1825 C C . GLU A 1 227 ? -60.960 -8.843 75.820 1.00 81.06 227 GLU A C 1
ATOM 1827 O O . GLU A 1 227 ? -61.186 -8.207 74.796 1.00 81.06 227 GLU A O 1
ATOM 1832 N N . LYS A 1 228 ? -60.604 -8.227 76.955 1.00 78.50 228 LYS A N 1
ATOM 1833 C CA . LYS A 1 228 ? -60.510 -6.761 77.068 1.00 78.50 228 LYS A CA 1
ATOM 1834 C C . LYS A 1 228 ? -59.196 -6.165 76.568 1.00 78.50 228 LYS A C 1
ATOM 1836 O O . LYS A 1 228 ? -59.199 -5.012 76.149 1.00 78.50 228 LYS A O 1
ATOM 1841 N N . SER A 1 229 ? -58.084 -6.892 76.661 1.00 77.31 229 SER A N 1
ATOM 1842 C CA . SER A 1 229 ? -56.752 -6.356 76.345 1.00 77.31 229 SER A CA 1
ATOM 1843 C C . SER A 1 229 ? -56.273 -6.730 74.946 1.00 77.31 229 SER A C 1
ATOM 1845 O O . SER A 1 229 ? -55.812 -5.859 74.217 1.00 77.31 229 SER A O 1
ATOM 1847 N N . LEU A 1 230 ? -56.405 -7.993 74.540 1.00 71.88 230 LEU A N 1
ATOM 1848 C CA . LEU A 1 230 ? -55.814 -8.520 73.307 1.00 71.88 230 LEU A CA 1
ATOM 1849 C C . LEU A 1 230 ? -56.854 -8.648 72.191 1.00 71.88 230 LEU A C 1
ATOM 1851 O O . LEU A 1 230 ? -56.601 -8.215 71.070 1.00 71.88 230 LEU A O 1
ATOM 1855 N N . TRP A 1 231 ? -58.047 -9.168 72.498 1.00 77.12 231 TRP A N 1
ATOM 1856 C CA . TRP A 1 231 ? -59.095 -9.386 71.493 1.00 77.12 231 TRP A CA 1
ATOM 1857 C C . TRP A 1 231 ? -59.634 -8.079 70.890 1.00 77.12 231 TRP A C 1
ATOM 1859 O O . TRP A 1 231 ? -59.893 -8.015 69.693 1.00 77.12 231 TRP A O 1
ATOM 1869 N N . VAL A 1 232 ? -59.713 -6.997 71.675 1.00 78.31 232 VAL A N 1
ATOM 1870 C CA . VAL A 1 232 ? -60.130 -5.662 71.188 1.00 78.31 232 VAL A CA 1
ATOM 1871 C C . VAL A 1 232 ? -59.227 -5.135 70.061 1.00 78.31 232 VAL A C 1
ATOM 1873 O O . VAL A 1 232 ? -59.677 -4.358 69.222 1.00 78.31 232 VAL A O 1
ATOM 1876 N N . HIS A 1 233 ? -57.961 -5.559 70.014 1.00 80.44 233 HIS A N 1
ATOM 1877 C CA . HIS A 1 233 ? -56.992 -5.104 69.015 1.00 80.44 233 HIS A CA 1
ATOM 1878 C C . HIS A 1 233 ? -56.902 -6.028 67.790 1.00 80.44 233 HIS A C 1
ATOM 1880 O O . HIS A 1 233 ? -56.190 -5.696 66.842 1.00 80.44 233 HIS A O 1
ATOM 1886 N N . ILE A 1 234 ? -57.620 -7.157 67.769 1.00 81.06 234 ILE A N 1
ATOM 1887 C CA . ILE A 1 234 ? -57.506 -8.155 66.696 1.00 81.06 234 ILE A CA 1
ATOM 1888 C C . ILE A 1 234 ? -57.956 -7.591 65.343 1.00 81.06 234 ILE A C 1
ATOM 1890 O O . ILE A 1 234 ? -57.229 -7.736 64.366 1.00 81.06 234 ILE A O 1
ATOM 1894 N N . ASP A 1 235 ? -59.048 -6.819 65.311 1.00 82.50 235 ASP A N 1
ATOM 1895 C CA . ASP A 1 235 ? -59.531 -6.150 64.093 1.00 82.50 235 ASP A CA 1
ATOM 1896 C C . ASP A 1 235 ? -58.512 -5.135 63.552 1.00 82.50 235 ASP A C 1
ATOM 1898 O O . ASP A 1 235 ? -58.400 -4.921 62.342 1.00 82.50 235 ASP A O 1
ATOM 1902 N N . LYS A 1 236 ? -57.757 -4.484 64.449 1.00 84.69 236 LYS A N 1
ATOM 1903 C CA . LYS A 1 236 ? -56.700 -3.539 64.072 1.00 84.69 236 LYS A CA 1
ATOM 1904 C C . LYS A 1 236 ? -55.524 -4.283 63.441 1.00 84.69 236 LYS A C 1
ATOM 1906 O O . LYS A 1 236 ? -55.065 -3.881 62.377 1.00 84.69 236 LYS A O 1
ATOM 1911 N N . HIS A 1 237 ? -55.075 -5.370 64.062 1.00 82.81 237 HIS A N 1
ATOM 1912 C CA . HIS A 1 237 ? -53.980 -6.183 63.536 1.00 82.81 237 HIS A CA 1
ATOM 1913 C C . HIS A 1 237 ? -54.354 -6.913 62.242 1.00 82.81 237 HIS A C 1
ATOM 1915 O O . HIS A 1 237 ? -53.515 -7.036 61.355 1.00 82.81 237 HIS A O 1
ATOM 1921 N N . GLU A 1 238 ? -55.607 -7.343 62.086 1.00 83.88 238 GLU A N 1
ATOM 1922 C CA . GLU A 1 238 ? -56.094 -7.953 60.847 1.00 83.88 238 GLU A CA 1
ATOM 1923 C C . GLU A 1 238 ? -56.133 -6.925 59.705 1.00 83.88 238 GLU A C 1
ATOM 1925 O O . GLU A 1 238 ? -55.657 -7.205 58.601 1.00 83.88 238 GLU A O 1
ATOM 1930 N N . LYS A 1 239 ? -56.566 -5.686 59.983 1.00 86.56 239 LYS A N 1
ATOM 1931 C CA . LYS A 1 239 ? -56.444 -4.573 59.029 1.00 86.56 239 LYS A CA 1
ATOM 1932 C C . LYS A 1 239 ? -54.991 -4.275 58.666 1.00 86.56 239 LYS A C 1
ATOM 1934 O O . LYS A 1 239 ? -54.672 -4.274 57.481 1.00 86.56 239 LYS A O 1
ATOM 1939 N N . GLU A 1 240 ? -54.107 -4.102 59.647 1.00 88.12 240 GLU A N 1
ATOM 1940 C CA . GLU A 1 240 ? -52.676 -3.860 59.403 1.00 88.12 240 GLU A CA 1
ATOM 1941 C C . GLU A 1 240 ? -52.049 -4.987 58.567 1.00 88.12 240 GLU A C 1
ATOM 1943 O O . GLU A 1 240 ? -51.335 -4.714 57.604 1.00 88.12 240 GLU A O 1
ATOM 1948 N N . ALA A 1 241 ? -52.368 -6.252 58.860 1.00 85.12 241 ALA A N 1
ATOM 1949 C CA . ALA A 1 241 ? -51.886 -7.402 58.099 1.00 85.12 241 ALA A CA 1
ATOM 1950 C C . ALA A 1 241 ? -52.388 -7.395 56.645 1.00 85.12 241 ALA A C 1
ATOM 1952 O O . ALA A 1 241 ? -51.609 -7.664 55.726 1.00 85.12 241 ALA A O 1
ATOM 1953 N N . THR A 1 242 ? -53.661 -7.057 56.408 1.00 89.00 242 THR A N 1
ATOM 1954 C CA . THR A 1 242 ? -54.198 -6.936 55.040 1.00 89.00 242 THR A CA 1
ATOM 1955 C C . THR A 1 242 ? -53.587 -5.765 54.267 1.00 89.00 242 THR A C 1
ATOM 1957 O O . THR A 1 242 ? -53.254 -5.927 53.091 1.00 89.00 242 THR A O 1
ATOM 1960 N N . GLU A 1 243 ? -53.356 -4.619 54.911 1.00 90.06 243 GLU A N 1
ATOM 1961 C CA . GLU A 1 243 ? -52.699 -3.455 54.302 1.00 90.06 243 GLU A CA 1
ATOM 1962 C C . GLU A 1 243 ? -51.230 -3.744 53.960 1.00 90.06 243 GLU A C 1
ATOM 1964 O O . GLU A 1 243 ? -50.781 -3.462 52.843 1.00 90.06 243 GLU A O 1
ATOM 1969 N N . LEU A 1 244 ? -50.490 -4.376 54.877 1.00 88.12 244 LEU A N 1
ATOM 1970 C CA . LEU A 1 244 ? -49.122 -4.844 54.642 1.00 88.12 244 LEU A CA 1
ATOM 1971 C C . LEU A 1 244 ? -49.072 -5.876 53.512 1.00 88.12 244 LEU A C 1
ATOM 1973 O O . LEU A 1 244 ? -48.229 -5.762 52.624 1.00 88.12 244 LEU A O 1
ATOM 1977 N N . SER A 1 245 ? -49.997 -6.838 53.488 1.00 90.94 245 SER A N 1
ATOM 1978 C CA . SER A 1 245 ? -50.087 -7.840 52.420 1.00 90.94 245 SER A CA 1
ATOM 1979 C C . SER A 1 245 ? -50.344 -7.197 51.051 1.00 90.94 245 SER A C 1
ATOM 1981 O O . SER A 1 245 ? -49.652 -7.506 50.076 1.00 90.94 245 SER A O 1
ATOM 1983 N N . ALA A 1 246 ? -51.262 -6.228 50.977 1.00 90.31 246 ALA A N 1
ATOM 1984 C CA . ALA A 1 246 ? -51.534 -5.473 49.755 1.00 90.31 246 ALA A CA 1
ATOM 1985 C C . ALA A 1 246 ? -50.324 -4.632 49.307 1.00 90.31 246 ALA A C 1
ATOM 1987 O O . ALA A 1 246 ? -50.018 -4.565 48.113 1.00 90.31 246 ALA A O 1
ATOM 1988 N N . SER A 1 247 ? -49.601 -4.024 50.253 1.00 88.38 247 SER A N 1
ATOM 1989 C CA . SER A 1 247 ? -48.366 -3.281 49.982 1.00 88.38 247 SER A CA 1
ATOM 1990 C C . SER A 1 247 ? -47.267 -4.191 49.424 1.00 88.38 247 SER A C 1
ATOM 1992 O O . SER A 1 247 ? -46.669 -3.876 48.393 1.00 88.38 247 SER A O 1
ATOM 1994 N N . VAL A 1 248 ? -47.058 -5.364 50.030 1.00 88.44 248 VAL A N 1
ATOM 1995 C CA . VAL A 1 248 ? -46.094 -6.371 49.559 1.00 88.44 248 VAL A CA 1
ATOM 1996 C C . VAL A 1 248 ? -46.451 -6.857 48.154 1.00 88.44 248 VAL A C 1
ATOM 1998 O O . VAL A 1 248 ? -45.572 -6.912 47.295 1.00 88.44 248 VAL A O 1
ATOM 2001 N N . ALA A 1 249 ? -47.728 -7.145 47.882 1.00 89.69 249 ALA A N 1
ATOM 2002 C CA . ALA A 1 249 ? -48.190 -7.549 46.552 1.00 89.69 249 ALA A CA 1
ATOM 2003 C C . ALA A 1 249 ? -47.985 -6.444 45.497 1.00 89.69 249 ALA A C 1
ATOM 2005 O O . ALA A 1 249 ? -47.592 -6.709 44.360 1.00 89.69 249 ALA A O 1
ATOM 2006 N N . ARG A 1 250 ? -48.205 -5.180 45.871 1.00 91.44 250 ARG A N 1
ATOM 2007 C CA . ARG A 1 250 ? -47.948 -4.038 44.988 1.00 91.44 250 ARG A CA 1
ATOM 2008 C C . ARG A 1 250 ? -46.454 -3.869 44.706 1.00 91.44 250 ARG A C 1
ATOM 2010 O O . ARG A 1 250 ? -46.075 -3.662 43.554 1.00 91.44 250 ARG A O 1
ATOM 2017 N N . LEU A 1 251 ? -45.610 -3.941 45.734 1.00 86.31 251 LEU A N 1
ATOM 2018 C CA . LEU A 1 251 ? -44.159 -3.802 45.598 1.00 86.31 251 LEU A CA 1
ATOM 2019 C C . LEU A 1 251 ? -43.552 -4.952 44.788 1.00 86.31 251 LEU A C 1
ATOM 2021 O O . LEU A 1 251 ? -42.692 -4.703 43.943 1.00 86.31 251 LEU A O 1
ATOM 2025 N N . SER A 1 252 ? -44.030 -6.185 44.973 1.00 85.38 252 SER A N 1
ATOM 2026 C CA . SER A 1 252 ? -43.575 -7.335 44.185 1.00 85.38 252 SER A CA 1
ATOM 2027 C C . SER A 1 252 ? -43.943 -7.189 42.705 1.00 85.38 252 SER A C 1
ATOM 2029 O O . SER A 1 252 ? -43.086 -7.396 41.846 1.00 85.38 252 SER A O 1
ATOM 2031 N N . SER A 1 253 ? -45.155 -6.716 42.395 1.00 88.94 253 SER A N 1
ATOM 2032 C CA . SER A 1 253 ? -45.558 -6.403 41.017 1.00 88.94 253 SER A CA 1
ATOM 2033 C C . SER A 1 253 ? -44.692 -5.302 40.395 1.00 88.94 253 SER A C 1
ATOM 2035 O O . SER A 1 253 ? -44.261 -5.430 39.252 1.00 88.94 253 SER A O 1
ATOM 2037 N N . GLN A 1 254 ? -44.399 -4.226 41.135 1.00 89.44 254 GLN A N 1
ATOM 2038 C CA . GLN A 1 254 ? -43.544 -3.139 40.640 1.00 89.44 254 GLN A CA 1
ATOM 2039 C C . GLN A 1 254 ? -42.103 -3.594 40.393 1.00 89.44 254 GLN A C 1
ATOM 2041 O O . GLN A 1 254 ? -41.466 -3.145 39.434 1.00 89.44 254 GLN A O 1
ATOM 2046 N N . LEU A 1 255 ? -41.581 -4.470 41.253 1.00 84.06 255 LEU A N 1
ATOM 2047 C CA . LEU A 1 255 ? -40.256 -5.057 41.093 1.00 84.06 255 LEU A CA 1
ATOM 2048 C C . LEU A 1 255 ? -40.189 -5.915 39.825 1.00 84.06 255 LEU A C 1
ATOM 2050 O O . LEU A 1 255 ? -39.228 -5.796 39.065 1.00 84.06 255 LEU A O 1
ATOM 2054 N N . GLU A 1 256 ? -41.215 -6.725 39.568 1.00 90.19 256 GLU A N 1
ATOM 2055 C CA . GLU A 1 256 ? -41.270 -7.585 38.385 1.00 90.19 256 GLU A CA 1
ATOM 2056 C C . GLU A 1 256 ? -41.379 -6.769 37.087 1.00 90.19 256 GLU A C 1
ATOM 2058 O O . GLU A 1 256 ? -40.628 -7.004 36.138 1.00 90.19 256 GLU A O 1
ATOM 2063 N N . ASP A 1 257 ? -42.201 -5.715 37.075 1.00 89.94 257 ASP A N 1
ATOM 2064 C CA . ASP A 1 257 ? -42.284 -4.781 35.946 1.00 89.94 257 ASP A CA 1
ATOM 2065 C C . ASP A 1 257 ? -40.947 -4.077 35.675 1.00 89.94 257 ASP A C 1
ATOM 2067 O O . ASP A 1 257 ? -40.528 -3.933 34.520 1.00 89.94 257 ASP A O 1
ATOM 2071 N N . LYS A 1 258 ? -40.244 -3.636 36.728 1.00 84.62 258 LYS A N 1
ATOM 2072 C CA . LYS A 1 258 ? -38.916 -3.022 36.579 1.00 84.62 258 LYS A CA 1
ATOM 2073 C C . LYS A 1 258 ? -37.876 -4.024 36.084 1.00 84.62 258 LYS A C 1
ATOM 2075 O O . LYS A 1 258 ? -37.085 -3.663 35.212 1.00 84.62 258 LYS A O 1
ATOM 2080 N N . LYS A 1 259 ? -37.892 -5.270 36.572 1.00 85.25 259 LYS A N 1
ATOM 2081 C CA . LYS A 1 259 ? -37.021 -6.347 36.072 1.00 85.25 259 LYS A CA 1
ATOM 2082 C C . LYS A 1 259 ? -37.263 -6.615 34.592 1.00 85.25 259 LYS A C 1
ATOM 2084 O O . LYS A 1 259 ? -36.300 -6.687 33.829 1.00 85.25 259 LYS A O 1
ATOM 2089 N N . LYS A 1 260 ? -38.526 -6.696 34.170 1.00 90.56 260 LYS A N 1
ATOM 2090 C CA . LYS A 1 260 ? -38.885 -6.909 32.765 1.00 90.56 260 LYS A CA 1
ATOM 2091 C C . LYS A 1 260 ? -38.387 -5.768 31.875 1.00 90.56 260 LYS A C 1
ATOM 2093 O O . LYS A 1 260 ? -37.695 -6.026 30.893 1.00 90.56 260 LYS A O 1
ATOM 2098 N N . LYS A 1 261 ? -38.634 -4.511 32.265 1.00 91.00 261 LYS A N 1
ATOM 2099 C CA . LYS A 1 261 ? -38.131 -3.328 31.539 1.00 91.00 261 LYS A CA 1
ATOM 2100 C C . LYS A 1 261 ? -36.604 -3.296 31.458 1.00 91.00 261 LYS A C 1
ATOM 2102 O O . LYS A 1 261 ? -36.051 -2.946 30.418 1.00 91.00 261 LYS A O 1
ATOM 2107 N N . TYR A 1 262 ? -35.917 -3.674 32.536 1.00 84.44 262 TYR A N 1
ATOM 2108 C CA . TYR A 1 262 ? -34.460 -3.782 32.544 1.00 84.44 262 TYR A CA 1
ATOM 2109 C C . TYR A 1 262 ? -33.965 -4.850 31.558 1.00 84.44 262 TYR A C 1
ATOM 2111 O O . TYR A 1 262 ? -33.074 -4.566 30.762 1.00 84.44 262 TYR A O 1
ATOM 2119 N N . GLN A 1 263 ? -34.572 -6.041 31.548 1.00 87.75 263 GLN A N 1
ATOM 2120 C CA . GLN A 1 263 ? -34.214 -7.111 30.608 1.00 87.75 263 GLN A CA 1
ATOM 2121 C C . GLN A 1 263 ? -34.474 -6.726 29.146 1.00 87.75 263 GLN A C 1
ATOM 2123 O O . GLN A 1 263 ? -33.648 -7.015 28.281 1.00 87.75 263 GLN A O 1
ATOM 2128 N N . GLU A 1 264 ? -35.595 -6.062 28.857 1.00 90.31 264 GLU A N 1
ATOM 2129 C CA . GLU A 1 264 ? -35.897 -5.539 27.520 1.00 90.31 264 GLU A CA 1
ATOM 2130 C C . GLU A 1 264 ? -34.846 -4.511 27.083 1.00 90.31 264 GLU A C 1
ATOM 2132 O O . GLU A 1 264 ? -34.310 -4.605 25.977 1.00 90.31 264 GLU A O 1
ATOM 2137 N N . ARG A 1 265 ? -34.471 -3.585 27.977 1.00 87.75 265 ARG A N 1
ATOM 2138 C CA . ARG A 1 265 ? -33.441 -2.582 27.693 1.00 87.75 265 ARG A CA 1
ATOM 2139 C C . ARG A 1 265 ? -32.054 -3.195 27.508 1.00 87.75 265 ARG A C 1
ATOM 2141 O O . ARG A 1 265 ? -31.304 -2.730 26.652 1.00 87.75 265 ARG A O 1
ATOM 2148 N N . LEU A 1 266 ? -31.722 -4.233 28.277 1.00 86.50 266 LEU A N 1
ATOM 2149 C CA . LEU A 1 266 ? -30.471 -4.977 28.139 1.00 86.50 266 LEU A CA 1
ATOM 2150 C C . LEU A 1 266 ? -30.381 -5.621 26.750 1.00 86.50 266 LEU A C 1
ATOM 2152 O O . LEU A 1 266 ? -29.393 -5.420 26.050 1.00 86.50 266 LEU A O 1
ATOM 2156 N N . LYS A 1 267 ? -31.446 -6.306 26.309 1.00 91.81 267 LYS A N 1
ATOM 2157 C CA . LYS A 1 267 ? -31.521 -6.905 24.966 1.00 91.81 267 LYS A CA 1
ATOM 2158 C C . LYS A 1 267 ? -31.397 -5.856 23.862 1.00 91.81 267 LYS A C 1
ATOM 2160 O O . LYS A 1 267 ? -30.673 -6.068 22.895 1.00 91.81 267 LYS A O 1
ATOM 2165 N N . GLU A 1 268 ? -32.070 -4.715 24.006 1.00 91.25 268 GLU A N 1
ATOM 2166 C CA . GLU A 1 268 ? -31.986 -3.618 23.034 1.00 91.25 268 GLU A CA 1
ATOM 2167 C C . GLU A 1 268 ? -30.551 -3.064 22.924 1.00 91.25 268 GLU A C 1
ATOM 2169 O O . GLU A 1 268 ? -30.048 -2.829 21.824 1.00 91.25 268 GLU A O 1
ATOM 2174 N N . LEU A 1 269 ? -29.867 -2.890 24.060 1.00 84.06 269 LEU A N 1
ATOM 2175 C CA . LEU A 1 269 ? -28.472 -2.446 24.106 1.00 84.06 269 LEU A CA 1
ATOM 2176 C C . LEU A 1 269 ? -27.508 -3.491 23.533 1.00 84.06 269 LEU A C 1
ATOM 2178 O O . LEU A 1 269 ? -26.571 -3.119 22.827 1.00 84.06 269 LEU A O 1
ATOM 2182 N N . GLU A 1 270 ? -27.730 -4.781 23.786 1.00 90.38 270 GLU A N 1
ATOM 2183 C CA . GLU A 1 270 ? -26.932 -5.863 23.198 1.00 90.38 270 GLU A CA 1
ATOM 2184 C C . GLU A 1 270 ? -27.043 -5.891 21.671 1.00 90.38 270 GLU A C 1
ATOM 2186 O O . GLU A 1 270 ? -26.028 -6.053 20.989 1.00 90.38 270 GLU A O 1
ATOM 2191 N N . VAL A 1 271 ? -28.248 -5.696 21.124 1.00 93.19 271 VAL A N 1
ATOM 2192 C CA . VAL A 1 271 ? -28.463 -5.606 19.671 1.00 93.19 271 VAL A CA 1
ATOM 2193 C C . VAL A 1 271 ? -27.704 -4.413 19.092 1.00 93.19 271 VAL A C 1
ATOM 2195 O O . VAL A 1 271 ? -26.878 -4.608 18.202 1.00 93.19 271 VAL A O 1
ATOM 2198 N N . LYS A 1 272 ? -27.869 -3.210 19.661 1.00 88.81 272 LYS A N 1
ATOM 2199 C CA . LYS A 1 272 ? -27.136 -2.008 19.210 1.00 88.81 272 LYS A CA 1
ATOM 2200 C C . LYS A 1 272 ? -25.622 -2.173 19.313 1.00 88.81 272 LYS A C 1
ATOM 2202 O O . LYS A 1 272 ? -24.882 -1.743 18.435 1.00 88.81 272 LYS A O 1
ATOM 2207 N N . THR A 1 273 ? -25.142 -2.832 20.367 1.00 85.62 273 THR A N 1
ATOM 2208 C CA . THR A 1 273 ? -23.711 -3.112 20.543 1.00 85.62 273 THR A CA 1
ATOM 2209 C C . THR A 1 273 ? -23.195 -4.049 19.453 1.00 85.62 273 THR A C 1
ATOM 2211 O O . THR A 1 273 ? -22.116 -3.816 18.907 1.00 85.62 273 THR A O 1
ATOM 2214 N N . LYS A 1 274 ? -23.960 -5.088 19.091 1.00 90.12 274 LYS A N 1
ATOM 2215 C CA . LYS A 1 274 ? -23.612 -5.985 17.978 1.00 90.12 274 LYS A CA 1
ATOM 2216 C C . LYS A 1 274 ? -23.604 -5.251 16.636 1.00 90.12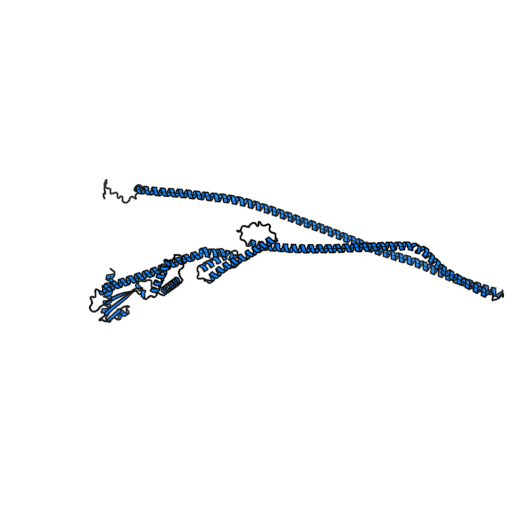 274 LYS A C 1
ATOM 2218 O O . LYS A 1 274 ? -22.659 -5.438 15.875 1.00 90.12 274 LYS A O 1
ATOM 2223 N N . GLU A 1 275 ? -24.596 -4.403 16.373 1.00 90.50 275 GLU A N 1
ATOM 2224 C CA . GLU A 1 275 ? -24.671 -3.583 15.154 1.00 90.50 275 GLU A CA 1
ATOM 2225 C C . GLU A 1 275 ? -23.475 -2.633 15.039 1.00 90.50 275 GLU A C 1
ATOM 2227 O O . GLU A 1 275 ? -22.770 -2.647 14.030 1.00 90.50 275 GLU A O 1
ATOM 2232 N N . HIS A 1 276 ? -23.170 -1.871 16.095 1.00 85.50 276 HIS A N 1
ATOM 2233 C CA . HIS A 1 276 ? -22.015 -0.972 16.106 1.00 85.50 276 HIS A CA 1
ATOM 2234 C C . HIS A 1 276 ? -20.686 -1.717 15.966 1.00 85.50 276 HIS A C 1
ATOM 2236 O O . HIS A 1 276 ? -19.791 -1.235 15.278 1.00 85.50 276 HIS A O 1
ATOM 2242 N N . LYS A 1 277 ? -20.547 -2.905 16.566 1.00 87.69 277 LYS A N 1
ATOM 2243 C CA . LYS A 1 277 ? -19.338 -3.727 16.418 1.00 87.69 277 LYS A CA 1
ATOM 2244 C C . LYS A 1 277 ? -19.175 -4.257 14.990 1.00 87.69 277 LYS A C 1
ATOM 2246 O O . LYS A 1 277 ? -18.055 -4.307 14.488 1.00 87.69 277 LYS A O 1
ATOM 2251 N N . ALA A 1 278 ? -20.273 -4.631 14.331 1.00 88.88 278 ALA A N 1
ATOM 2252 C CA . ALA A 1 278 ? -20.255 -5.047 12.931 1.00 88.88 278 ALA A CA 1
ATOM 2253 C C . ALA A 1 278 ? -19.881 -3.885 11.997 1.00 88.88 278 ALA A C 1
ATOM 2255 O O . ALA A 1 278 ? -19.053 -4.065 11.104 1.00 88.88 278 ALA A O 1
ATOM 2256 N N . GLU A 1 279 ? -20.439 -2.697 12.242 1.00 88.62 279 GLU A N 1
ATOM 2257 C CA . GLU A 1 279 ? -20.132 -1.478 11.489 1.00 88.62 279 GLU A CA 1
ATOM 2258 C C . GLU A 1 279 ? -18.666 -1.057 11.665 1.00 88.62 279 GLU A C 1
ATOM 2260 O O . GLU A 1 279 ? -17.970 -0.811 10.681 1.00 88.62 279 GLU A O 1
ATOM 2265 N N . LEU A 1 280 ? -18.154 -1.078 12.900 1.00 87.88 280 LEU A N 1
ATOM 2266 C CA . LEU A 1 280 ? -16.746 -0.800 13.189 1.00 87.88 280 LEU A CA 1
ATOM 2267 C C . LEU A 1 280 ? -15.823 -1.772 12.436 1.00 87.88 280 LEU A C 1
ATOM 2269 O O . LEU A 1 280 ? -14.899 -1.343 11.754 1.00 87.88 280 LEU A O 1
ATOM 2273 N N . GLY A 1 281 ? -16.128 -3.074 12.467 1.00 88.00 281 GLY A N 1
ATOM 2274 C CA . GLY A 1 281 ? -15.357 -4.083 11.738 1.00 88.00 281 GLY A CA 1
ATOM 2275 C C . GLY A 1 281 ? -15.472 -3.987 10.209 1.00 88.00 281 GLY A C 1
ATOM 2276 O O . GLY A 1 281 ? -14.637 -4.544 9.491 1.00 88.00 281 GLY A O 1
ATOM 2277 N N . ARG A 1 282 ? -16.501 -3.320 9.669 1.00 87.81 282 ARG A N 1
ATOM 2278 C CA . ARG A 1 282 ? -16.576 -2.969 8.241 1.00 87.81 282 ARG A CA 1
ATOM 2279 C C . ARG A 1 282 ? -15.641 -1.800 7.937 1.00 87.81 282 ARG A C 1
ATOM 2281 O O . ARG A 1 282 ? -14.810 -1.927 7.042 1.00 87.81 282 ARG A O 1
ATOM 2288 N N . LEU A 1 283 ? -15.731 -0.727 8.720 1.00 82.56 283 LEU A N 1
ATOM 2289 C CA . LEU A 1 283 ? -14.906 0.473 8.560 1.00 82.56 283 LEU A CA 1
ATOM 2290 C C . LEU A 1 283 ? -13.409 0.180 8.730 1.00 82.56 283 LEU A C 1
ATOM 2292 O O . LEU A 1 283 ? -12.604 0.683 7.956 1.00 82.56 283 LEU A O 1
ATOM 2296 N N . GLU A 1 284 ? -13.021 -0.682 9.672 1.00 86.00 284 GLU A N 1
ATOM 2297 C CA . GLU A 1 284 ? -11.622 -1.107 9.842 1.00 86.00 284 GLU A CA 1
ATOM 2298 C C . GLU A 1 284 ? -11.085 -1.852 8.610 1.00 86.00 284 GLU A C 1
ATOM 2300 O O . GLU A 1 284 ? -9.938 -1.654 8.202 1.00 86.00 284 GLU A O 1
ATOM 2305 N N . ARG A 1 285 ? -11.911 -2.703 7.984 1.00 83.19 285 ARG A N 1
ATOM 2306 C CA . ARG A 1 285 ? -11.539 -3.403 6.744 1.00 83.19 285 ARG A CA 1
ATOM 2307 C C . ARG A 1 285 ? -11.397 -2.436 5.576 1.00 83.19 285 ARG A C 1
ATOM 2309 O O . ARG A 1 285 ? -10.438 -2.552 4.818 1.00 83.19 285 ARG A O 1
ATOM 2316 N N . GLU A 1 286 ? -12.315 -1.483 5.459 1.00 79.12 286 GLU A N 1
ATOM 2317 C CA . GLU A 1 286 ? -12.276 -0.444 4.432 1.00 79.12 286 GLU A CA 1
ATOM 2318 C C . GLU A 1 286 ? -11.041 0.451 4.602 1.00 79.12 286 GLU A C 1
ATOM 2320 O O . GLU A 1 286 ? -10.273 0.620 3.658 1.00 79.12 286 GLU A O 1
ATOM 2325 N N . GLN A 1 287 ? -10.759 0.906 5.827 1.00 82.19 287 GLN A N 1
ATOM 2326 C CA . GLN A 1 287 ? -9.556 1.673 6.152 1.00 82.19 287 GLN A CA 1
ATOM 2327 C C . GLN A 1 287 ? -8.280 0.904 5.794 1.00 82.19 287 GLN A C 1
ATOM 2329 O O . GLN A 1 287 ? -7.373 1.464 5.181 1.00 82.19 287 GLN A O 1
ATOM 2334 N N . LYS A 1 288 ? -8.201 -0.386 6.145 1.00 82.88 288 LYS A N 1
ATOM 2335 C CA . LYS A 1 288 ? -7.045 -1.222 5.801 1.00 82.88 288 LYS A CA 1
ATOM 2336 C C . LYS A 1 288 ? -6.884 -1.371 4.287 1.00 82.88 288 LYS A C 1
ATOM 2338 O O . LYS A 1 288 ? -5.768 -1.286 3.788 1.00 82.88 288 LYS A O 1
ATOM 2343 N N . SER A 1 289 ? -7.983 -1.560 3.557 1.00 76.12 289 SER A N 1
ATOM 2344 C CA . SER A 1 289 ? -7.966 -1.645 2.094 1.00 76.12 289 SER A CA 1
ATOM 2345 C C . SER A 1 289 ? -7.489 -0.341 1.452 1.00 76.12 289 SER A C 1
ATOM 2347 O O . SER A 1 289 ? -6.666 -0.376 0.541 1.00 76.12 289 SER A O 1
ATOM 2349 N N . VAL A 1 290 ? -7.966 0.806 1.945 1.00 77.12 290 VAL A N 1
ATOM 2350 C CA . VAL A 1 290 ? -7.547 2.132 1.469 1.00 77.12 290 VAL A CA 1
ATOM 2351 C C . VAL A 1 290 ? -6.070 2.381 1.772 1.00 77.12 290 VAL A C 1
ATOM 2353 O O . VAL A 1 290 ? -5.353 2.839 0.889 1.00 77.12 290 VAL A O 1
ATOM 2356 N N . ASN A 1 291 ? -5.593 2.040 2.973 1.00 82.50 291 ASN A N 1
ATOM 2357 C CA . ASN A 1 291 ? -4.179 2.189 3.331 1.00 82.50 291 ASN A CA 1
ATOM 2358 C C . ASN A 1 291 ? -3.273 1.318 2.456 1.00 82.50 291 ASN A C 1
ATOM 2360 O O . ASN A 1 291 ? -2.292 1.823 1.923 1.00 82.50 291 ASN A O 1
ATOM 2364 N N . ASN A 1 292 ? -3.625 0.045 2.256 1.00 78.06 292 ASN A N 1
ATOM 2365 C CA . ASN A 1 292 ? -2.860 -0.844 1.381 1.00 78.06 292 ASN A CA 1
ATOM 2366 C C . ASN A 1 292 ? -2.817 -0.307 -0.053 1.00 78.06 292 ASN A C 1
ATOM 2368 O O . ASN A 1 292 ? -1.760 -0.272 -0.673 1.00 78.06 292 ASN A O 1
ATOM 2372 N N . ALA A 1 293 ? -3.959 0.152 -0.573 1.00 71.19 293 ALA A N 1
ATOM 2373 C CA . ALA A 1 293 ? -4.001 0.744 -1.899 1.00 71.19 293 ALA A CA 1
ATOM 2374 C C . ALA A 1 293 ? -3.167 2.028 -1.974 1.00 71.19 293 ALA A C 1
ATOM 2376 O O . ALA A 1 293 ? -2.481 2.240 -2.963 1.00 71.19 293 ALA A O 1
ATOM 2377 N N . TYR A 1 294 ? -3.182 2.868 -0.940 1.00 76.88 294 TYR A N 1
ATOM 2378 C CA . TYR A 1 294 ? -2.352 4.070 -0.875 1.00 76.88 294 TYR A CA 1
ATOM 2379 C C . TYR A 1 294 ? -0.850 3.742 -0.875 1.00 76.88 294 TYR A C 1
ATOM 2381 O O . TYR A 1 294 ? -0.089 4.385 -1.596 1.00 76.88 294 TYR A O 1
ATOM 2389 N N . GLU A 1 295 ? -0.422 2.726 -0.120 1.00 78.50 295 GLU A N 1
ATOM 2390 C CA . GLU A 1 295 ? 0.962 2.236 -0.147 1.00 78.50 295 GLU A CA 1
ATOM 2391 C C . GLU A 1 295 ? 1.345 1.702 -1.533 1.00 78.50 295 GLU A C 1
ATOM 2393 O O . GLU A 1 295 ? 2.372 2.106 -2.078 1.00 78.50 295 GLU A O 1
ATOM 2398 N N . ASP A 1 296 ? 0.486 0.880 -2.145 1.00 72.25 296 ASP A N 1
ATOM 2399 C CA . ASP A 1 296 ? 0.687 0.367 -3.505 1.00 72.25 296 ASP A CA 1
ATOM 2400 C C . ASP A 1 296 ? 0.781 1.501 -4.542 1.00 72.25 296 ASP A C 1
ATOM 2402 O O . ASP A 1 296 ? 1.573 1.417 -5.484 1.00 72.25 296 ASP A O 1
ATOM 2406 N N . VAL A 1 297 ? -0.014 2.567 -4.383 1.00 72.00 297 VAL A N 1
ATOM 2407 C CA . VAL A 1 297 ? 0.044 3.764 -5.238 1.00 72.00 297 VAL A CA 1
ATOM 2408 C C . VAL A 1 297 ? 1.354 4.501 -5.065 1.00 72.00 297 VAL A C 1
ATOM 2410 O O . VAL A 1 297 ? 1.947 4.870 -6.072 1.00 72.00 297 VAL A O 1
ATOM 2413 N N . ASN A 1 298 ? 1.806 4.724 -3.833 1.00 77.12 298 ASN A N 1
ATOM 2414 C CA . ASN A 1 298 ? 3.062 5.428 -3.596 1.00 77.12 298 ASN A CA 1
ATOM 2415 C C . ASN A 1 298 ? 4.260 4.644 -4.145 1.00 77.12 298 ASN A C 1
ATOM 2417 O O . ASN A 1 298 ? 5.073 5.234 -4.851 1.00 77.12 298 ASN A O 1
ATOM 2421 N N . ASP A 1 299 ? 4.322 3.326 -3.929 1.00 74.62 299 ASP A N 1
ATOM 2422 C CA . ASP A 1 299 ? 5.370 2.471 -4.512 1.00 74.62 299 ASP A CA 1
ATOM 2423 C C . ASP A 1 299 ? 5.327 2.485 -6.050 1.00 74.62 299 ASP A C 1
ATOM 2425 O O . ASP A 1 299 ? 6.360 2.520 -6.721 1.00 74.62 299 ASP A O 1
ATOM 2429 N N . ALA A 1 300 ? 4.126 2.489 -6.637 1.00 68.06 300 ALA A N 1
ATOM 2430 C CA . ALA A 1 300 ? 3.976 2.600 -8.082 1.00 68.06 300 ALA A CA 1
ATOM 2431 C C . ALA A 1 300 ? 4.380 3.989 -8.603 1.00 68.06 300 ALA A C 1
ATOM 2433 O O . ALA A 1 300 ? 5.038 4.064 -9.638 1.00 68.06 300 ALA A O 1
ATOM 2434 N N . LEU A 1 301 ? 4.014 5.071 -7.908 1.00 69.56 301 LEU A N 1
ATOM 2435 C CA . LEU A 1 301 ? 4.339 6.451 -8.278 1.00 69.56 301 LEU A CA 1
ATOM 2436 C C . LEU A 1 301 ? 5.841 6.725 -8.219 1.00 69.56 301 LEU A C 1
ATOM 2438 O O . LEU A 1 301 ? 6.344 7.386 -9.122 1.00 69.56 301 LEU A O 1
ATOM 2442 N N . GLU A 1 302 ? 6.563 6.182 -7.234 1.00 70.38 302 GLU A N 1
ATOM 2443 C CA . GLU A 1 302 ? 8.032 6.270 -7.188 1.00 70.38 302 GLU A CA 1
ATOM 2444 C C . GLU A 1 302 ? 8.692 5.671 -8.439 1.00 70.38 302 GLU A C 1
ATOM 2446 O O . GLU A 1 302 ? 9.745 6.131 -8.875 1.00 70.38 302 GLU A O 1
ATOM 2451 N N . LYS A 1 303 ? 8.052 4.672 -9.056 1.00 66.50 303 LYS A N 1
ATOM 2452 C CA . LYS A 1 303 ? 8.559 3.964 -10.242 1.00 66.50 303 LYS A CA 1
ATOM 2453 C C . LYS A 1 303 ? 8.086 4.572 -11.564 1.00 66.50 303 LYS A C 1
ATOM 2455 O O . LYS A 1 303 ? 8.540 4.129 -12.625 1.00 66.50 303 LYS A O 1
ATOM 2460 N N . VAL A 1 304 ? 7.165 5.539 -11.539 1.00 64.75 304 VAL A N 1
ATOM 2461 C CA . VAL A 1 304 ? 6.679 6.232 -12.741 1.00 64.75 304 VAL A CA 1
ATOM 2462 C C . VAL A 1 304 ? 7.631 7.389 -13.075 1.00 64.75 304 VAL A C 1
ATOM 2464 O O . VAL A 1 304 ? 7.868 8.245 -12.226 1.00 64.75 304 VAL A O 1
ATOM 2467 N N . PRO A 1 305 ? 8.152 7.474 -14.314 1.00 58.12 305 PRO A N 1
ATOM 2468 C CA . PRO A 1 305 ? 8.995 8.591 -14.727 1.00 58.12 305 PRO A CA 1
ATOM 2469 C C . PRO A 1 305 ? 8.265 9.933 -14.581 1.00 58.12 305 PRO A C 1
ATOM 2471 O O . PRO A 1 305 ? 7.144 10.100 -15.067 1.00 58.12 305 PRO A O 1
ATOM 2474 N N . THR A 1 306 ? 8.928 10.921 -13.978 1.00 56.12 306 THR A N 1
ATOM 2475 C CA . THR A 1 306 ? 8.397 12.276 -13.713 1.00 56.12 306 THR A CA 1
ATOM 2476 C C . THR A 1 306 ? 8.017 13.066 -14.972 1.00 56.12 306 THR A C 1
ATOM 2478 O O . THR A 1 306 ? 7.384 14.116 -14.886 1.00 56.12 306 THR A O 1
ATOM 2481 N N . THR A 1 307 ? 8.366 12.562 -16.155 1.00 54.47 307 THR A N 1
ATOM 2482 C CA . THR A 1 307 ? 8.043 13.142 -17.463 1.00 54.47 307 THR A CA 1
ATOM 2483 C C . THR A 1 307 ? 6.618 12.837 -17.936 1.00 54.47 307 THR A C 1
ATOM 2485 O O . THR A 1 307 ? 6.152 13.446 -18.903 1.00 54.47 307 THR A O 1
ATOM 2488 N N . HIS A 1 308 ? 5.897 11.916 -17.284 1.00 56.47 308 HIS A N 1
ATOM 2489 C CA . HIS A 1 308 ? 4.538 11.550 -17.679 1.00 56.47 308 HIS A CA 1
ATOM 2490 C C . HIS A 1 308 ? 3.494 12.513 -17.094 1.00 56.47 308 HIS A C 1
ATOM 2492 O O . HIS A 1 308 ? 3.329 12.621 -15.880 1.00 56.47 308 HIS A O 1
ATOM 2498 N N . LYS A 1 309 ? 2.758 13.220 -17.964 1.00 56.47 309 LYS A N 1
ATOM 2499 C CA . LYS A 1 309 ? 1.683 14.131 -17.544 1.00 56.47 309 LYS A CA 1
ATOM 2500 C C . LYS A 1 309 ? 0.499 13.339 -16.990 1.00 56.47 309 LYS A C 1
ATOM 2502 O O . LYS A 1 309 ? -0.052 12.481 -17.680 1.00 56.47 309 LYS A O 1
ATOM 2507 N N . SER A 1 310 ? 0.085 13.672 -15.767 1.00 59.81 310 SER A N 1
ATOM 2508 C CA . SER A 1 310 ? -1.133 13.124 -15.169 1.00 59.81 310 SER A CA 1
ATOM 2509 C C . SER A 1 310 ? -2.342 13.466 -16.038 1.00 59.81 310 SER A C 1
ATOM 2511 O O . SER A 1 310 ? -2.498 14.600 -16.491 1.00 59.81 310 SER A O 1
ATOM 2513 N N . THR A 1 311 ? -3.184 12.471 -16.301 1.00 61.62 311 THR A N 1
ATOM 2514 C CA . THR A 1 311 ? -4.442 12.658 -17.025 1.00 61.62 311 THR A CA 1
ATOM 2515 C C . THR A 1 311 ? -5.563 12.798 -16.006 1.00 61.62 311 THR A C 1
ATOM 2517 O O . THR A 1 311 ? -5.713 11.938 -15.139 1.00 61.62 311 THR A O 1
ATOM 2520 N N . GLU A 1 312 ? -6.361 13.861 -16.100 1.00 58.19 312 GLU A N 1
ATOM 2521 C CA . GLU A 1 312 ? -7.520 14.028 -15.222 1.00 58.19 312 GLU A CA 1
ATOM 2522 C C . GLU A 1 312 ? -8.521 12.886 -15.419 1.00 58.19 312 GLU A C 1
ATOM 2524 O O . GLU A 1 312 ? -9.007 12.635 -16.526 1.00 58.19 312 GLU A O 1
ATOM 2529 N N . ILE A 1 313 ? -8.867 12.213 -14.322 1.00 61.44 313 ILE A N 1
ATOM 2530 C CA . ILE A 1 313 ? -9.984 11.274 -14.293 1.00 61.44 313 ILE A CA 1
ATOM 2531 C C . ILE A 1 313 ? -11.258 12.115 -14.173 1.00 61.44 313 ILE A C 1
ATOM 2533 O O . ILE A 1 313 ? -11.559 12.647 -13.110 1.00 61.44 313 ILE A O 1
ATOM 2537 N N . ARG A 1 314 ? -11.998 12.260 -15.278 1.00 54.66 314 ARG A N 1
ATOM 2538 C CA . ARG A 1 314 ? -13.266 13.019 -15.332 1.00 54.66 314 ARG A CA 1
ATOM 2539 C C . ARG A 1 314 ? -14.483 12.236 -14.835 1.00 54.66 314 ARG A C 1
ATOM 2541 O O . ARG A 1 314 ? -15.585 12.775 -14.782 1.00 54.66 314 ARG A O 1
ATOM 2548 N N . ASP A 1 315 ? -14.293 10.969 -14.498 1.00 59.66 315 ASP A N 1
ATOM 2549 C CA . ASP A 1 315 ? -15.377 10.062 -14.156 1.00 59.66 315 ASP A CA 1
ATOM 2550 C C . ASP A 1 315 ? -15.675 10.129 -12.650 1.00 59.66 315 ASP A C 1
ATOM 2552 O O . ASP A 1 315 ? -14.803 9.852 -11.824 1.00 59.66 315 ASP A O 1
ATOM 2556 N N . ASN A 1 316 ? -16.923 10.439 -12.284 1.00 61.00 316 ASN A N 1
ATOM 2557 C CA . ASN A 1 316 ? -17.413 10.416 -10.899 1.00 61.00 316 ASN A CA 1
ATOM 2558 C C . ASN A 1 316 ? -17.657 8.964 -10.427 1.00 61.00 316 ASN A C 1
ATOM 2560 O O . ASN A 1 316 ? -18.786 8.556 -10.150 1.00 61.00 316 ASN A O 1
ATOM 2564 N N . LEU A 1 317 ? -16.605 8.144 -10.450 1.00 67.31 317 LEU A N 1
ATOM 2565 C CA . LEU A 1 317 ? -16.638 6.730 -10.072 1.00 67.31 317 LEU A CA 1
ATOM 2566 C C . LEU A 1 317 ? -16.617 6.588 -8.545 1.00 67.31 317 LEU A C 1
ATOM 2568 O O . LEU A 1 317 ? -15.952 7.349 -7.845 1.00 67.31 317 LEU A O 1
ATOM 2572 N N . SER A 1 318 ? -17.306 5.566 -8.030 1.00 75.00 318 SER A N 1
ATOM 2573 C CA . SER A 1 318 ? -17.206 5.191 -6.613 1.00 75.00 318 SER A CA 1
ATOM 2574 C C . SER A 1 318 ? -15.756 4.875 -6.216 1.00 75.00 318 SER A C 1
ATOM 2576 O O . SER A 1 318 ? -14.988 4.372 -7.040 1.00 75.00 318 SER A O 1
ATOM 2578 N N . LEU A 1 319 ? -15.399 5.123 -4.948 1.00 68.69 319 LEU A N 1
ATOM 2579 C CA . LEU A 1 319 ? -14.056 4.862 -4.413 1.00 68.69 319 LEU A CA 1
ATOM 2580 C C . LEU A 1 319 ? -13.611 3.415 -4.666 1.00 68.69 319 LEU A C 1
ATOM 2582 O O . LEU A 1 319 ? -12.483 3.188 -5.082 1.00 68.69 319 LEU A O 1
ATOM 2586 N N . GLU A 1 320 ? -14.508 2.447 -4.492 1.00 69.62 320 GLU A N 1
ATOM 2587 C CA . GLU A 1 320 ? -14.216 1.026 -4.702 1.00 69.62 320 GLU A CA 1
ATOM 2588 C C . GLU A 1 320 ? -13.832 0.717 -6.157 1.00 69.62 320 GLU A C 1
ATOM 2590 O O . GLU A 1 320 ? -12.852 0.022 -6.419 1.00 69.62 320 GLU A O 1
ATOM 2595 N N . LEU A 1 321 ? -14.525 1.329 -7.118 1.00 73.62 321 LEU A N 1
ATOM 2596 C CA . LEU A 1 321 ? -14.243 1.158 -8.543 1.00 73.62 321 LEU A CA 1
ATOM 2597 C C . LEU A 1 321 ? -12.966 1.901 -8.978 1.00 73.62 321 LEU A C 1
ATOM 2599 O O . LEU A 1 321 ? -12.243 1.437 -9.863 1.00 73.62 321 LEU A O 1
ATOM 2603 N N . LEU A 1 322 ? -12.660 3.040 -8.342 1.00 72.06 322 LEU A N 1
ATOM 2604 C CA . LEU A 1 322 ? -11.385 3.743 -8.516 1.00 72.06 322 LEU A CA 1
ATOM 2605 C C . LEU A 1 322 ? -10.219 2.904 -7.990 1.00 72.06 322 LEU A C 1
ATOM 2607 O O . LEU A 1 322 ? -9.218 2.771 -8.693 1.00 72.06 322 LEU A O 1
ATOM 2611 N N . LEU A 1 323 ? -10.368 2.302 -6.807 1.00 72.25 323 LEU A N 1
ATOM 2612 C CA . LEU A 1 323 ? -9.380 1.400 -6.219 1.00 72.25 323 LEU A CA 1
ATOM 2613 C C . LEU A 1 323 ? -9.158 0.171 -7.104 1.00 72.25 323 LEU A C 1
ATOM 2615 O O . LEU A 1 323 ? -8.015 -0.141 -7.422 1.00 72.25 323 LEU A O 1
ATOM 2619 N N . GLU A 1 324 ? -10.220 -0.471 -7.596 1.00 76.06 324 GLU A N 1
ATOM 2620 C CA . GLU A 1 324 ? -10.091 -1.628 -8.489 1.00 76.06 324 GLU A CA 1
ATOM 2621 C C . GLU A 1 324 ? -9.362 -1.267 -9.795 1.00 76.06 324 GLU A C 1
ATOM 2623 O O . GLU A 1 324 ? -8.440 -1.968 -10.230 1.00 76.06 324 GLU A O 1
ATOM 2628 N N . ARG A 1 325 ? -9.739 -0.142 -10.421 1.00 78.69 325 ARG A N 1
ATOM 2629 C CA . ARG A 1 325 ? -9.086 0.365 -11.637 1.00 78.69 325 ARG A CA 1
ATOM 2630 C C . ARG A 1 325 ? -7.613 0.666 -11.384 1.00 78.69 325 ARG A C 1
ATOM 2632 O O . ARG A 1 325 ? -6.765 0.348 -12.220 1.00 78.69 325 ARG A O 1
ATOM 2639 N N . LEU A 1 326 ? -7.312 1.261 -10.239 1.00 75.88 326 LEU A N 1
ATOM 2640 C CA . LEU A 1 326 ? -5.967 1.614 -9.829 1.00 75.88 326 LEU A CA 1
ATOM 2641 C C . LEU A 1 326 ? -5.109 0.367 -9.580 1.00 75.88 326 LEU A C 1
ATOM 2643 O O . LEU A 1 326 ? -4.053 0.240 -10.197 1.00 75.88 326 LEU A O 1
ATOM 2647 N N . THR A 1 327 ? -5.594 -0.610 -8.813 1.00 76.88 327 THR A N 1
ATOM 2648 C CA . THR A 1 327 ? -4.912 -1.897 -8.610 1.00 76.88 327 THR A CA 1
ATOM 2649 C C . THR A 1 327 ? -4.671 -2.617 -9.940 1.00 76.88 327 THR A C 1
ATOM 2651 O O . THR A 1 327 ? -3.578 -3.129 -10.189 1.00 76.88 327 THR A O 1
ATOM 2654 N N . ARG A 1 328 ? -5.657 -2.617 -10.847 1.00 82.31 328 ARG A N 1
ATOM 2655 C CA . ARG A 1 328 ? -5.522 -3.208 -12.188 1.00 82.31 328 ARG A CA 1
ATOM 2656 C C . ARG A 1 328 ? -4.427 -2.522 -13.007 1.00 82.31 328 ARG A C 1
ATOM 2658 O O . ARG A 1 328 ? -3.625 -3.205 -13.644 1.00 82.31 328 ARG A O 1
ATOM 2665 N N . ASN A 1 329 ? -4.374 -1.192 -12.980 1.00 80.62 329 ASN A N 1
ATOM 2666 C CA . ASN A 1 329 ? -3.356 -0.417 -13.684 1.00 80.62 329 ASN A CA 1
ATOM 2667 C C . ASN A 1 329 ? -1.960 -0.624 -13.087 1.00 80.62 329 ASN A C 1
ATOM 2669 O O . ASN A 1 329 ? -1.019 -0.841 -13.846 1.00 80.62 329 ASN A O 1
ATOM 2673 N N . ILE A 1 330 ? -1.825 -0.645 -11.758 1.00 79.56 330 ILE A N 1
ATOM 2674 C CA . ILE A 1 330 ? -0.557 -0.944 -11.073 1.00 79.56 330 ILE A CA 1
ATOM 2675 C C . ILE A 1 330 ? -0.054 -2.331 -11.472 1.00 79.56 330 ILE A C 1
ATOM 2677 O O . ILE A 1 330 ? 1.104 -2.486 -11.859 1.00 79.56 330 ILE A O 1
ATOM 2681 N N . ASN A 1 331 ? -0.927 -3.339 -11.457 1.00 82.19 331 ASN A N 1
ATOM 2682 C CA . ASN A 1 331 ? -0.565 -4.688 -11.887 1.00 82.19 331 ASN A CA 1
ATOM 2683 C C . ASN A 1 331 ? -0.150 -4.725 -13.361 1.00 82.19 331 ASN A C 1
ATOM 2685 O O . ASN A 1 331 ? 0.838 -5.372 -13.705 1.00 82.19 331 ASN A O 1
ATOM 2689 N N . ARG A 1 332 ? -0.849 -3.990 -14.232 1.00 85.69 332 ARG A N 1
ATOM 2690 C CA . ARG A 1 332 ? -0.472 -3.863 -15.644 1.00 85.69 332 ARG A CA 1
ATOM 2691 C C . ARG A 1 332 ? 0.905 -3.216 -15.809 1.00 85.69 332 ARG A C 1
ATOM 2693 O O . ARG A 1 332 ? 1.692 -3.714 -16.607 1.00 85.69 332 ARG A O 1
ATOM 2700 N N . ILE A 1 333 ? 1.214 -2.163 -15.051 1.00 82.81 333 ILE A N 1
ATOM 2701 C CA . ILE A 1 333 ? 2.539 -1.524 -15.047 1.00 82.81 333 ILE A CA 1
ATOM 2702 C C . ILE A 1 333 ? 3.607 -2.531 -14.607 1.00 82.81 333 ILE A C 1
ATOM 2704 O O . ILE A 1 333 ? 4.587 -2.707 -15.324 1.00 82.81 333 ILE A O 1
ATOM 2708 N N . LYS A 1 334 ? 3.395 -3.252 -13.496 1.00 83.56 334 LYS A N 1
ATOM 2709 C CA . LYS A 1 334 ? 4.323 -4.289 -13.004 1.00 83.56 334 LYS A CA 1
ATOM 2710 C C . LYS A 1 334 ? 4.595 -5.368 -14.062 1.00 83.56 334 LYS A C 1
ATOM 2712 O O . LYS A 1 334 ? 5.738 -5.759 -14.262 1.00 83.56 334 LYS A O 1
ATOM 2717 N N . VAL A 1 335 ? 3.563 -5.835 -14.768 1.00 87.81 335 VAL A N 1
ATOM 2718 C CA . VAL A 1 335 ? 3.718 -6.831 -15.845 1.00 87.81 335 VAL A CA 1
ATOM 2719 C C . VAL A 1 335 ? 4.493 -6.263 -17.036 1.00 87.81 335 VAL A C 1
ATOM 2721 O O . VAL A 1 335 ? 5.375 -6.936 -17.563 1.00 87.81 335 VAL A O 1
ATOM 2724 N N . LEU A 1 336 ? 4.186 -5.034 -17.461 1.00 87.62 336 LEU A N 1
ATOM 2725 C CA . LEU A 1 336 ? 4.864 -4.399 -18.593 1.00 87.62 336 LEU A CA 1
ATOM 2726 C C . LEU A 1 336 ? 6.345 -4.135 -18.304 1.00 87.62 336 LEU A C 1
ATOM 2728 O O . LEU A 1 336 ? 7.176 -4.409 -19.164 1.00 87.62 336 LEU A O 1
ATOM 2732 N N . ARG A 1 337 ? 6.678 -3.660 -17.099 1.00 87.81 337 ARG A N 1
ATOM 2733 C CA . ARG A 1 337 ? 8.067 -3.439 -16.670 1.00 87.81 337 ARG A CA 1
ATOM 2734 C C . ARG A 1 337 ? 8.889 -4.728 -16.718 1.00 87.81 337 ARG A C 1
ATOM 2736 O O . ARG A 1 337 ? 9.925 -4.753 -17.376 1.00 87.81 337 ARG A O 1
ATOM 2743 N N . ARG A 1 338 ? 8.364 -5.828 -16.166 1.00 89.31 338 ARG A N 1
ATOM 2744 C CA . ARG A 1 338 ? 9.004 -7.152 -16.270 1.00 89.31 338 ARG A CA 1
ATOM 2745 C C . ARG A 1 338 ? 9.169 -7.606 -17.713 1.00 89.31 338 ARG A C 1
ATOM 2747 O O . ARG A 1 338 ? 10.247 -8.039 -18.090 1.00 89.31 338 ARG A O 1
ATOM 2754 N N . SER A 1 339 ? 8.132 -7.451 -18.538 1.00 91.12 339 SER A N 1
ATOM 2755 C CA . SER A 1 339 ? 8.201 -7.825 -19.954 1.00 91.12 339 SER A CA 1
ATOM 2756 C C . SER A 1 339 ? 9.281 -7.052 -20.716 1.00 91.12 339 SER A C 1
ATOM 2758 O O . SER A 1 339 ? 9.881 -7.605 -21.636 1.00 91.12 339 SER A O 1
ATOM 2760 N N . ILE A 1 340 ? 9.504 -5.783 -20.371 1.00 88.38 340 ILE A N 1
ATOM 2761 C CA . ILE A 1 340 ? 10.578 -4.961 -20.934 1.00 88.38 340 ILE A CA 1
ATOM 2762 C C . ILE A 1 340 ? 11.940 -5.481 -20.469 1.00 88.38 340 ILE A C 1
ATOM 2764 O O . ILE A 1 340 ? 12.809 -5.727 -21.304 1.00 88.38 340 ILE A O 1
ATOM 2768 N N . ALA A 1 341 ? 12.111 -5.684 -19.161 1.00 90.19 341 ALA A N 1
ATOM 2769 C CA . ALA A 1 341 ? 13.356 -6.189 -18.594 1.00 90.19 341 ALA A CA 1
ATOM 2770 C C . ALA A 1 341 ? 13.739 -7.555 -19.193 1.00 90.19 341 ALA A C 1
ATOM 2772 O O . ALA A 1 341 ? 14.877 -7.754 -19.616 1.00 90.19 341 ALA A O 1
ATOM 2773 N N . ASP A 1 342 ? 12.770 -8.464 -19.326 1.00 90.94 342 ASP A N 1
ATOM 2774 C CA . ASP A 1 342 ? 12.954 -9.776 -19.952 1.00 90.94 342 ASP A CA 1
ATOM 2775 C C . ASP A 1 342 ? 13.348 -9.661 -21.432 1.00 90.94 342 ASP A C 1
ATOM 2777 O O . ASP A 1 342 ? 14.182 -10.428 -21.915 1.00 90.94 342 ASP A O 1
ATOM 2781 N N . ALA A 1 343 ? 12.782 -8.698 -22.169 1.00 90.69 343 ALA A N 1
ATOM 2782 C CA . ALA A 1 343 ? 13.136 -8.470 -23.567 1.00 90.69 343 ALA A CA 1
ATOM 2783 C C . ALA A 1 343 ? 14.589 -7.994 -23.716 1.00 90.69 343 ALA A C 1
ATOM 2785 O O . ALA A 1 343 ? 15.317 -8.525 -24.554 1.00 90.69 343 ALA A O 1
ATOM 2786 N N . VAL A 1 344 ? 15.026 -7.045 -22.883 1.00 91.06 344 VAL A N 1
ATOM 2787 C CA . VAL A 1 344 ? 16.416 -6.561 -22.863 1.00 91.06 344 VAL A CA 1
ATOM 2788 C C . VAL A 1 344 ? 17.371 -7.685 -22.467 1.00 91.06 344 VAL A C 1
ATOM 2790 O O . VAL A 1 344 ? 18.367 -7.921 -23.151 1.00 91.06 344 VAL A O 1
ATOM 2793 N N . LYS A 1 345 ? 17.036 -8.448 -21.423 1.00 90.81 345 LYS A N 1
ATOM 2794 C CA . LYS A 1 345 ? 17.818 -9.617 -21.007 1.00 90.81 345 LYS A CA 1
ATOM 2795 C C . LYS A 1 345 ? 17.972 -10.624 -22.147 1.00 90.81 345 LYS A C 1
ATOM 2797 O O . LYS A 1 345 ? 19.073 -11.099 -22.409 1.00 90.81 345 LYS A O 1
ATOM 2802 N N . LYS A 1 346 ? 16.889 -10.899 -22.877 1.00 91.56 346 LYS A N 1
ATOM 2803 C CA . LYS A 1 346 ? 16.907 -11.794 -24.037 1.00 91.56 346 LYS A CA 1
ATOM 2804 C C . LYS A 1 346 ? 17.805 -11.276 -25.163 1.00 91.56 346 LYS A C 1
ATOM 2806 O O . LYS A 1 346 ? 18.454 -12.082 -25.824 1.00 91.56 346 LYS A O 1
ATOM 2811 N N . VAL A 1 347 ? 17.873 -9.960 -25.388 1.00 89.56 347 VAL A N 1
ATOM 2812 C CA . VAL A 1 347 ? 18.843 -9.372 -26.332 1.00 89.56 347 VAL A CA 1
ATOM 2813 C C . VAL A 1 347 ? 20.271 -9.690 -25.883 1.00 89.56 347 VAL A C 1
ATOM 2815 O O . VAL A 1 347 ? 21.045 -10.212 -26.685 1.00 89.56 347 VAL A O 1
ATOM 2818 N N . GLY A 1 348 ? 20.593 -9.483 -24.603 1.00 87.62 348 GLY A N 1
ATOM 2819 C CA . GLY A 1 348 ? 21.894 -9.849 -24.031 1.00 87.62 348 GLY A CA 1
ATOM 2820 C C . GLY A 1 348 ? 22.223 -11.343 -24.168 1.00 87.62 348 GLY A C 1
ATOM 2821 O O . GLY A 1 348 ? 23.330 -11.704 -24.570 1.00 87.62 348 GLY A O 1
ATOM 2822 N N . GLU A 1 349 ? 21.253 -12.230 -23.924 1.00 89.50 349 GLU A N 1
ATOM 2823 C CA . GLU A 1 349 ? 21.407 -13.684 -24.105 1.00 89.50 349 GLU A CA 1
ATOM 2824 C C . GLU A 1 349 ? 21.687 -14.058 -25.571 1.00 89.50 349 GLU A C 1
ATOM 2826 O O . GLU A 1 349 ? 22.597 -14.843 -25.857 1.00 89.50 349 GLU A O 1
ATOM 2831 N N . VAL A 1 350 ? 20.949 -13.467 -26.519 1.00 89.81 350 VAL A N 1
ATOM 2832 C CA . VAL A 1 350 ? 21.163 -13.684 -27.958 1.00 89.81 350 VAL A CA 1
ATOM 2833 C C . VAL A 1 350 ? 22.549 -13.200 -28.374 1.00 89.81 350 VAL A C 1
ATOM 2835 O O . VAL A 1 350 ? 23.259 -13.923 -29.072 1.00 89.81 350 VAL A O 1
ATOM 2838 N N . LEU A 1 351 ? 22.973 -12.019 -27.926 1.00 88.12 351 LEU A N 1
ATOM 2839 C CA . LEU A 1 351 ? 24.293 -11.478 -28.252 1.00 88.12 351 LEU A CA 1
ATOM 2840 C C . LEU A 1 351 ? 25.416 -12.333 -27.660 1.00 88.12 351 LEU A C 1
ATOM 2842 O O . LEU A 1 351 ? 26.375 -12.648 -28.366 1.00 88.12 351 LEU A O 1
ATOM 2846 N N . THR A 1 352 ? 25.262 -12.796 -26.420 1.00 87.25 352 THR A N 1
ATOM 2847 C CA . THR A 1 352 ? 26.202 -13.728 -25.777 1.00 87.25 352 THR A CA 1
ATOM 2848 C C . THR A 1 352 ? 26.325 -15.035 -26.566 1.00 87.25 352 THR A C 1
ATOM 2850 O O . THR A 1 352 ? 27.431 -15.543 -26.753 1.00 87.25 352 THR A O 1
ATOM 2853 N N . SER A 1 353 ? 25.218 -15.555 -27.112 1.00 87.31 353 SER A N 1
ATOM 2854 C CA . SER A 1 353 ? 25.231 -16.783 -27.925 1.00 87.31 353 SER A CA 1
ATOM 2855 C C . SER A 1 353 ? 26.000 -16.651 -29.249 1.00 87.31 353 SER A C 1
ATOM 2857 O O . SER A 1 353 ? 26.502 -17.645 -29.773 1.00 87.31 353 SER A O 1
ATOM 2859 N N . ILE A 1 354 ? 26.132 -15.429 -29.780 1.00 82.94 354 ILE A N 1
ATOM 2860 C CA . ILE A 1 354 ? 26.875 -15.136 -31.017 1.00 82.94 354 ILE A CA 1
ATOM 2861 C C . ILE A 1 354 ? 28.400 -15.135 -30.766 1.00 82.94 354 ILE A C 1
ATOM 2863 O O . ILE A 1 354 ? 29.179 -15.400 -31.686 1.00 82.94 354 ILE A O 1
ATOM 2867 N N . GLY A 1 355 ? 28.826 -14.910 -29.519 1.00 79.19 355 GLY A N 1
ATOM 2868 C CA . GLY A 1 355 ? 30.203 -15.078 -29.053 1.00 79.19 355 GLY A CA 1
ATOM 2869 C C . GLY A 1 355 ? 31.092 -13.829 -29.139 1.00 79.19 355 GLY A C 1
ATOM 2870 O O . GLY A 1 355 ? 30.876 -12.910 -29.931 1.00 79.19 355 GLY A O 1
ATOM 2871 N N . SER A 1 356 ? 32.168 -13.840 -28.344 1.00 77.06 356 SER A N 1
ATOM 2872 C CA . SER A 1 356 ? 33.037 -12.685 -28.043 1.00 77.06 356 SER A CA 1
ATOM 2873 C C . SER A 1 356 ? 33.840 -12.109 -29.214 1.00 77.06 356 SER A C 1
ATOM 2875 O O . SER A 1 356 ? 34.427 -11.038 -29.102 1.00 77.06 356 SER A O 1
ATOM 2877 N N . LYS A 1 357 ? 33.873 -12.791 -30.364 1.00 78.12 357 LYS A N 1
ATOM 2878 C CA . LYS A 1 357 ? 34.553 -12.297 -31.575 1.00 78.12 357 LYS A CA 1
ATOM 2879 C C . LYS A 1 357 ? 33.688 -11.341 -32.401 1.00 78.12 357 LYS A C 1
ATOM 2881 O O . LYS A 1 357 ? 34.187 -10.743 -33.354 1.00 78.12 357 LYS A O 1
ATOM 2886 N N . ASN A 1 358 ? 32.397 -11.220 -32.092 1.00 85.81 358 ASN A N 1
ATOM 2887 C CA . ASN A 1 358 ? 31.485 -10.372 -32.846 1.00 85.81 358 ASN A CA 1
ATOM 2888 C C . ASN A 1 358 ? 31.558 -8.912 -32.368 1.00 85.81 358 ASN A C 1
ATOM 2890 O O . ASN A 1 358 ? 31.385 -8.628 -31.186 1.00 85.81 358 ASN A O 1
ATOM 2894 N N . LYS A 1 359 ? 31.751 -7.970 -33.301 1.00 85.88 359 LYS A N 1
ATOM 2895 C CA . LYS A 1 359 ? 31.815 -6.527 -33.003 1.00 85.88 359 LYS A CA 1
ATOM 2896 C C . LYS A 1 359 ? 30.539 -5.991 -32.338 1.00 85.88 359 LYS A C 1
ATOM 2898 O O . LYS A 1 359 ? 30.632 -5.105 -31.499 1.00 85.88 359 LYS A O 1
ATOM 2903 N N . VAL A 1 360 ? 29.370 -6.535 -32.687 1.00 88.44 360 VAL A N 1
ATOM 2904 C CA . VAL A 1 360 ? 28.075 -6.154 -32.096 1.00 88.44 360 VAL A CA 1
ATOM 2905 C C . VAL A 1 360 ? 28.015 -6.565 -30.624 1.00 88.44 360 VAL A C 1
ATOM 2907 O O . VAL A 1 360 ? 27.565 -5.781 -29.797 1.00 88.44 360 VAL A O 1
ATOM 2910 N N . TYR A 1 361 ? 28.526 -7.755 -30.286 1.00 90.25 361 TYR A N 1
ATOM 2911 C CA . TYR A 1 361 ? 28.619 -8.213 -28.896 1.00 90.25 361 TYR A CA 1
ATOM 2912 C C . TYR A 1 361 ? 29.574 -7.334 -28.079 1.00 90.25 361 TYR A C 1
ATOM 2914 O O . TYR A 1 361 ? 29.211 -6.894 -26.997 1.00 90.25 361 TYR A O 1
ATOM 2922 N N . VAL A 1 362 ? 30.756 -7.009 -28.615 1.00 89.19 362 VAL A N 1
ATOM 2923 C CA . VAL A 1 362 ? 31.729 -6.143 -27.921 1.00 89.19 362 VAL A CA 1
ATOM 2924 C C . VAL A 1 362 ? 31.158 -4.743 -27.668 1.00 89.19 362 VAL A C 1
ATOM 2926 O O . VAL A 1 362 ? 31.352 -4.181 -26.595 1.00 89.19 362 VAL A O 1
ATOM 2929 N N . LEU A 1 363 ? 30.426 -4.168 -28.631 1.00 88.50 363 LEU A N 1
ATOM 2930 C CA . LEU A 1 363 ? 29.748 -2.886 -28.414 1.00 88.50 363 LEU A CA 1
ATOM 2931 C C . LEU A 1 363 ? 28.660 -2.979 -27.342 1.00 88.50 363 LEU A C 1
ATOM 2933 O O . LEU A 1 363 ? 28.563 -2.069 -26.526 1.00 88.50 363 LEU A O 1
ATOM 2937 N N . TRP A 1 364 ? 27.871 -4.056 -27.333 1.00 90.56 364 TRP A N 1
ATOM 2938 C CA . TRP A 1 364 ? 26.878 -4.298 -26.287 1.00 90.56 364 TRP A CA 1
ATOM 2939 C C . TRP A 1 364 ? 27.522 -4.424 -24.903 1.00 90.56 364 TRP A C 1
ATOM 2941 O O . TRP A 1 364 ? 27.073 -3.773 -23.970 1.00 90.56 364 TRP A O 1
ATOM 2951 N N . GLU A 1 365 ? 28.607 -5.189 -24.781 1.00 89.75 365 GLU A N 1
ATOM 2952 C CA . GLU A 1 365 ? 29.352 -5.356 -23.528 1.00 89.75 365 GLU A CA 1
ATOM 2953 C C . GLU A 1 365 ? 29.905 -4.015 -23.019 1.00 89.75 365 GLU A C 1
ATOM 2955 O O . GLU A 1 365 ? 29.794 -3.712 -21.834 1.00 89.75 365 GLU A O 1
ATOM 2960 N N . ASN A 1 366 ? 30.415 -3.165 -23.916 1.00 89.75 366 ASN A N 1
ATOM 2961 C CA . ASN A 1 366 ? 30.856 -1.814 -23.564 1.00 89.75 366 ASN A CA 1
ATOM 2962 C C . ASN A 1 366 ? 29.692 -0.916 -23.114 1.00 89.75 366 ASN A C 1
ATOM 2964 O O . ASN A 1 366 ? 29.845 -0.169 -22.153 1.00 89.75 366 ASN A O 1
ATOM 2968 N N . MET A 1 367 ? 28.540 -0.976 -23.793 1.00 88.88 367 MET A N 1
ATOM 2969 C CA . MET A 1 367 ? 27.333 -0.232 -23.403 1.00 88.88 367 MET A CA 1
ATOM 2970 C C . MET A 1 367 ? 26.805 -0.703 -22.038 1.00 88.88 367 MET A C 1
ATOM 2972 O O . MET A 1 367 ? 26.467 0.109 -21.184 1.00 88.88 367 MET A O 1
ATOM 2976 N N . GLU A 1 368 ? 26.806 -2.012 -21.786 1.00 87.88 368 GLU A N 1
ATOM 2977 C CA . GLU A 1 368 ? 26.392 -2.597 -20.510 1.00 87.88 368 GLU A CA 1
ATOM 2978 C C . GLU A 1 368 ? 27.355 -2.241 -19.365 1.00 87.88 368 GLU A C 1
ATOM 2980 O O . GLU A 1 368 ? 26.903 -1.924 -18.263 1.00 87.88 368 GLU A O 1
ATOM 2985 N N . GLN A 1 369 ? 28.669 -2.223 -19.621 1.00 88.62 369 GLN A N 1
ATOM 2986 C CA . GLN A 1 369 ? 29.668 -1.730 -18.667 1.00 88.62 369 GLN A CA 1
ATOM 2987 C C . GLN A 1 369 ? 29.497 -0.237 -18.377 1.00 88.62 369 GLN A C 1
ATOM 2989 O O . GLN A 1 369 ? 29.535 0.161 -17.214 1.00 88.62 369 GLN A O 1
ATOM 2994 N N . ASP A 1 370 ? 29.270 0.583 -19.405 1.00 87.88 370 ASP A N 1
ATOM 2995 C CA . ASP A 1 370 ? 29.019 2.016 -19.242 1.00 87.88 370 ASP A CA 1
ATOM 2996 C C . ASP A 1 370 ? 27.757 2.265 -18.405 1.00 87.88 370 ASP A C 1
ATOM 2998 O O . ASP A 1 370 ? 27.797 3.030 -17.437 1.00 87.88 370 ASP A O 1
ATOM 3002 N N . ARG A 1 371 ? 26.671 1.526 -18.677 1.00 89.38 371 ARG A N 1
ATOM 3003 C CA . ARG A 1 371 ? 25.459 1.550 -17.845 1.00 89.38 371 ARG A CA 1
ATOM 3004 C C . ARG A 1 371 ? 25.759 1.127 -16.412 1.00 89.38 371 ARG A C 1
ATOM 3006 O O . ARG A 1 371 ? 25.315 1.788 -15.483 1.00 89.38 371 ARG A O 1
ATOM 3013 N N . SER A 1 372 ? 26.535 0.063 -16.205 1.00 88.12 372 SER A N 1
ATOM 3014 C CA . SER A 1 372 ? 26.915 -0.399 -14.864 1.00 88.12 372 SER A CA 1
ATOM 3015 C C . SER A 1 372 ? 27.697 0.644 -14.059 1.00 88.12 372 SER A C 1
ATOM 3017 O O . SER A 1 372 ? 27.680 0.568 -12.831 1.00 88.12 372 SER A O 1
ATOM 3019 N N . LEU A 1 373 ? 28.401 1.573 -14.709 1.00 87.50 373 LEU A N 1
ATOM 3020 C CA . LEU A 1 373 ? 29.161 2.630 -14.038 1.00 87.50 373 LEU A CA 1
ATOM 3021 C C . LEU A 1 373 ? 28.305 3.861 -13.709 1.00 87.50 373 LEU A C 1
ATOM 3023 O O . LEU A 1 373 ? 28.572 4.528 -12.710 1.00 87.50 373 LEU A O 1
ATOM 3027 N N . HIS A 1 374 ? 27.297 4.162 -14.532 1.00 84.44 374 HIS A N 1
ATOM 3028 C CA . HIS A 1 374 ? 26.486 5.382 -14.419 1.00 84.44 374 HIS A CA 1
ATOM 3029 C C . HIS A 1 374 ? 25.087 5.158 -13.826 1.00 84.44 374 HIS A C 1
ATOM 3031 O O . HIS A 1 374 ? 24.452 6.118 -13.387 1.00 84.44 374 HIS A O 1
ATOM 3037 N N . SER A 1 375 ? 24.603 3.915 -13.806 1.00 85.69 375 SER A N 1
ATOM 3038 C CA . SER A 1 375 ? 23.293 3.550 -13.267 1.00 85.69 375 SER A CA 1
ATOM 3039 C C . SER A 1 375 ? 23.227 3.796 -11.762 1.00 85.69 375 SER A C 1
ATOM 3041 O O . SER A 1 375 ? 24.107 3.403 -10.995 1.00 85.69 375 SER A O 1
ATOM 3043 N N . ILE A 1 376 ? 22.119 4.393 -11.327 1.00 82.44 376 ILE A N 1
ATOM 3044 C CA . ILE A 1 376 ? 21.765 4.504 -9.906 1.00 82.44 376 ILE A CA 1
ATOM 3045 C C . ILE A 1 376 ? 21.227 3.178 -9.343 1.00 82.44 376 ILE A C 1
ATOM 3047 O O . ILE A 1 376 ? 21.199 2.979 -8.128 1.00 82.44 376 ILE A O 1
ATOM 3051 N N . HIS A 1 377 ? 20.781 2.277 -10.221 1.00 84.62 377 HIS A N 1
ATOM 3052 C CA . HIS A 1 377 ? 20.221 0.977 -9.879 1.00 84.62 377 HIS A CA 1
ATOM 3053 C C . HIS A 1 377 ? 21.308 -0.099 -9.854 1.00 84.62 377 HIS A C 1
ATOM 3055 O O . HIS A 1 377 ? 22.229 -0.097 -10.672 1.00 84.62 377 HIS A O 1
ATOM 3061 N N . ALA A 1 378 ? 21.188 -1.048 -8.921 1.00 83.19 378 ALA A N 1
ATOM 3062 C CA . ALA A 1 378 ? 22.131 -2.155 -8.808 1.00 83.19 378 ALA A CA 1
ATOM 3063 C C . ALA A 1 378 ? 22.116 -3.041 -10.066 1.00 83.19 378 ALA A C 1
ATOM 3065 O O . ALA A 1 378 ? 21.065 -3.265 -10.674 1.00 83.19 378 ALA A O 1
ATOM 3066 N N . ASN A 1 379 ? 23.280 -3.584 -10.422 1.00 84.19 379 ASN A N 1
ATOM 3067 C CA . ASN A 1 379 ? 23.442 -4.431 -11.601 1.00 84.19 379 ASN A CA 1
ATOM 3068 C C . ASN A 1 379 ? 22.472 -5.618 -11.588 1.00 84.19 379 ASN A C 1
ATOM 3070 O O . ASN A 1 379 ? 22.247 -6.241 -10.547 1.00 84.19 379 ASN A O 1
ATOM 3074 N N . TYR A 1 380 ? 21.944 -5.957 -12.766 1.00 83.19 380 TYR A N 1
ATOM 3075 C CA . TYR A 1 380 ? 21.021 -7.080 -12.982 1.00 83.19 380 TYR A CA 1
ATOM 3076 C C . TYR A 1 380 ? 19.676 -6.982 -12.233 1.00 83.19 380 TYR A C 1
ATOM 3078 O O . TYR A 1 380 ? 18.995 -7.992 -12.044 1.00 83.19 380 TYR A O 1
ATOM 3086 N N . THR A 1 381 ? 19.269 -5.780 -11.820 1.00 87.25 381 THR A N 1
ATOM 3087 C CA . THR A 1 381 ? 17.911 -5.510 -11.316 1.00 87.25 381 THR A CA 1
ATOM 3088 C C . THR A 1 381 ? 16.926 -5.215 -12.453 1.00 87.25 381 THR A C 1
ATOM 3090 O O . THR A 1 381 ? 17.330 -4.915 -13.575 1.00 87.25 381 THR A O 1
ATOM 3093 N N . GLU A 1 382 ? 15.616 -5.292 -12.179 1.00 84.38 382 GLU A N 1
ATOM 3094 C CA . GLU A 1 382 ? 14.565 -4.970 -13.164 1.00 84.38 382 GLU A CA 1
ATOM 3095 C C . GLU A 1 382 ? 14.737 -3.549 -13.723 1.00 84.38 382 GLU A C 1
ATOM 3097 O O . GLU A 1 382 ? 14.684 -3.355 -14.935 1.00 84.38 382 GLU A O 1
ATOM 3102 N N . ASP A 1 383 ? 15.022 -2.579 -12.853 1.00 84.50 383 ASP A N 1
ATOM 3103 C CA . ASP A 1 383 ? 15.205 -1.177 -13.235 1.00 84.50 383 ASP A CA 1
ATOM 3104 C C . ASP A 1 383 ? 16.458 -0.974 -14.100 1.00 84.50 383 ASP A C 1
ATOM 3106 O O . ASP A 1 383 ? 16.393 -0.289 -15.119 1.00 84.50 383 ASP A O 1
ATOM 3110 N N . PHE A 1 384 ? 17.556 -1.669 -13.776 1.00 88.25 384 PHE A N 1
ATOM 3111 C CA . PHE A 1 384 ? 18.776 -1.679 -14.590 1.00 88.25 384 PHE A CA 1
ATOM 3112 C C . PHE A 1 384 ? 18.523 -2.194 -16.018 1.00 88.25 384 PHE A C 1
ATOM 3114 O O . PHE A 1 384 ? 19.016 -1.626 -16.992 1.00 88.25 384 PHE A O 1
ATOM 3121 N N . PHE A 1 385 ? 17.726 -3.257 -16.175 1.00 88.00 385 PHE A N 1
ATOM 3122 C CA . PHE A 1 385 ? 17.372 -3.757 -17.506 1.00 88.00 385 PHE A CA 1
ATOM 3123 C C . PHE A 1 385 ? 16.414 -2.826 -18.256 1.00 88.00 385 PHE A C 1
ATOM 3125 O O . PHE A 1 385 ? 16.473 -2.772 -19.480 1.00 88.00 385 PHE A O 1
ATOM 3132 N N . ILE A 1 386 ? 15.550 -2.080 -17.562 1.00 87.12 386 ILE A N 1
ATOM 3133 C CA . ILE A 1 386 ? 14.656 -1.100 -18.197 1.00 87.12 386 ILE A CA 1
ATOM 3134 C C . ILE A 1 386 ? 15.452 0.073 -18.781 1.00 87.12 386 ILE A C 1
ATOM 3136 O O . ILE A 1 386 ? 15.182 0.468 -19.915 1.00 87.12 386 ILE A O 1
ATOM 3140 N N . GLU A 1 387 ? 16.472 0.574 -18.078 1.00 85.81 387 GLU A N 1
ATOM 3141 C CA . GLU A 1 387 ? 17.434 1.543 -18.638 1.00 85.81 387 GLU A CA 1
ATOM 3142 C C . GLU A 1 387 ? 18.148 0.989 -19.887 1.00 85.81 387 GLU A C 1
ATOM 3144 O O . GLU A 1 387 ? 18.504 1.726 -20.803 1.00 85.81 387 GLU A O 1
ATOM 3149 N N . GLY A 1 388 ? 18.272 -0.339 -19.966 1.00 86.00 388 GLY A N 1
ATOM 3150 C CA . GLY A 1 388 ? 18.716 -1.106 -21.132 1.00 86.00 388 GLY A CA 1
ATOM 3151 C C . GLY A 1 388 ? 17.978 -0.870 -22.440 1.00 86.00 388 GLY A C 1
ATOM 3152 O O . GLY A 1 388 ? 18.530 -1.180 -23.497 1.00 86.00 388 GLY A O 1
ATOM 3153 N N . ILE A 1 389 ? 16.768 -0.310 -22.415 1.00 88.88 389 ILE A N 1
ATOM 3154 C CA . ILE A 1 389 ? 16.017 -0.032 -23.643 1.00 88.88 389 ILE A CA 1
ATOM 3155 C C . ILE A 1 389 ? 16.770 0.932 -24.559 1.00 88.88 389 ILE A C 1
ATOM 3157 O O . ILE A 1 389 ? 16.773 0.719 -25.774 1.00 88.88 389 ILE A O 1
ATOM 3161 N N . ASP A 1 390 ? 17.392 1.974 -24.010 1.00 86.56 390 ASP A N 1
ATOM 3162 C CA . ASP A 1 390 ? 18.065 2.986 -24.828 1.00 86.56 390 ASP A CA 1
ATOM 3163 C C . ASP A 1 390 ? 19.296 2.405 -25.528 1.00 86.56 390 ASP A C 1
ATOM 3165 O O . ASP A 1 390 ? 19.552 2.708 -26.696 1.00 86.56 390 ASP A O 1
ATOM 3169 N N . ASP A 1 391 ? 19.981 1.464 -24.881 1.00 88.50 391 ASP A N 1
ATOM 3170 C CA . ASP A 1 391 ? 21.081 0.733 -25.503 1.00 88.50 391 ASP A CA 1
ATOM 3171 C C . ASP A 1 391 ? 20.592 -0.214 -26.585 1.00 88.50 391 ASP A C 1
ATOM 3173 O O . ASP A 1 391 ? 21.184 -0.259 -27.659 1.00 88.50 391 ASP A O 1
ATOM 3177 N N . VAL A 1 392 ? 19.487 -0.932 -26.357 1.00 90.56 392 VAL A N 1
ATOM 3178 C CA . VAL A 1 392 ? 18.876 -1.774 -27.396 1.00 90.56 392 VAL A CA 1
ATOM 3179 C C . VAL A 1 392 ? 18.449 -0.922 -28.592 1.00 90.56 392 VAL A C 1
ATOM 3181 O O . VAL A 1 392 ? 18.694 -1.305 -29.738 1.00 90.56 392 VAL A O 1
ATOM 3184 N N . ARG A 1 393 ? 17.857 0.254 -28.350 1.00 90.25 393 ARG A N 1
ATOM 3185 C CA . ARG A 1 393 ? 17.497 1.209 -29.404 1.00 90.25 393 ARG A CA 1
ATOM 3186 C C . ARG A 1 393 ? 18.734 1.644 -30.179 1.00 90.25 393 ARG A C 1
ATOM 3188 O O . ARG A 1 393 ? 18.760 1.500 -31.398 1.00 90.25 393 ARG A O 1
ATOM 3195 N N . ARG A 1 394 ? 19.771 2.123 -29.489 1.00 89.50 394 ARG A N 1
ATOM 3196 C CA . ARG A 1 394 ? 21.028 2.559 -30.112 1.00 89.50 394 ARG A CA 1
ATOM 3197 C C . ARG A 1 394 ? 21.700 1.423 -30.883 1.00 89.50 394 ARG A C 1
ATOM 3199 O O . ARG A 1 394 ? 22.241 1.649 -31.966 1.00 89.50 394 ARG A O 1
ATOM 3206 N N . LEU A 1 395 ? 21.648 0.204 -30.354 1.00 91.12 395 LEU A N 1
ATOM 3207 C CA . LEU A 1 395 ? 22.202 -0.980 -30.995 1.00 91.12 395 LEU A CA 1
ATOM 3208 C C . LEU A 1 395 ? 21.498 -1.270 -32.329 1.00 91.12 395 LEU A C 1
ATOM 3210 O O . LEU A 1 395 ? 22.169 -1.511 -33.331 1.00 91.12 395 LEU A O 1
ATOM 3214 N N . LEU A 1 396 ? 20.162 -1.224 -32.349 1.00 89.06 396 LEU A N 1
ATOM 3215 C CA . LEU A 1 396 ? 19.347 -1.529 -33.528 1.00 89.06 396 LEU A CA 1
ATOM 3216 C C . LEU A 1 396 ? 19.341 -0.403 -34.568 1.00 89.06 396 LEU A C 1
ATOM 3218 O O . LEU A 1 396 ? 19.438 -0.684 -35.761 1.00 89.06 396 LEU A O 1
ATOM 3222 N N . GLU A 1 397 ? 19.209 0.848 -34.128 1.00 90.69 397 GLU A N 1
ATOM 3223 C CA . GLU A 1 397 ? 19.043 2.006 -35.014 1.00 90.69 397 GLU A CA 1
ATOM 3224 C C . GLU A 1 397 ? 20.378 2.536 -35.553 1.00 90.69 397 GLU A C 1
ATOM 3226 O O . GLU A 1 397 ? 20.402 3.080 -36.653 1.00 90.69 397 GLU A O 1
ATOM 3231 N N . VAL A 1 398 ? 21.481 2.368 -34.810 1.00 89.56 398 VAL A N 1
ATOM 3232 C CA . VAL A 1 398 ? 22.782 2.973 -35.150 1.00 89.56 398 VAL A CA 1
ATOM 3233 C C . VAL A 1 398 ? 23.883 1.921 -35.265 1.00 89.56 398 VAL A C 1
ATOM 3235 O O . VAL A 1 398 ? 24.446 1.721 -36.336 1.00 89.56 398 VAL A O 1
ATOM 3238 N N . ALA A 1 399 ? 24.176 1.188 -34.188 1.00 87.44 399 ALA A N 1
ATOM 3239 C CA . ALA A 1 399 ? 25.399 0.383 -34.128 1.00 87.44 399 ALA A CA 1
ATOM 3240 C C . ALA A 1 399 ? 25.425 -0.785 -35.133 1.00 87.44 399 ALA A C 1
ATOM 3242 O O . ALA A 1 399 ? 26.452 -1.032 -35.766 1.00 87.44 399 ALA A O 1
ATOM 3243 N N . ILE A 1 400 ? 24.319 -1.523 -35.281 1.00 89.44 400 ILE A N 1
ATOM 3244 C CA . ILE A 1 400 ? 24.222 -2.634 -36.241 1.00 89.44 400 ILE A CA 1
ATOM 3245 C C . ILE A 1 400 ? 24.300 -2.124 -37.692 1.00 89.44 400 ILE A C 1
ATOM 3247 O O . ILE A 1 400 ? 25.090 -2.694 -38.454 1.00 89.44 400 ILE A O 1
ATOM 3251 N N . PRO A 1 401 ? 23.542 -1.085 -38.100 1.00 90.06 401 PRO A N 1
ATOM 3252 C CA . PRO A 1 401 ? 23.712 -0.445 -39.404 1.00 90.06 401 PRO A CA 1
ATOM 3253 C C . PRO A 1 401 ? 25.148 0.016 -39.686 1.00 90.06 401 PRO A C 1
ATOM 3255 O O . PRO A 1 401 ? 25.696 -0.368 -40.719 1.00 90.06 401 PRO A O 1
ATOM 3258 N N . ASP A 1 402 ? 25.791 0.718 -38.750 1.00 88.94 402 ASP A N 1
ATOM 3259 C CA . ASP A 1 402 ? 27.161 1.220 -38.916 1.00 88.94 402 ASP A CA 1
ATOM 3260 C C . ASP A 1 402 ? 28.170 0.075 -39.060 1.00 88.94 402 ASP A C 1
ATOM 3262 O O . ASP A 1 402 ? 28.999 0.064 -39.972 1.00 88.94 402 ASP A O 1
ATOM 3266 N N . ILE A 1 403 ? 28.088 -0.948 -38.195 1.00 88.38 403 ILE A N 1
ATOM 3267 C CA . ILE A 1 403 ? 28.944 -2.138 -38.306 1.00 88.38 403 ILE A CA 1
ATOM 3268 C C . ILE A 1 403 ? 28.732 -2.810 -39.657 1.00 88.38 403 ILE A C 1
ATOM 3270 O O . ILE A 1 403 ? 29.707 -3.262 -40.264 1.00 88.38 403 ILE A O 1
ATOM 3274 N N . ARG A 1 404 ? 27.487 -2.897 -40.133 1.00 88.25 404 ARG A N 1
ATOM 3275 C CA . ARG A 1 404 ? 27.177 -3.490 -41.432 1.00 88.25 404 ARG A CA 1
ATOM 3276 C C . ARG A 1 404 ? 27.814 -2.681 -42.557 1.00 88.25 404 ARG A C 1
ATOM 3278 O O . ARG A 1 404 ? 28.470 -3.286 -43.399 1.00 88.25 404 ARG A O 1
ATOM 3285 N N . GLU A 1 405 ? 27.661 -1.363 -42.566 1.00 87.25 405 GLU A N 1
ATOM 3286 C CA . GLU A 1 405 ? 28.224 -0.489 -43.598 1.00 87.25 405 GLU A CA 1
ATOM 3287 C C . GLU A 1 405 ? 29.755 -0.537 -43.607 1.00 87.25 405 GLU A C 1
ATOM 3289 O O . GLU A 1 405 ? 30.354 -0.836 -44.639 1.00 87.25 405 GLU A O 1
ATOM 3294 N N . VAL A 1 406 ? 30.396 -0.384 -42.444 1.00 88.00 406 VAL A N 1
ATOM 3295 C CA . VAL A 1 406 ? 31.860 -0.466 -42.308 1.00 88.00 406 VAL A CA 1
ATOM 3296 C C . VAL A 1 406 ? 32.380 -1.840 -42.729 1.00 88.00 406 VAL A C 1
ATOM 3298 O O . VAL A 1 406 ? 33.408 -1.946 -43.399 1.00 88.00 406 VAL A O 1
ATOM 3301 N N . THR A 1 407 ? 31.681 -2.917 -42.357 1.00 86.81 407 THR A N 1
ATOM 3302 C CA . THR A 1 407 ? 32.046 -4.279 -42.779 1.00 86.81 407 THR A CA 1
ATOM 3303 C C . THR A 1 407 ? 31.910 -4.453 -44.288 1.00 86.81 407 THR A C 1
ATOM 3305 O O . THR A 1 407 ? 32.796 -5.039 -44.907 1.00 86.81 407 THR A O 1
ATOM 3308 N N . LEU A 1 408 ? 30.834 -3.938 -44.886 1.00 87.50 408 LEU A N 1
ATOM 3309 C CA . LEU A 1 408 ? 30.617 -3.994 -46.329 1.00 87.50 408 LEU A CA 1
ATOM 3310 C C . LEU A 1 408 ? 31.672 -3.190 -47.092 1.00 87.50 408 LEU A C 1
ATOM 3312 O O . LEU A 1 408 ? 32.179 -3.675 -48.099 1.00 87.50 408 LEU A O 1
ATOM 3316 N N . GLU A 1 409 ? 32.047 -2.010 -46.607 1.00 86.62 409 GLU A N 1
ATOM 3317 C CA . GLU A 1 409 ? 33.064 -1.171 -47.245 1.00 86.62 409 GLU A CA 1
ATOM 3318 C C . GLU A 1 409 ? 34.475 -1.756 -47.098 1.00 86.62 409 GLU A C 1
ATOM 3320 O O . GLU A 1 409 ? 35.277 -1.762 -48.037 1.00 86.62 409 GLU A O 1
ATOM 3325 N N . SER A 1 410 ? 34.768 -2.351 -45.939 1.00 86.69 410 SER A N 1
ATOM 3326 C CA . SER A 1 410 ? 35.996 -3.120 -45.737 1.00 86.69 410 SER A CA 1
ATOM 3327 C C . SER A 1 410 ? 36.054 -4.322 -46.680 1.00 86.69 410 SER A C 1
ATOM 3329 O O . SER A 1 410 ? 37.089 -4.555 -47.306 1.00 86.69 410 SER A O 1
ATOM 3331 N N . LEU A 1 411 ? 34.940 -5.041 -46.846 1.00 86.69 411 LEU A N 1
ATOM 3332 C CA . LEU A 1 411 ? 34.844 -6.140 -47.799 1.00 86.69 411 LEU A CA 1
ATOM 3333 C C . LEU A 1 411 ? 35.042 -5.649 -49.239 1.00 86.69 411 LEU A C 1
ATOM 3335 O O . LEU A 1 411 ? 35.807 -6.274 -49.969 1.00 86.69 411 LEU A O 1
ATOM 3339 N N . LYS A 1 412 ? 34.432 -4.514 -49.617 1.00 86.00 412 LYS A N 1
ATOM 3340 C CA . LYS A 1 412 ? 34.623 -3.830 -50.911 1.00 86.00 412 LYS A CA 1
ATOM 3341 C C . LYS A 1 412 ? 36.101 -3.549 -51.184 1.00 86.00 412 LYS A C 1
ATOM 3343 O O . LYS A 1 412 ? 36.649 -3.961 -52.202 1.00 86.00 412 LYS A O 1
ATOM 3348 N N . THR A 1 413 ? 36.773 -2.937 -50.216 1.00 86.88 413 THR A N 1
ATOM 3349 C CA . THR A 1 413 ? 38.195 -2.594 -50.313 1.00 86.88 413 THR A CA 1
ATOM 3350 C C . THR A 1 413 ? 39.080 -3.836 -50.448 1.00 86.88 413 THR A C 1
ATOM 3352 O O . THR A 1 413 ? 39.994 -3.867 -51.275 1.00 86.88 413 THR A O 1
ATOM 3355 N N . VAL A 1 414 ? 38.841 -4.871 -49.634 1.00 86.00 414 VAL A N 1
ATOM 3356 C CA . VAL A 1 414 ? 39.653 -6.098 -49.650 1.00 86.00 414 VAL A CA 1
ATOM 3357 C C . VAL A 1 414 ? 39.401 -6.904 -50.921 1.00 86.00 414 VAL A C 1
ATOM 3359 O O . VAL A 1 414 ? 40.359 -7.315 -51.572 1.00 86.00 414 VAL A O 1
ATOM 3362 N N . GLY A 1 415 ? 38.146 -7.088 -51.323 1.00 86.50 415 GLY A N 1
ATOM 3363 C CA . GLY A 1 415 ? 37.829 -7.827 -52.539 1.00 86.50 415 GLY A CA 1
ATOM 3364 C C . GLY A 1 415 ? 38.334 -7.129 -53.802 1.00 86.50 415 GLY A C 1
ATOM 3365 O O . GLY A 1 415 ? 38.897 -7.790 -54.669 1.00 86.50 415 GLY A O 1
ATOM 3366 N N . GLU A 1 416 ? 38.288 -5.795 -53.871 1.00 85.94 416 GLU A N 1
ATOM 3367 C CA . GLU A 1 416 ? 38.888 -5.051 -54.983 1.00 85.94 416 GLU A CA 1
ATOM 3368 C C . GLU A 1 416 ? 40.413 -5.251 -55.046 1.00 85.94 416 GLU A C 1
ATOM 3370 O O . GLU A 1 416 ? 40.987 -5.363 -56.128 1.00 85.94 416 GLU A O 1
ATOM 3375 N N . ARG A 1 417 ? 41.101 -5.349 -53.897 1.00 84.62 417 ARG A N 1
ATOM 3376 C CA . ARG A 1 417 ? 42.533 -5.707 -53.867 1.00 84.62 417 ARG A CA 1
ATOM 3377 C C . ARG A 1 417 ? 42.781 -7.113 -54.413 1.00 84.62 417 ARG A C 1
ATOM 3379 O O . ARG A 1 417 ? 43.721 -7.277 -55.182 1.00 84.62 417 ARG A O 1
ATOM 3386 N N . TYR A 1 418 ? 41.946 -8.090 -54.061 1.00 84.94 418 TYR A N 1
ATOM 3387 C CA . TYR A 1 418 ? 42.064 -9.470 -54.550 1.00 84.94 418 TYR A CA 1
ATOM 3388 C C . TYR A 1 418 ? 41.832 -9.549 -56.063 1.00 84.94 418 TYR A C 1
ATOM 3390 O O . TYR A 1 418 ? 42.597 -10.193 -56.775 1.00 84.94 418 TYR A O 1
ATOM 3398 N N . VAL A 1 419 ? 40.823 -8.839 -56.572 1.00 85.81 419 VAL A N 1
ATOM 3399 C CA . VAL A 1 419 ? 40.528 -8.788 -58.010 1.00 85.81 419 VAL A CA 1
ATOM 3400 C C . VAL A 1 419 ? 41.615 -8.039 -58.781 1.00 85.81 419 VAL A C 1
ATOM 3402 O O . VAL A 1 419 ? 42.045 -8.508 -59.832 1.00 85.81 419 VAL A O 1
ATOM 3405 N N . ARG A 1 420 ? 42.142 -6.927 -58.249 1.00 83.62 420 ARG A N 1
ATOM 3406 C CA . ARG A 1 420 ? 43.320 -6.259 -58.830 1.00 83.62 420 ARG A CA 1
ATOM 3407 C C . ARG A 1 420 ? 44.538 -7.175 -58.852 1.00 83.62 420 ARG A C 1
ATOM 3409 O O . ARG A 1 420 ? 45.224 -7.218 -59.864 1.00 83.62 420 ARG A O 1
ATOM 3416 N N . PHE A 1 421 ? 44.793 -7.915 -57.774 1.00 82.56 421 PHE A N 1
ATOM 3417 C CA . PHE A 1 421 ? 45.885 -8.885 -57.718 1.00 82.56 421 PHE A CA 1
ATOM 3418 C C . PHE A 1 421 ? 45.724 -9.968 -58.792 1.00 82.56 421 PHE A C 1
ATOM 3420 O O . PHE A 1 421 ? 46.658 -10.214 -59.551 1.00 82.56 421 PHE A O 1
ATOM 3427 N N . TYR A 1 422 ? 44.517 -10.525 -58.937 1.00 83.81 422 TYR A N 1
ATOM 3428 C CA . TYR A 1 422 ? 44.191 -11.456 -60.018 1.00 83.81 422 TYR A CA 1
ATOM 3429 C C . TYR A 1 422 ? 44.434 -10.848 -61.409 1.00 83.81 422 TYR A C 1
ATOM 3431 O O . TYR A 1 422 ? 45.103 -11.466 -62.230 1.00 83.81 422 TYR A O 1
ATOM 3439 N N . HIS A 1 423 ? 43.963 -9.627 -61.680 1.00 82.69 423 HIS A N 1
ATOM 3440 C CA . HIS A 1 423 ? 44.191 -8.966 -62.970 1.00 82.69 423 HIS A CA 1
ATOM 3441 C C . HIS A 1 423 ? 45.667 -8.653 -63.242 1.00 82.69 423 HIS A C 1
ATOM 3443 O O . HIS A 1 423 ? 46.105 -8.756 -64.388 1.00 82.69 423 HIS A O 1
ATOM 3449 N N . SER A 1 424 ? 46.444 -8.297 -62.218 1.00 80.44 424 SER A N 1
ATOM 3450 C CA . SER A 1 424 ? 47.893 -8.114 -62.340 1.00 80.44 424 SER A CA 1
ATOM 3451 C C . SER A 1 424 ? 48.588 -9.424 -62.702 1.00 80.44 424 S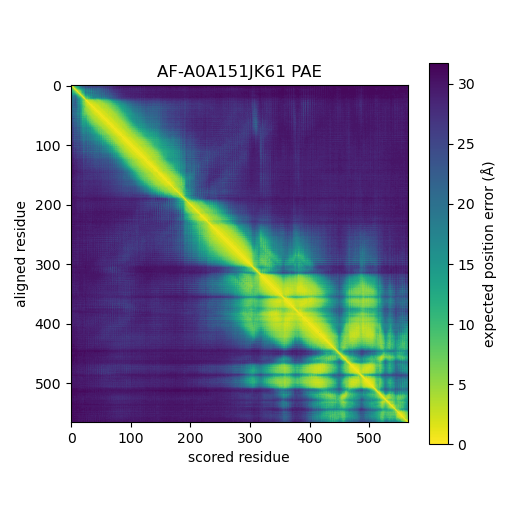ER A C 1
ATOM 3453 O O . SER A 1 424 ? 49.423 -9.428 -63.604 1.00 80.44 424 SER A O 1
ATOM 3455 N N . LEU A 1 425 ? 48.203 -10.537 -62.068 1.00 76.38 425 LEU A N 1
ATOM 3456 C CA . LEU A 1 425 ? 48.704 -11.868 -62.416 1.00 76.38 425 LEU A CA 1
ATOM 3457 C C . LEU A 1 425 ? 48.251 -12.311 -63.818 1.00 76.38 425 LEU A C 1
ATOM 3459 O O . LEU A 1 425 ? 49.063 -12.840 -64.566 1.00 76.38 425 LEU A O 1
ATOM 3463 N N . ASP A 1 426 ? 47.005 -12.042 -64.225 1.00 80.25 426 ASP A N 1
ATOM 3464 C CA . ASP A 1 426 ? 46.522 -12.320 -65.590 1.00 80.25 426 ASP A CA 1
ATOM 3465 C C . ASP A 1 426 ? 47.287 -11.503 -66.635 1.00 80.25 426 ASP A C 1
ATOM 3467 O O . ASP A 1 426 ? 47.681 -12.015 -67.681 1.00 80.25 426 ASP A O 1
ATOM 3471 N N . THR A 1 427 ? 47.558 -10.232 -66.338 1.00 79.56 427 THR A N 1
ATOM 3472 C CA . THR A 1 427 ? 48.345 -9.359 -67.214 1.00 79.56 427 THR A CA 1
ATOM 3473 C C . THR A 1 427 ? 49.791 -9.834 -67.307 1.00 79.56 427 THR A C 1
ATOM 3475 O O . THR A 1 427 ? 50.342 -9.861 -68.407 1.00 79.56 427 THR A O 1
ATOM 3478 N N . LEU A 1 428 ? 50.398 -10.238 -66.185 1.00 75.00 428 LEU A N 1
ATOM 3479 C CA . LEU A 1 428 ? 51.720 -10.862 -66.157 1.00 75.00 428 LEU A CA 1
ATOM 3480 C C . LEU A 1 428 ? 51.708 -12.129 -67.013 1.00 75.00 428 LEU A C 1
ATOM 3482 O O . LEU A 1 428 ? 52.508 -12.217 -67.934 1.00 75.00 428 LEU A O 1
ATOM 3486 N N . ASN A 1 429 ? 50.763 -13.047 -66.801 1.00 74.44 429 ASN A N 1
ATOM 3487 C CA . ASN A 1 429 ? 50.631 -14.281 -67.579 1.00 74.44 429 ASN A CA 1
ATOM 3488 C C . ASN A 1 429 ? 50.500 -14.015 -69.081 1.00 74.44 429 ASN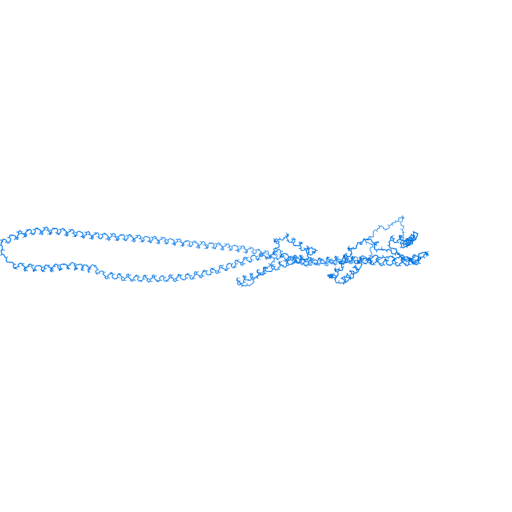 A C 1
ATOM 3490 O O . ASN A 1 429 ? 51.160 -14.669 -69.885 1.00 74.44 429 ASN A O 1
ATOM 3494 N N . ARG A 1 430 ? 49.680 -13.040 -69.484 1.00 77.25 430 ARG A N 1
ATOM 3495 C CA . ARG A 1 430 ? 49.535 -12.652 -70.896 1.00 77.25 430 ARG A CA 1
ATOM 3496 C C . ARG A 1 430 ? 50.816 -12.050 -71.463 1.00 77.25 430 ARG A C 1
ATOM 3498 O O . ARG A 1 430 ? 51.180 -12.387 -72.584 1.00 77.25 430 ARG A O 1
ATOM 3505 N N . LYS A 1 431 ? 51.501 -11.183 -70.708 1.00 73.75 431 LYS A N 1
ATOM 3506 C CA . LYS A 1 431 ? 52.787 -10.599 -71.118 1.00 73.75 431 LYS A CA 1
ATOM 3507 C C . LYS A 1 431 ? 53.873 -11.661 -71.222 1.00 73.75 431 LYS A C 1
ATOM 3509 O O . LYS A 1 431 ? 54.571 -11.680 -72.221 1.00 73.75 431 LYS A O 1
ATOM 3514 N N . VAL A 1 432 ? 53.962 -12.567 -70.255 1.00 73.19 432 VAL A N 1
ATOM 3515 C CA . VAL A 1 432 ? 54.849 -13.735 -70.271 1.00 73.19 432 VAL A CA 1
ATOM 3516 C C . VAL A 1 432 ? 54.583 -14.591 -71.499 1.00 73.19 432 VAL A C 1
ATOM 3518 O O . VAL A 1 432 ? 55.516 -14.876 -72.233 1.00 73.19 432 VAL A O 1
ATOM 3521 N N . ARG A 1 433 ? 53.322 -14.925 -71.797 1.00 72.88 433 ARG A N 1
ATOM 3522 C CA . ARG 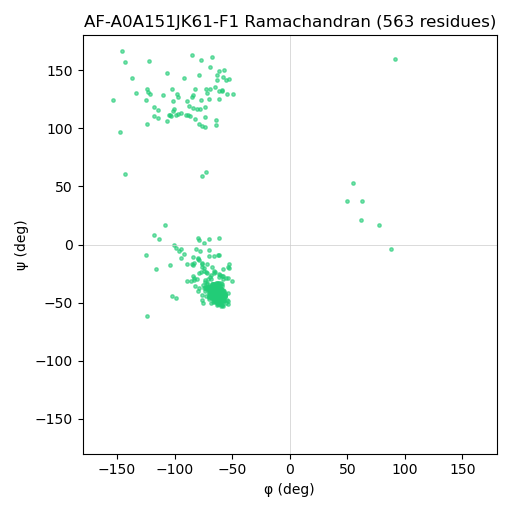A 1 433 ? 52.965 -15.677 -73.011 1.00 72.88 433 ARG A CA 1
ATOM 3523 C C . ARG A 1 433 ? 53.314 -14.920 -74.293 1.00 72.88 433 ARG A C 1
ATOM 3525 O O . ARG A 1 433 ? 53.782 -15.536 -75.239 1.00 72.88 433 ARG A O 1
ATOM 3532 N N . SER A 1 434 ? 53.111 -13.603 -74.326 1.00 71.31 434 SER A N 1
ATOM 3533 C CA . SER A 1 434 ? 53.481 -12.766 -75.473 1.00 71.31 434 SER A CA 1
ATOM 3534 C C . SER A 1 434 ? 54.994 -12.715 -75.671 1.00 71.31 434 SER A C 1
ATOM 3536 O O . SER A 1 434 ? 55.449 -12.910 -76.787 1.00 71.31 434 SER A O 1
ATOM 3538 N N . ILE A 1 435 ? 55.765 -12.488 -74.602 1.00 70.56 435 ILE A N 1
ATOM 3539 C CA . ILE A 1 435 ? 57.231 -12.470 -74.637 1.00 70.56 435 ILE A CA 1
ATOM 3540 C C . ILE A 1 435 ? 57.752 -13.859 -74.992 1.00 70.56 435 ILE A C 1
ATOM 3542 O O . ILE A 1 435 ? 58.612 -13.954 -75.844 1.00 70.56 435 ILE A O 1
ATOM 3546 N N . SER A 1 436 ? 57.197 -14.928 -74.418 1.00 68.12 436 SER A N 1
ATOM 3547 C CA . SER A 1 436 ? 57.524 -16.316 -74.765 1.00 68.12 436 SER A CA 1
ATOM 3548 C C . SER A 1 436 ? 57.259 -16.604 -76.248 1.00 68.12 436 SER A C 1
ATOM 3550 O O . SER A 1 436 ? 58.106 -17.173 -76.921 1.00 68.12 436 SER A O 1
ATOM 3552 N N . SER A 1 437 ? 56.136 -16.128 -76.801 1.00 67.25 437 SER A N 1
ATOM 3553 C CA . SER A 1 437 ? 55.827 -16.259 -78.232 1.00 67.25 437 SER A CA 1
ATOM 3554 C C . SER A 1 437 ? 56.794 -15.469 -79.117 1.00 67.25 437 SER A C 1
ATOM 3556 O O . SER A 1 437 ? 57.235 -15.993 -80.133 1.00 67.25 437 SER A O 1
ATOM 3558 N N . THR A 1 438 ? 57.131 -14.227 -78.754 1.00 66.50 438 THR A N 1
ATOM 3559 C CA . THR A 1 438 ? 58.092 -13.400 -79.503 1.00 66.50 438 THR A CA 1
ATOM 3560 C C . THR A 1 438 ? 59.511 -13.960 -79.399 1.00 66.50 438 THR A C 1
ATOM 3562 O O . THR A 1 438 ? 60.197 -14.064 -80.407 1.00 66.50 438 THR A O 1
ATOM 3565 N N . LEU A 1 439 ? 59.927 -14.391 -78.208 1.00 65.94 439 LEU A N 1
ATOM 3566 C CA . LEU A 1 439 ? 61.209 -15.042 -77.947 1.00 65.94 439 LEU A CA 1
ATOM 3567 C C . LEU A 1 439 ? 61.313 -16.360 -78.727 1.00 65.94 439 LEU A C 1
ATOM 3569 O O . LEU A 1 439 ? 62.321 -16.606 -79.381 1.00 65.94 439 LEU A O 1
ATOM 3573 N N . GLY A 1 440 ? 60.251 -17.167 -78.731 1.00 61.78 440 GLY A N 1
ATOM 3574 C CA . GLY A 1 440 ? 60.153 -18.386 -79.527 1.00 61.78 440 GLY A CA 1
ATOM 3575 C C . GLY A 1 440 ? 60.212 -18.118 -81.034 1.00 61.78 440 GLY A C 1
ATOM 3576 O O . GLY A 1 440 ? 60.921 -18.828 -81.743 1.00 61.78 440 GLY A O 1
ATOM 3577 N N . GLU A 1 441 ? 59.528 -17.091 -81.547 1.00 63.06 441 GLU A N 1
ATOM 3578 C CA . GLU A 1 441 ? 59.586 -16.717 -82.969 1.00 63.06 441 GLU A CA 1
ATOM 3579 C C . GLU A 1 441 ? 60.964 -16.180 -83.382 1.00 63.06 441 GLU A C 1
ATOM 3581 O O . GLU A 1 441 ? 61.496 -16.618 -84.405 1.00 63.06 441 GLU A O 1
ATOM 3586 N N . GLU A 1 442 ? 61.569 -15.281 -82.599 1.00 61.97 442 GLU A N 1
ATOM 3587 C CA . GLU A 1 442 ? 62.874 -14.668 -82.898 1.00 61.97 442 GLU A CA 1
ATOM 3588 C C . GLU A 1 442 ? 64.044 -15.652 -82.766 1.00 61.97 442 GLU A C 1
ATOM 3590 O O . GLU A 1 442 ? 64.980 -15.617 -83.571 1.00 61.97 442 GLU A O 1
ATOM 3595 N N . ILE A 1 443 ? 63.995 -16.563 -81.790 1.00 61.62 443 ILE A N 1
ATOM 3596 C CA . ILE A 1 443 ? 65.027 -17.595 -81.621 1.00 61.62 443 ILE A CA 1
ATOM 3597 C C . ILE A 1 443 ? 64.896 -18.672 -82.708 1.00 61.62 443 ILE A C 1
ATOM 3599 O O . ILE A 1 443 ? 65.908 -19.076 -83.285 1.00 61.62 443 ILE A O 1
ATOM 3603 N N . ASN A 1 444 ? 63.675 -19.085 -83.074 1.00 54.44 444 ASN A N 1
ATOM 3604 C CA . ASN A 1 444 ? 63.479 -20.089 -84.128 1.00 54.44 444 ASN A CA 1
ATOM 3605 C C . ASN A 1 444 ? 63.782 -19.565 -85.542 1.00 54.44 444 ASN A C 1
ATOM 3607 O O . ASN A 1 444 ? 64.131 -20.357 -86.418 1.00 54.44 444 ASN A O 1
ATOM 3611 N N . THR A 1 445 ? 63.691 -18.254 -85.797 1.00 51.38 445 THR A N 1
ATOM 3612 C CA . THR A 1 445 ? 63.938 -17.699 -87.143 1.00 51.38 445 THR A CA 1
ATOM 3613 C C . THR A 1 445 ? 65.417 -17.563 -87.512 1.00 51.38 445 THR A C 1
ATOM 3615 O O . THR A 1 445 ? 65.713 -17.386 -88.694 1.00 51.38 445 THR A O 1
ATOM 3618 N N . THR A 1 446 ? 66.366 -17.678 -86.570 1.00 51.84 446 THR A N 1
ATOM 3619 C CA . THR A 1 446 ? 67.792 -17.430 -86.872 1.00 51.84 446 THR A CA 1
ATOM 3620 C C . THR A 1 446 ? 68.761 -18.373 -86.140 1.00 51.84 446 THR A C 1
ATOM 3622 O O . THR A 1 446 ? 69.650 -17.928 -85.416 1.00 51.84 446 THR A O 1
ATOM 3625 N N . ASN A 1 447 ? 68.666 -19.687 -86.372 1.00 51.06 447 ASN A N 1
ATOM 3626 C CA . ASN A 1 447 ? 69.694 -20.644 -85.933 1.00 51.06 447 ASN A CA 1
ATOM 3627 C C . ASN A 1 447 ? 70.895 -20.657 -86.902 1.00 51.06 447 ASN A C 1
ATOM 3629 O O . ASN A 1 447 ? 70.752 -21.018 -88.066 1.00 51.06 447 ASN A O 1
ATOM 3633 N N . HIS A 1 448 ? 72.085 -20.262 -86.430 1.00 49.97 448 HIS A N 1
ATOM 3634 C CA . HIS A 1 448 ? 73.345 -20.252 -87.206 1.00 49.97 448 HIS A CA 1
ATOM 3635 C C . HIS A 1 448 ? 74.344 -21.350 -86.777 1.00 49.97 448 HIS A C 1
ATOM 3637 O O . HIS A 1 448 ? 75.524 -21.274 -87.119 1.00 49.97 448 HIS A O 1
ATOM 3643 N N . PHE A 1 449 ? 73.903 -22.377 -86.039 1.00 55.53 449 PHE A N 1
ATOM 3644 C CA . PHE A 1 449 ? 74.761 -23.484 -85.597 1.00 55.53 449 PHE A CA 1
ATOM 3645 C C . PHE A 1 449 ? 74.193 -24.844 -86.024 1.00 55.53 449 PHE A C 1
ATOM 3647 O O . PHE A 1 449 ? 73.071 -25.192 -85.686 1.00 55.53 449 PHE A O 1
ATOM 3654 N N . GLU A 1 450 ? 74.990 -25.637 -86.744 1.00 52.19 450 GLU A N 1
ATOM 3655 C CA . GLU A 1 450 ? 74.586 -26.929 -87.334 1.00 52.19 450 GLU A CA 1
ATOM 3656 C C . GLU A 1 450 ? 74.454 -28.066 -86.291 1.00 52.19 450 GLU A C 1
ATOM 3658 O O . GLU A 1 450 ? 73.773 -29.059 -86.530 1.00 52.19 450 GLU A O 1
ATOM 3663 N N . ALA A 1 451 ? 75.084 -27.916 -85.115 1.00 52.25 451 ALA A N 1
ATOM 3664 C CA . ALA A 1 451 ? 75.106 -28.923 -84.043 1.00 52.25 451 ALA A CA 1
ATOM 3665 C C . ALA A 1 451 ? 73.946 -28.806 -83.030 1.00 52.25 451 ALA A C 1
ATOM 3667 O O . ALA A 1 451 ? 73.687 -29.748 -82.282 1.00 52.25 451 ALA A O 1
ATOM 3668 N N . LEU A 1 452 ? 73.256 -27.664 -82.998 1.00 55.00 452 LEU A N 1
ATOM 3669 C CA . LEU A 1 452 ? 72.135 -27.381 -82.102 1.00 55.00 452 LEU A CA 1
ATOM 3670 C C . LEU A 1 452 ? 70.939 -26.993 -82.970 1.00 55.00 452 LEU A C 1
ATOM 3672 O O . LEU A 1 452 ? 70.899 -25.898 -83.523 1.00 55.00 452 LEU A O 1
ATOM 3676 N N . SER A 1 453 ? 69.996 -27.916 -83.133 1.00 54.91 453 SER A N 1
ATOM 3677 C CA . SER A 1 453 ? 68.771 -27.690 -83.909 1.00 54.91 453 SER A CA 1
ATOM 3678 C C . SER A 1 453 ? 67.578 -27.533 -82.966 1.00 54.91 453 SER A C 1
ATOM 3680 O O . SER A 1 453 ? 67.545 -28.140 -81.895 1.00 54.91 453 SER A O 1
ATOM 3682 N N . ASP A 1 454 ? 66.601 -26.718 -83.367 1.00 58.00 454 ASP A N 1
ATOM 3683 C CA . ASP A 1 454 ? 65.334 -26.503 -82.656 1.00 58.00 454 ASP A CA 1
ATOM 3684 C C . ASP A 1 454 ? 65.501 -26.066 -81.186 1.00 58.00 454 ASP A C 1
ATOM 3686 O O . ASP A 1 454 ? 64.961 -26.695 -80.276 1.00 58.00 454 ASP A O 1
ATOM 3690 N N . ILE A 1 455 ? 66.277 -25.002 -80.939 1.00 60.72 455 ILE A N 1
ATOM 3691 C CA . ILE A 1 455 ? 66.299 -24.339 -79.625 1.00 60.72 455 ILE A CA 1
ATOM 3692 C C . ILE A 1 455 ? 64.993 -23.555 -79.471 1.00 60.72 455 ILE A C 1
ATOM 3694 O O . ILE A 1 455 ? 64.806 -22.529 -80.121 1.00 60.72 455 ILE A O 1
ATOM 3698 N N . ASN A 1 456 ? 64.113 -24.021 -78.594 1.00 60.97 456 ASN A N 1
ATOM 3699 C CA . ASN A 1 456 ? 62.880 -23.342 -78.231 1.00 60.97 456 ASN A CA 1
ATOM 3700 C C . ASN A 1 456 ? 62.965 -22.926 -76.759 1.00 60.97 456 ASN A C 1
ATOM 3702 O O . ASN A 1 456 ? 62.964 -23.769 -75.856 1.00 60.97 456 ASN A O 1
ATOM 3706 N N . VAL A 1 457 ? 63.092 -21.618 -76.541 1.00 63.06 457 VAL A N 1
ATOM 3707 C CA . VAL A 1 457 ? 63.107 -21.012 -75.208 1.00 63.06 457 VAL A CA 1
ATOM 3708 C C . VAL A 1 457 ? 61.704 -20.520 -74.916 1.00 63.06 457 VAL A C 1
ATOM 3710 O O . VAL A 1 457 ? 61.239 -19.569 -75.543 1.00 63.06 457 VAL A O 1
ATOM 3713 N N . GLU A 1 458 ? 61.043 -21.155 -73.957 1.00 62.88 458 GLU A N 1
ATOM 3714 C CA . GLU A 1 458 ? 59.727 -20.738 -73.502 1.00 62.88 458 GLU A CA 1
ATOM 3715 C C . GLU A 1 458 ? 59.826 -20.168 -72.096 1.00 62.88 458 GLU A C 1
ATOM 3717 O O . GLU A 1 458 ? 60.361 -20.771 -71.167 1.00 62.88 458 GLU A O 1
ATOM 3722 N N . LEU A 1 459 ? 59.278 -18.974 -71.932 1.00 64.94 459 LEU A N 1
ATOM 3723 C CA . LEU A 1 459 ? 59.130 -18.360 -70.627 1.00 64.94 459 LEU A CA 1
ATOM 3724 C C . LEU A 1 459 ? 57.808 -18.869 -70.037 1.00 64.94 459 LEU A C 1
ATOM 3726 O O . LEU A 1 459 ? 56.725 -18.571 -70.552 1.00 64.94 459 LEU A O 1
ATOM 3730 N N . VAL A 1 460 ? 57.901 -19.701 -69.000 1.00 62.94 460 VAL A N 1
ATOM 3731 C CA . VAL A 1 460 ? 56.770 -20.394 -68.377 1.00 62.94 460 VAL A CA 1
ATOM 3732 C C . VAL A 1 460 ? 56.394 -19.663 -67.097 1.00 62.94 460 VAL A C 1
ATOM 3734 O O . VAL A 1 460 ? 57.204 -19.465 -66.195 1.00 62.94 460 VAL A O 1
ATOM 3737 N N . SER A 1 461 ? 55.136 -19.248 -66.999 1.00 64.62 461 SER A N 1
ATOM 3738 C CA . SER A 1 461 ? 54.631 -18.676 -65.756 1.00 64.62 461 SER A CA 1
ATOM 3739 C C . SER A 1 461 ? 54.348 -19.783 -64.744 1.00 64.62 461 SER A C 1
ATOM 3741 O O . SER A 1 461 ? 53.531 -20.665 -65.013 1.00 64.62 461 SER A O 1
ATOM 3743 N N . LYS A 1 462 ? 54.942 -19.702 -63.548 1.00 65.25 462 LYS A N 1
ATOM 3744 C CA . LYS A 1 462 ? 54.640 -20.613 -62.426 1.00 65.25 462 LYS A CA 1
ATOM 3745 C C . LYS A 1 462 ? 53.255 -20.381 -61.825 1.00 65.25 462 LYS A C 1
ATOM 3747 O O . LYS A 1 462 ? 52.822 -21.132 -60.960 1.00 65.25 462 LYS A O 1
ATOM 3752 N N . VAL A 1 463 ? 52.530 -19.361 -62.285 1.00 61.66 463 VAL A N 1
ATOM 3753 C CA . VAL A 1 463 ? 51.200 -18.993 -61.777 1.00 61.66 463 VAL A CA 1
ATOM 3754 C C . VAL A 1 463 ? 50.174 -20.125 -61.934 1.00 61.66 463 VAL A C 1
ATOM 3756 O O . VAL A 1 463 ? 49.322 -20.270 -61.061 1.00 61.66 463 VAL A O 1
ATOM 3759 N N . ASP A 1 464 ? 50.271 -20.945 -62.988 1.00 56.62 464 ASP A N 1
ATOM 3760 C CA . ASP A 1 464 ? 49.358 -22.077 -63.230 1.00 56.62 464 ASP A CA 1
ATOM 3761 C C . ASP A 1 464 ? 49.648 -23.300 -62.317 1.00 56.62 464 ASP A C 1
ATOM 3763 O O . ASP A 1 464 ? 48.782 -24.162 -62.168 1.00 56.62 464 ASP A O 1
ATOM 3767 N N . GLU A 1 465 ? 50.822 -23.373 -61.669 1.00 58.88 465 GLU A N 1
ATOM 3768 C CA . GLU A 1 465 ? 51.180 -24.436 -60.705 1.00 58.88 465 GLU A CA 1
ATOM 3769 C C . GLU A 1 465 ? 50.676 -24.147 -59.280 1.00 58.88 465 GLU A C 1
ATOM 3771 O O . GLU A 1 465 ? 50.597 -25.050 -58.445 1.00 58.88 465 GLU A O 1
ATOM 3776 N N . PHE A 1 466 ? 50.304 -22.897 -58.990 1.00 64.38 466 PHE A N 1
ATOM 3777 C CA . PHE A 1 466 ? 49.743 -22.518 -57.699 1.00 64.38 466 PHE A CA 1
ATOM 3778 C C . PHE A 1 466 ? 48.219 -22.717 -57.693 1.00 64.38 466 PHE A C 1
ATOM 3780 O O . PHE A 1 466 ? 47.486 -22.028 -58.406 1.00 64.38 466 PHE A O 1
ATOM 3787 N N . ASP A 1 467 ? 47.717 -23.575 -56.795 1.00 64.81 467 ASP A N 1
ATOM 3788 C CA . ASP A 1 467 ? 46.275 -23.822 -56.570 1.00 64.81 467 ASP A CA 1
ATOM 3789 C C . ASP A 1 467 ? 45.452 -22.534 -56.307 1.00 64.81 467 ASP A C 1
ATOM 3791 O O . ASP A 1 467 ? 44.232 -22.508 -56.479 1.00 64.81 467 ASP A O 1
ATOM 3795 N N . ILE A 1 468 ? 46.114 -21.422 -55.966 1.00 72.75 468 ILE A N 1
ATOM 3796 C CA . ILE A 1 468 ? 45.513 -20.097 -55.755 1.00 72.75 468 ILE A CA 1
ATOM 3797 C C . ILE A 1 468 ? 44.835 -19.549 -57.019 1.00 72.75 468 ILE A C 1
ATOM 3799 O O . ILE A 1 468 ? 43.858 -18.807 -56.913 1.00 72.75 468 ILE A O 1
ATOM 3803 N N . TRP A 1 469 ? 45.344 -19.855 -58.219 1.00 77.12 469 TRP A N 1
ATOM 3804 C CA . TRP A 1 469 ? 44.849 -19.240 -59.458 1.00 77.12 469 TRP A CA 1
ATOM 3805 C C . TRP A 1 469 ? 43.370 -19.555 -59.706 1.00 77.12 469 TRP A C 1
ATOM 3807 O O . TRP A 1 469 ? 42.566 -18.669 -60.016 1.00 77.12 469 TRP A O 1
ATOM 3817 N N . LYS A 1 470 ? 42.990 -20.818 -59.490 1.00 81.12 470 LYS A N 1
ATOM 3818 C CA . LYS A 1 470 ? 41.606 -21.288 -59.596 1.00 81.12 470 LYS A CA 1
ATOM 3819 C C . LYS A 1 470 ? 40.696 -20.573 -58.594 1.00 81.12 470 LYS A C 1
ATOM 3821 O O . LYS A 1 470 ? 39.604 -20.139 -58.967 1.00 81.12 470 LYS A O 1
ATOM 3826 N N . ASP A 1 471 ? 41.167 -20.397 -57.363 1.00 82.81 471 ASP A N 1
ATOM 3827 C CA . ASP A 1 471 ? 40.414 -19.756 -56.283 1.00 82.81 471 ASP A CA 1
ATOM 3828 C C . ASP A 1 471 ? 40.271 -18.239 -56.477 1.00 82.81 471 ASP A C 1
ATOM 3830 O O . ASP A 1 471 ? 39.221 -17.673 -56.168 1.00 82.81 471 ASP A O 1
ATOM 3834 N N . LEU A 1 472 ? 41.291 -17.562 -57.015 1.00 83.44 472 LEU A N 1
ATOM 3835 C CA . LEU A 1 472 ? 41.240 -16.133 -57.346 1.00 83.44 472 LEU A CA 1
ATOM 3836 C C . LEU A 1 472 ? 40.294 -15.853 -58.510 1.00 83.44 472 LEU A C 1
ATOM 3838 O O . LEU A 1 472 ? 39.515 -14.897 -58.459 1.00 83.44 472 LEU A O 1
ATOM 3842 N N . LYS A 1 473 ? 40.320 -16.705 -59.539 1.00 84.38 473 LYS A N 1
ATOM 3843 C CA . LYS A 1 473 ? 39.399 -16.599 -60.670 1.00 84.38 473 LYS A CA 1
ATOM 3844 C C . LYS A 1 473 ? 37.953 -16.802 -60.220 1.00 84.38 473 LYS A C 1
ATOM 3846 O O . LYS A 1 473 ? 37.113 -15.952 -60.521 1.00 84.38 473 LYS A O 1
ATOM 3851 N N . ALA A 1 474 ? 37.687 -17.855 -59.443 1.00 85.75 474 ALA A N 1
ATOM 3852 C CA . ALA A 1 474 ? 36.369 -18.125 -58.866 1.00 85.75 474 ALA A CA 1
ATOM 3853 C C . ALA A 1 474 ? 35.871 -16.958 -57.996 1.00 85.75 474 ALA A C 1
ATOM 3855 O O . ALA A 1 474 ? 34.713 -16.547 -58.107 1.00 85.75 474 ALA A O 1
ATOM 3856 N N . PHE A 1 475 ? 36.753 -16.371 -57.178 1.00 89.44 475 PHE A N 1
ATOM 3857 C CA . PHE A 1 475 ? 36.419 -15.180 -56.402 1.00 89.44 475 PHE A CA 1
ATOM 3858 C C . PHE A 1 475 ? 36.093 -13.976 -57.293 1.00 89.44 475 PHE A C 1
ATOM 3860 O O . PHE A 1 475 ? 35.100 -13.303 -57.034 1.00 89.44 475 PHE A O 1
ATOM 3867 N N . SER A 1 476 ? 36.858 -13.723 -58.362 1.00 86.12 476 SER A N 1
ATOM 3868 C CA . SER A 1 476 ? 36.602 -12.603 -59.284 1.00 86.12 476 SER A CA 1
ATOM 3869 C C . SER A 1 476 ? 35.230 -12.687 -59.964 1.00 86.12 476 SER A C 1
ATOM 3871 O O . SER A 1 476 ? 34.547 -11.676 -60.110 1.00 86.12 476 SER A O 1
ATOM 3873 N N . GLU A 1 477 ? 34.780 -13.893 -60.317 1.00 86.50 477 GLU A N 1
ATOM 3874 C CA . GLU A 1 477 ? 33.483 -14.108 -60.966 1.00 86.50 477 GLU A CA 1
ATOM 3875 C C . GLU A 1 477 ? 32.321 -13.846 -60.001 1.00 86.50 477 GLU A C 1
ATOM 3877 O O . GLU A 1 477 ? 31.332 -13.199 -60.356 1.00 86.50 477 GLU A O 1
ATOM 3882 N N . VAL A 1 478 ? 32.445 -14.327 -58.762 1.00 88.44 478 VAL A N 1
ATOM 3883 C CA . VAL A 1 478 ? 31.435 -14.133 -57.713 1.00 88.44 478 VAL A CA 1
ATOM 3884 C C . VAL A 1 478 ? 31.450 -12.697 -57.176 1.00 88.44 478 VAL A C 1
ATOM 3886 O O . VAL A 1 478 ? 30.394 -12.154 -56.847 1.00 88.44 478 VAL A O 1
ATOM 3889 N N . TRP A 1 479 ? 32.613 -12.044 -57.177 1.00 87.88 479 TRP A N 1
ATOM 3890 C CA . TRP A 1 479 ? 32.769 -10.624 -56.878 1.00 87.88 479 TRP A CA 1
ATOM 3891 C C . TRP A 1 479 ? 32.044 -9.731 -57.878 1.00 87.88 479 TRP A C 1
ATOM 3893 O O . TRP A 1 479 ? 31.245 -8.891 -57.469 1.00 87.88 479 TRP A O 1
ATOM 3903 N N . SER A 1 480 ? 32.288 -9.922 -59.178 1.00 84.62 480 SER A N 1
ATOM 3904 C CA . SER A 1 480 ? 31.658 -9.114 -60.226 1.00 84.62 480 SER A CA 1
ATOM 3905 C C . SER A 1 480 ? 30.136 -9.242 -60.180 1.00 84.62 480 SER A C 1
ATOM 3907 O O . SER A 1 480 ? 29.440 -8.231 -60.169 1.00 84.62 480 SER A O 1
ATOM 3909 N N . LYS A 1 481 ? 29.612 -10.464 -59.999 1.00 85.56 481 LYS A N 1
ATOM 3910 C CA . LYS A 1 481 ? 28.167 -10.704 -59.823 1.00 85.56 481 LYS A CA 1
ATOM 3911 C C . LYS A 1 481 ? 27.583 -9.986 -58.602 1.00 85.56 481 LYS A C 1
ATOM 3913 O O . LYS A 1 481 ? 26.458 -9.490 -58.651 1.00 85.56 481 LYS A O 1
ATOM 3918 N N . TRP A 1 482 ? 28.323 -9.939 -57.493 1.00 86.06 482 TRP A N 1
ATOM 3919 C CA . TRP A 1 482 ? 27.877 -9.242 -56.285 1.00 86.06 482 TRP A CA 1
ATOM 3920 C C . TRP A 1 482 ? 27.939 -7.716 -56.438 1.00 86.06 482 TRP A C 1
ATOM 3922 O O . TRP A 1 482 ? 27.016 -7.037 -56.005 1.00 86.06 482 TRP A O 1
ATOM 3932 N N . MET A 1 483 ? 28.961 -7.182 -57.110 1.00 81.88 483 MET A N 1
ATOM 3933 C CA . MET A 1 483 ? 29.088 -5.747 -57.405 1.00 81.88 483 MET A CA 1
ATOM 3934 C C . MET A 1 483 ? 28.052 -5.235 -58.415 1.00 81.88 483 MET A C 1
ATOM 3936 O O . MET A 1 483 ? 27.679 -4.063 -58.364 1.00 81.88 483 MET A O 1
ATOM 3940 N N . GLU A 1 484 ? 27.598 -6.096 -59.329 1.00 81.00 484 GLU A N 1
ATOM 3941 C CA . GLU A 1 484 ? 26.488 -5.819 -60.252 1.00 81.00 484 GLU A CA 1
ATOM 3942 C C . GLU A 1 484 ? 25.119 -5.867 -59.556 1.00 81.00 484 GLU A C 1
ATOM 3944 O O . GLU A 1 484 ? 24.159 -5.251 -60.021 1.00 81.00 484 GLU A O 1
ATOM 3949 N N . SER A 1 485 ? 25.030 -6.574 -58.426 1.00 72.44 485 SER A N 1
ATOM 3950 C CA . SER A 1 485 ? 23.848 -6.582 -57.564 1.00 72.44 485 SER A CA 1
ATOM 3951 C C . SER A 1 485 ? 23.787 -5.298 -56.717 1.00 72.44 485 SER A C 1
ATOM 3953 O O . SER A 1 485 ? 24.791 -4.617 -56.520 1.00 72.44 485 SER A O 1
ATOM 3955 N N . ASP A 1 486 ? 22.600 -4.935 -56.219 1.00 65.88 486 ASP A N 1
ATOM 3956 C CA . ASP A 1 486 ? 22.388 -3.696 -55.453 1.00 65.88 486 ASP A CA 1
ATOM 3957 C C . ASP A 1 486 ? 23.425 -3.521 -54.316 1.00 65.88 486 ASP A C 1
ATOM 3959 O O . ASP A 1 486 ? 23.662 -4.427 -53.510 1.00 65.88 486 ASP A O 1
ATOM 3963 N N . ARG A 1 487 ? 24.048 -2.332 -54.257 1.00 60.12 487 ARG A N 1
ATOM 3964 C CA . ARG A 1 487 ? 25.301 -2.015 -53.534 1.00 60.12 487 ARG A CA 1
ATOM 3965 C C . ARG A 1 487 ? 25.246 -2.203 -52.014 1.00 60.12 487 ARG A C 1
ATOM 3967 O O . ARG A 1 487 ? 26.293 -2.117 -51.362 1.00 60.12 487 ARG A O 1
ATOM 3974 N N . ASN A 1 488 ? 24.055 -2.443 -51.470 1.00 63.75 488 ASN A N 1
ATOM 3975 C CA . ASN A 1 488 ? 23.780 -2.599 -50.042 1.00 63.75 488 ASN A CA 1
ATOM 3976 C C . ASN A 1 488 ? 23.337 -4.018 -49.644 1.00 63.75 488 ASN A C 1
ATOM 3978 O O . ASN A 1 488 ? 22.998 -4.255 -48.479 1.00 63.75 488 ASN A O 1
ATOM 3982 N N . VAL A 1 489 ? 23.337 -4.981 -50.568 1.00 77.94 489 VAL A N 1
ATOM 3983 C CA . VAL A 1 489 ? 22.940 -6.367 -50.282 1.00 77.94 489 VAL A CA 1
ATOM 3984 C C . VAL A 1 489 ? 24.103 -7.143 -49.660 1.00 77.94 489 VAL A C 1
ATOM 3986 O O . VAL A 1 489 ? 25.242 -7.077 -50.121 1.00 77.94 489 VAL A O 1
ATOM 3989 N N . LEU A 1 490 ? 23.820 -7.893 -48.589 1.00 82.75 490 LEU A N 1
ATOM 3990 C CA . LEU A 1 490 ? 24.812 -8.762 -47.952 1.00 82.75 490 LEU A CA 1
ATOM 3991 C C . LEU A 1 490 ? 25.267 -9.867 -48.924 1.00 82.75 490 LEU A C 1
ATOM 3993 O O . LEU A 1 490 ? 24.430 -10.413 -49.646 1.00 82.75 490 LEU A O 1
ATOM 3997 N N . PRO A 1 491 ? 26.562 -10.230 -48.933 1.00 84.44 491 PRO A N 1
ATOM 3998 C CA . PRO A 1 491 ? 27.065 -11.294 -49.793 1.00 84.44 491 PRO A CA 1
ATOM 3999 C C . PRO A 1 491 ? 26.402 -12.639 -49.471 1.00 84.44 491 PRO A C 1
ATOM 4001 O O . PRO A 1 491 ? 26.033 -12.925 -48.327 1.00 84.44 491 PRO A O 1
ATOM 4004 N N . SER A 1 492 ? 26.264 -13.490 -50.488 1.00 86.12 492 SER A N 1
ATOM 4005 C CA . SER A 1 492 ? 25.707 -14.833 -50.323 1.00 86.12 492 SER A CA 1
ATOM 4006 C C . SER A 1 492 ? 26.639 -15.729 -49.493 1.00 86.12 492 SER A C 1
ATOM 4008 O O . SER A 1 492 ? 27.839 -15.483 -49.366 1.00 86.12 492 SER A O 1
ATOM 4010 N N . LYS A 1 493 ? 26.108 -16.827 -48.940 1.00 85.88 493 LYS A N 1
ATOM 4011 C CA . LYS A 1 493 ? 26.944 -17.819 -48.236 1.00 85.88 493 LYS A CA 1
ATOM 4012 C C . LYS A 1 493 ? 28.027 -18.409 -49.144 1.00 85.88 493 LYS A C 1
ATOM 4014 O O . LYS A 1 493 ? 29.132 -18.660 -48.683 1.00 85.88 493 LYS A O 1
ATOM 4019 N N . GLU A 1 494 ? 27.710 -18.597 -50.422 1.00 86.44 494 GLU A N 1
ATOM 4020 C CA . GLU A 1 494 ? 28.652 -19.066 -51.439 1.00 86.44 494 GLU A CA 1
ATOM 4021 C C . GLU A 1 494 ? 29.816 -18.086 -51.623 1.00 86.44 494 GLU A C 1
ATOM 4023 O O . GLU A 1 494 ? 30.971 -18.505 -51.574 1.00 86.44 494 GLU A O 1
ATOM 4028 N N . PHE A 1 495 ? 29.525 -16.782 -51.713 1.00 88.50 495 PHE A N 1
ATOM 4029 C CA . PHE A 1 495 ? 30.546 -15.733 -51.749 1.00 88.50 495 PHE A CA 1
ATOM 4030 C C . PHE A 1 495 ? 31.495 -15.844 -50.551 1.00 88.50 495 PHE A C 1
ATOM 4032 O O . PHE A 1 495 ? 32.711 -15.820 -50.722 1.00 88.50 495 PHE A O 1
ATOM 4039 N N . VAL A 1 496 ? 30.954 -15.989 -49.336 1.00 86.81 496 VAL A N 1
ATOM 4040 C CA . VAL A 1 496 ? 31.768 -16.055 -48.110 1.00 86.81 496 VAL A CA 1
ATOM 4041 C C . VAL A 1 496 ? 32.651 -17.305 -48.092 1.00 86.81 496 VAL A C 1
ATOM 4043 O O . VAL A 1 496 ? 33.812 -17.219 -47.693 1.00 86.81 496 VAL A O 1
ATOM 4046 N N . THR A 1 497 ? 32.138 -18.451 -48.544 1.00 89.06 497 THR A N 1
ATOM 4047 C CA . THR A 1 497 ? 32.924 -19.689 -48.648 1.00 89.06 497 THR A CA 1
ATOM 4048 C C . THR A 1 497 ? 34.074 -19.544 -49.640 1.00 89.06 497 THR A C 1
ATOM 4050 O O . THR A 1 497 ? 35.201 -19.898 -49.303 1.00 89.06 497 THR A O 1
ATOM 4053 N N . ILE A 1 498 ? 33.813 -18.988 -50.827 1.00 87.12 498 ILE A N 1
ATOM 4054 C CA . ILE A 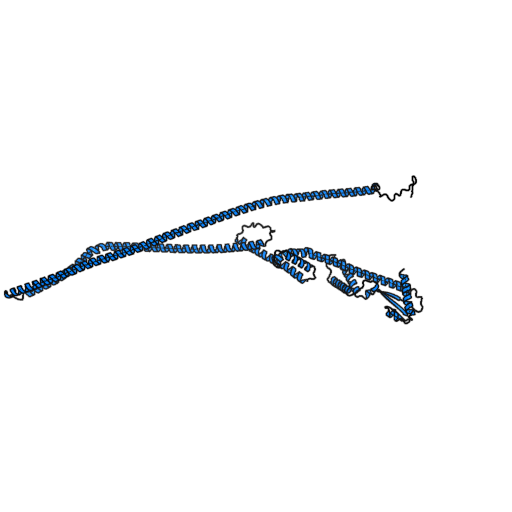1 498 ? 34.844 -18.784 -51.853 1.00 87.12 498 ILE A CA 1
ATOM 4055 C C . ILE A 1 498 ? 35.879 -17.778 -51.360 1.00 87.12 498 ILE A C 1
ATOM 4057 O O . ILE A 1 498 ? 37.063 -18.080 -51.381 1.00 87.12 498 ILE A O 1
ATOM 4061 N N . PHE A 1 499 ? 35.451 -16.637 -50.814 1.00 87.75 499 PHE A N 1
ATOM 4062 C CA . PHE A 1 499 ? 36.358 -15.634 -50.254 1.00 87.75 499 PHE A CA 1
ATOM 4063 C C . PHE A 1 499 ? 37.262 -16.213 -49.159 1.00 87.75 499 PHE A C 1
ATOM 4065 O O . PHE A 1 499 ? 38.457 -15.914 -49.113 1.00 87.75 499 PHE A O 1
ATOM 4072 N N . ARG A 1 500 ? 36.713 -17.076 -48.295 1.00 87.06 500 ARG A N 1
ATOM 4073 C CA . ARG A 1 500 ? 37.493 -17.783 -47.277 1.00 87.06 500 ARG A CA 1
ATOM 4074 C C . ARG A 1 500 ? 38.491 -18.755 -47.903 1.00 87.06 500 ARG A C 1
ATOM 4076 O O . ARG A 1 500 ? 39.651 -18.703 -47.519 1.00 87.06 500 ARG A O 1
ATOM 4083 N N . SER A 1 501 ? 38.067 -19.566 -48.875 1.00 85.69 501 SER A N 1
ATOM 4084 C CA . SER A 1 501 ? 38.956 -20.474 -49.615 1.00 85.69 501 SER A CA 1
ATOM 4085 C C . SER A 1 501 ? 40.112 -19.707 -50.250 1.00 85.69 501 SER A C 1
ATOM 4087 O O . SER A 1 501 ? 41.265 -20.013 -49.986 1.00 85.69 501 SER A O 1
ATOM 4089 N N . THR A 1 502 ? 39.823 -18.626 -50.979 1.00 85.62 502 THR A N 1
ATOM 4090 C CA . THR A 1 502 ? 40.843 -17.781 -51.609 1.00 85.62 502 THR A CA 1
ATOM 4091 C C . THR A 1 502 ? 41.785 -17.150 -50.581 1.00 85.62 502 THR A C 1
ATOM 4093 O O . THR A 1 502 ? 42.988 -17.079 -50.814 1.00 85.62 502 THR A O 1
ATOM 4096 N N . THR A 1 503 ? 41.267 -16.705 -49.432 1.00 84.56 503 THR A N 1
ATOM 4097 C CA . THR A 1 503 ? 42.085 -16.137 -48.344 1.00 84.56 503 THR A CA 1
ATOM 4098 C C . THR A 1 503 ? 42.997 -17.189 -47.709 1.00 84.56 503 THR A C 1
ATOM 4100 O O . THR A 1 503 ? 44.153 -16.893 -47.399 1.00 84.56 503 THR A O 1
ATOM 4103 N N . ASP A 1 504 ? 42.494 -18.406 -47.505 1.00 83.50 504 ASP A N 1
ATOM 4104 C CA . ASP A 1 504 ? 43.258 -19.518 -46.939 1.00 83.50 504 ASP A CA 1
ATOM 4105 C C . ASP A 1 504 ? 44.339 -19.987 -47.932 1.00 83.50 504 ASP A C 1
ATOM 4107 O O . ASP A 1 504 ? 45.499 -20.116 -47.537 1.00 83.50 504 ASP A O 1
ATOM 4111 N N . SER A 1 505 ? 44.008 -20.101 -49.224 1.00 80.12 505 SER A N 1
ATOM 4112 C CA . SER A 1 505 ? 44.947 -20.422 -50.311 1.00 80.12 505 SER A CA 1
ATOM 4113 C C . SER A 1 505 ? 46.051 -19.367 -50.456 1.00 80.12 505 SER A C 1
ATOM 4115 O O . SER A 1 505 ? 47.233 -19.701 -50.551 1.00 80.12 505 SER A O 1
ATOM 4117 N N . LEU A 1 506 ? 45.706 -18.076 -50.379 1.00 76.81 506 LEU A N 1
ATOM 4118 C CA . LEU A 1 506 ? 46.696 -16.992 -50.361 1.00 76.81 506 LEU A CA 1
ATOM 4119 C C . LEU A 1 506 ? 47.593 -17.032 -49.121 1.00 76.81 506 LEU A C 1
ATOM 4121 O O . LEU A 1 506 ? 48.761 -16.672 -49.208 1.00 76.81 506 LEU A O 1
ATOM 4125 N N . ARG A 1 507 ? 47.073 -17.464 -47.967 1.00 75.19 507 ARG A N 1
ATOM 4126 C CA . ARG A 1 507 ? 47.866 -17.592 -46.738 1.00 75.19 507 ARG A CA 1
ATOM 4127 C C . ARG A 1 507 ? 48.825 -18.781 -46.796 1.00 75.19 507 ARG A C 1
ATOM 4129 O O . ARG A 1 507 ? 49.917 -18.692 -46.241 1.00 75.19 507 ARG A O 1
ATOM 4136 N N . SER A 1 508 ? 48.421 -19.889 -47.418 1.00 70.19 508 SER A N 1
ATOM 4137 C CA . SER A 1 508 ? 49.277 -21.072 -47.576 1.00 70.19 508 SER A CA 1
ATOM 4138 C C . SER A 1 508 ? 50.394 -20.871 -48.591 1.00 70.19 508 SER A C 1
ATOM 4140 O O . SER A 1 508 ? 51.422 -21.541 -48.513 1.00 70.19 508 SER A O 1
ATOM 4142 N N . CYS A 1 509 ? 50.221 -19.942 -49.525 1.00 64.56 509 CYS A N 1
ATOM 4143 C CA . CYS A 1 509 ? 51.228 -19.662 -50.525 1.00 64.56 509 CYS A CA 1
ATOM 4144 C C . CYS A 1 509 ? 52.187 -18.579 -50.039 1.00 64.56 509 CYS A C 1
ATOM 4146 O O . CYS A 1 509 ? 51.839 -17.407 -49.920 1.00 64.56 509 CYS A O 1
ATOM 4148 N N . GLN A 1 510 ? 53.430 -18.982 -49.786 1.00 53.59 510 GLN A N 1
ATOM 4149 C CA . GLN A 1 510 ? 54.553 -18.080 -49.539 1.00 53.59 510 GLN A CA 1
ATOM 4150 C C . GLN A 1 510 ? 54.985 -17.400 -50.847 1.00 53.59 510 GLN A C 1
ATOM 4152 O O . GLN A 1 510 ? 56.091 -17.617 -51.331 1.00 53.59 510 GLN A O 1
ATOM 4157 N N . ILE A 1 511 ? 54.102 -16.606 -51.457 1.00 56.25 511 ILE A N 1
ATOM 4158 C CA . ILE A 1 511 ? 54.498 -15.743 -52.571 1.00 56.25 511 ILE A CA 1
ATOM 4159 C C . ILE A 1 511 ? 55.308 -14.599 -51.961 1.00 56.25 511 ILE A C 1
ATOM 4161 O O . ILE A 1 511 ? 54.759 -13.680 -51.351 1.00 56.25 511 ILE A O 1
ATOM 4165 N N . SER A 1 512 ? 56.630 -14.694 -52.074 1.00 48.53 512 SER A N 1
ATOM 4166 C CA . SER A 1 512 ? 57.549 -13.577 -51.870 1.00 48.53 512 SER A CA 1
ATOM 4167 C C . SER A 1 512 ? 57.098 -12.413 -52.757 1.00 48.53 512 SER A C 1
ATOM 4169 O O . SER A 1 512 ? 56.676 -12.638 -53.886 1.00 48.53 512 SER A O 1
ATOM 4171 N N . ASN A 1 513 ? 57.198 -11.168 -52.289 1.00 51.75 513 ASN A N 1
ATOM 4172 C CA . ASN A 1 513 ? 56.763 -9.969 -53.030 1.00 51.75 513 ASN A CA 1
ATOM 4173 C C . ASN A 1 513 ? 57.497 -9.724 -54.374 1.00 51.75 513 ASN A C 1
ATOM 4175 O O . ASN A 1 513 ? 57.256 -8.700 -55.013 1.00 51.75 513 ASN A O 1
ATOM 4179 N N . ASP A 1 514 ? 58.360 -10.641 -54.810 1.00 52.88 514 ASP A N 1
ATOM 4180 C CA . ASP A 1 514 ? 59.205 -10.499 -55.985 1.00 52.88 514 ASP A CA 1
ATOM 4181 C C . ASP A 1 514 ? 58.616 -11.254 -57.180 1.00 52.88 514 ASP A C 1
ATOM 4183 O O . ASP A 1 514 ? 58.504 -12.483 -57.196 1.00 52.88 514 ASP A O 1
ATOM 4187 N N . ILE A 1 515 ? 58.267 -10.477 -58.210 1.00 53.28 515 ILE A N 1
ATOM 4188 C CA . ILE A 1 515 ? 57.761 -10.920 -59.520 1.00 53.28 515 ILE A CA 1
ATOM 4189 C C . ILE A 1 515 ? 58.703 -11.940 -60.181 1.00 53.28 515 ILE A C 1
ATOM 4191 O O . ILE A 1 515 ? 58.244 -12.819 -60.907 1.00 53.28 515 ILE A O 1
ATOM 4195 N N . GLU A 1 516 ? 59.999 -11.860 -59.879 1.00 54.69 516 GLU A N 1
ATOM 4196 C CA . GLU A 1 516 ? 61.041 -12.771 -60.364 1.00 54.69 516 GLU A CA 1
ATOM 4197 C C . GLU A 1 516 ? 60.812 -14.226 -59.924 1.00 54.69 516 GLU A C 1
ATOM 4199 O O . GLU A 1 516 ? 61.215 -15.148 -60.621 1.00 54.69 516 GLU A O 1
ATOM 4204 N N . SER A 1 517 ? 60.098 -14.456 -58.816 1.00 55.62 517 SER A N 1
ATOM 4205 C CA . SER A 1 517 ? 59.778 -15.807 -58.331 1.00 55.62 517 SER A CA 1
ATOM 4206 C C . SER A 1 517 ? 58.603 -16.484 -59.057 1.00 55.62 517 SER A C 1
ATOM 4208 O O . SER A 1 517 ? 58.395 -17.688 -58.902 1.00 55.62 517 SER A O 1
ATOM 4210 N N . LEU A 1 518 ? 57.828 -15.727 -59.846 1.00 62.25 518 LEU A N 1
ATOM 4211 C CA . LEU A 1 518 ? 56.604 -16.187 -60.523 1.00 62.25 518 LEU A CA 1
ATOM 4212 C C . LEU A 1 518 ? 56.838 -16.619 -61.977 1.00 62.25 518 LEU A C 1
ATOM 4214 O O . LEU A 1 518 ? 55.920 -17.115 -62.634 1.00 62.25 518 LEU A O 1
ATOM 4218 N N . VAL A 1 519 ? 58.053 -16.425 -62.479 1.00 62.41 519 VAL A N 1
ATOM 4219 C CA . VAL A 1 519 ? 58.444 -16.663 -63.864 1.00 62.41 519 VAL A CA 1
ATOM 4220 C C . VAL A 1 519 ? 59.599 -17.654 -63.879 1.00 62.41 519 VAL A C 1
ATOM 4222 O O . VAL A 1 519 ? 60.562 -17.484 -63.140 1.00 62.41 519 VAL A O 1
ATOM 4225 N N . ASP A 1 520 ? 59.503 -18.679 -64.717 1.00 66.12 520 ASP A N 1
ATOM 4226 C CA . ASP A 1 520 ? 60.590 -19.617 -64.983 1.00 66.12 520 ASP A CA 1
ATOM 4227 C C . ASP A 1 520 ? 60.920 -19.642 -66.478 1.00 66.12 520 ASP A C 1
ATOM 4229 O O . ASP A 1 520 ? 60.097 -19.259 -67.316 1.00 66.12 520 ASP A O 1
ATOM 4233 N N . ILE A 1 521 ? 62.128 -20.076 -66.821 1.00 66.38 521 ILE A N 1
ATOM 4234 C CA . ILE A 1 521 ? 62.566 -20.218 -68.212 1.00 66.38 521 ILE A CA 1
ATOM 4235 C C . ILE A 1 521 ? 62.782 -21.705 -68.472 1.00 66.38 521 ILE A C 1
ATOM 4237 O O . ILE A 1 521 ? 63.661 -22.321 -67.875 1.00 66.38 521 ILE A O 1
ATOM 4241 N N . ASP A 1 522 ? 61.979 -22.275 -69.368 1.00 67.50 522 ASP A N 1
ATOM 4242 C CA . ASP A 1 522 ? 62.117 -23.655 -69.820 1.00 67.50 522 ASP A CA 1
ATOM 4243 C C . ASP A 1 522 ? 62.805 -23.650 -71.190 1.00 67.50 522 ASP A C 1
ATOM 4245 O O . ASP A 1 522 ? 62.285 -23.107 -72.169 1.00 67.50 522 ASP A O 1
ATOM 4249 N N . ILE A 1 523 ? 64.015 -24.206 -71.260 1.00 67.56 523 ILE A N 1
ATOM 4250 C CA . ILE A 1 523 ? 64.783 -24.271 -72.508 1.00 67.56 523 ILE A CA 1
ATOM 4251 C C . ILE A 1 523 ? 64.721 -25.697 -73.028 1.00 67.56 523 ILE A C 1
ATOM 4253 O O . ILE A 1 523 ? 65.357 -26.596 -72.477 1.00 67.56 523 ILE A O 1
ATOM 4257 N N . SER A 1 524 ? 64.024 -25.887 -74.144 1.00 66.69 524 SER A N 1
ATOM 4258 C CA . SER A 1 524 ? 64.015 -27.153 -74.870 1.00 66.69 524 SER A CA 1
ATOM 4259 C C . SER A 1 524 ? 64.917 -27.059 -76.101 1.00 66.69 524 SER A C 1
ATOM 4261 O O . SER A 1 524 ? 64.885 -26.078 -76.839 1.00 66.69 524 SER A O 1
ATOM 4263 N N . MET A 1 525 ? 65.765 -28.059 -76.324 1.00 68.44 525 MET A N 1
ATOM 4264 C CA . MET A 1 525 ? 66.656 -28.119 -77.489 1.00 68.44 525 MET A CA 1
ATOM 4265 C C . MET A 1 525 ? 66.810 -29.551 -77.997 1.00 68.44 525 MET A C 1
ATOM 4267 O O . MET A 1 525 ? 66.630 -30.503 -77.236 1.00 68.44 525 MET A O 1
ATOM 4271 N N . ARG A 1 526 ? 67.175 -29.737 -79.272 1.00 62.91 526 ARG A N 1
ATOM 4272 C CA . ARG A 1 526 ? 67.569 -31.054 -79.796 1.00 62.91 526 ARG A CA 1
ATOM 4273 C C . ARG A 1 526 ? 69.081 -31.136 -79.969 1.00 62.91 526 ARG A C 1
ATOM 4275 O O . ARG A 1 526 ? 69.655 -30.527 -80.867 1.00 62.91 526 ARG A O 1
ATOM 4282 N N . GLU A 1 527 ? 69.719 -31.966 -79.151 1.00 61.00 527 GLU A N 1
ATOM 4283 C CA . GLU A 1 527 ? 71.136 -32.309 -79.291 1.00 61.00 527 GLU A CA 1
ATOM 4284 C C . GLU A 1 527 ? 71.247 -33.612 -80.094 1.00 61.00 527 GLU A C 1
ATOM 4286 O O . GLU A 1 527 ? 70.790 -34.669 -79.651 1.00 61.00 527 GLU A O 1
ATOM 4291 N N . ASN A 1 528 ? 71.811 -33.552 -81.308 1.00 60.22 528 ASN A N 1
ATOM 4292 C CA . ASN A 1 528 ? 72.018 -34.726 -82.173 1.00 60.22 528 ASN A CA 1
ATOM 4293 C C . ASN A 1 528 ? 70.758 -35.613 -82.341 1.00 60.22 528 ASN A C 1
ATOM 4295 O O . ASN A 1 528 ? 70.831 -36.844 -82.349 1.00 60.22 528 ASN A O 1
ATOM 4299 N N . GLY A 1 529 ? 69.579 -34.985 -82.431 1.00 57.81 529 GLY A N 1
ATOM 4300 C CA . GLY A 1 529 ? 68.283 -35.655 -82.597 1.00 57.81 529 GLY A CA 1
ATOM 4301 C C . GLY A 1 529 ? 67.570 -36.081 -81.304 1.00 57.81 529 GLY A C 1
ATOM 4302 O O . GLY A 1 529 ? 66.427 -36.539 -81.392 1.00 57.81 529 GLY A O 1
ATOM 4303 N N . ARG A 1 530 ? 68.172 -35.911 -80.115 1.00 56.53 530 ARG A N 1
ATOM 4304 C CA . ARG A 1 530 ? 67.519 -36.164 -78.815 1.00 56.53 530 ARG A CA 1
ATOM 4305 C C . ARG A 1 530 ? 66.982 -34.866 -78.199 1.00 56.53 530 ARG A C 1
ATOM 4307 O O . ARG A 1 530 ? 67.749 -33.914 -78.092 1.00 56.53 530 ARG A O 1
ATOM 4314 N N . PRO A 1 531 ? 65.707 -34.813 -77.774 1.00 63.25 531 PRO A N 1
ATOM 4315 C CA . PRO A 1 531 ? 65.179 -33.657 -77.061 1.00 63.25 531 PRO A CA 1
ATOM 4316 C C . PRO A 1 531 ? 65.763 -33.597 -75.643 1.00 63.25 531 PRO A C 1
ATOM 4318 O O . PRO A 1 531 ? 65.735 -34.590 -74.914 1.00 63.25 531 PRO A O 1
ATOM 4321 N N . VAL A 1 532 ? 66.276 -32.433 -75.264 1.00 64.69 532 VAL A N 1
ATOM 4322 C CA . VAL A 1 532 ? 66.807 -32.109 -73.940 1.00 64.69 532 VAL A CA 1
ATOM 4323 C C . VAL A 1 532 ? 66.056 -30.889 -73.426 1.00 64.69 532 VAL A C 1
ATOM 4325 O O . VAL A 1 532 ? 65.855 -29.937 -74.176 1.00 64.69 532 VAL A O 1
ATOM 4328 N N . ASN A 1 533 ? 65.623 -30.936 -72.168 1.00 66.06 533 ASN A N 1
ATOM 4329 C CA . ASN A 1 533 ? 64.901 -29.846 -71.524 1.00 66.06 533 ASN A CA 1
ATOM 4330 C C . ASN A 1 533 ? 65.672 -29.387 -70.287 1.00 66.06 533 ASN A C 1
ATOM 4332 O O . ASN A 1 533 ? 66.062 -30.226 -69.475 1.00 66.06 533 ASN A O 1
ATOM 4336 N N . ILE A 1 534 ? 65.910 -28.085 -70.164 1.00 65.62 534 ILE A N 1
ATOM 4337 C CA . ILE A 1 534 ? 66.736 -27.485 -69.118 1.00 65.62 534 ILE A CA 1
ATOM 4338 C C . ILE A 1 534 ? 65.847 -26.552 -68.299 1.00 65.62 534 ILE A C 1
ATOM 4340 O O . ILE A 1 534 ? 65.427 -25.511 -68.801 1.00 65.62 534 ILE A O 1
ATOM 4344 N N . ARG A 1 535 ? 65.578 -26.934 -67.044 1.00 60.66 535 ARG A N 1
ATOM 4345 C CA . ARG A 1 535 ? 64.736 -26.169 -66.104 1.00 60.66 535 ARG A CA 1
ATOM 4346 C C . ARG A 1 535 ? 65.492 -25.664 -64.883 1.00 60.66 535 ARG A C 1
ATOM 4348 O O . ARG A 1 535 ? 65.026 -24.768 -64.195 1.00 60.66 535 ARG A O 1
ATOM 4355 N N . ASN A 1 536 ? 66.630 -26.269 -64.553 1.00 58.38 536 ASN A N 1
ATOM 4356 C CA . ASN A 1 536 ? 67.423 -25.899 -63.385 1.00 58.38 536 ASN A CA 1
ATOM 4357 C C . ASN A 1 536 ? 68.936 -26.057 -63.644 1.00 58.38 536 ASN A C 1
ATOM 4359 O O . ASN A 1 536 ? 69.363 -26.723 -64.589 1.00 58.38 536 ASN A O 1
ATOM 4363 N N . ASP A 1 537 ? 69.760 -25.487 -62.760 1.00 56.22 537 ASP A N 1
ATOM 4364 C CA . ASP A 1 537 ? 71.231 -25.567 -62.825 1.00 56.22 537 ASP A CA 1
ATOM 4365 C C . ASP A 1 537 ? 71.787 -27.007 -62.812 1.00 56.22 537 ASP A C 1
ATOM 4367 O O . ASP A 1 537 ? 72.929 -27.236 -63.220 1.00 56.22 537 ASP A O 1
ATOM 4371 N N . ALA A 1 538 ? 71.021 -27.991 -62.328 1.00 58.25 538 ALA A N 1
ATOM 4372 C CA . ALA A 1 538 ? 71.424 -29.396 -62.346 1.00 58.25 538 ALA A CA 1
ATOM 4373 C C . ALA A 1 538 ? 71.218 -30.029 -63.734 1.00 58.25 538 ALA A C 1
ATOM 4375 O O . ALA A 1 538 ? 72.088 -30.777 -64.184 1.00 58.25 538 ALA A O 1
ATOM 4376 N N . ASP A 1 539 ? 70.145 -29.664 -64.441 1.00 59.47 539 ASP A N 1
ATOM 4377 C CA . ASP A 1 539 ? 69.891 -30.062 -65.831 1.00 59.47 539 ASP A CA 1
ATOM 4378 C C . ASP A 1 539 ? 70.965 -29.478 -66.764 1.00 59.47 539 ASP A C 1
ATOM 4380 O O . ASP A 1 539 ? 71.452 -30.147 -67.675 1.00 59.47 539 ASP A O 1
ATOM 4384 N N . LEU A 1 540 ? 71.418 -28.255 -66.466 1.00 60.25 540 LEU A N 1
ATOM 4385 C CA . LEU A 1 540 ? 72.456 -27.533 -67.210 1.00 60.25 540 LEU A CA 1
ATOM 4386 C C . LEU A 1 540 ? 73.857 -28.172 -67.055 1.00 60.25 540 LEU A C 1
ATOM 4388 O O . LEU A 1 540 ? 74.685 -28.101 -67.969 1.00 60.25 540 LEU A O 1
ATOM 4392 N N . LYS A 1 541 ? 74.111 -28.849 -65.921 1.00 55.56 541 LYS A N 1
ATOM 4393 C CA . LYS A 1 541 ? 75.340 -29.622 -65.635 1.00 55.56 541 LYS A CA 1
ATOM 4394 C C . LYS A 1 541 ? 75.327 -31.051 -66.191 1.00 55.56 541 LYS A C 1
ATOM 4396 O O . LYS A 1 541 ? 76.389 -31.659 -66.291 1.00 55.56 541 LYS A O 1
ATOM 4401 N N . GLY A 1 542 ? 74.158 -31.594 -66.537 1.00 53.75 542 GLY A N 1
ATOM 4402 C CA . GLY A 1 542 ? 74.006 -32.935 -67.117 1.00 53.75 542 GLY A CA 1
ATOM 4403 C C . GLY A 1 542 ? 74.347 -33.028 -68.610 1.00 53.75 542 GLY A C 1
ATOM 4404 O O . GLY A 1 542 ? 74.350 -34.125 -69.170 1.00 53.75 542 GLY A O 1
ATOM 4405 N N . LEU A 1 543 ? 74.634 -31.896 -69.257 1.00 55.84 543 LEU A N 1
ATOM 4406 C CA . LEU A 1 543 ? 74.998 -31.810 -70.670 1.00 55.84 543 LEU A CA 1
ATOM 4407 C C . LEU A 1 543 ? 76.422 -32.345 -70.907 1.00 55.84 543 LEU A C 1
ATOM 4409 O O . LEU A 1 543 ? 77.364 -31.994 -70.202 1.00 55.84 543 LEU A O 1
ATOM 4413 N N . SER A 1 544 ? 76.593 -33.182 -71.934 1.00 47.97 544 SER A N 1
ATOM 4414 C CA . SER A 1 544 ? 77.794 -34.006 -72.174 1.00 47.97 544 SER A CA 1
ATOM 4415 C C . SER A 1 544 ? 79.062 -33.234 -72.603 1.00 47.97 544 SER A C 1
ATOM 4417 O O . SER A 1 544 ? 80.076 -33.859 -72.925 1.00 47.97 544 SER A O 1
ATOM 4419 N N . SER A 1 545 ? 79.053 -31.898 -72.639 1.00 55.59 545 SER A N 1
ATOM 4420 C CA . SER A 1 545 ? 80.219 -31.098 -73.033 1.00 55.59 545 SER A CA 1
ATOM 4421 C C . SER A 1 545 ? 80.200 -29.705 -72.396 1.00 55.59 545 SER A C 1
ATOM 4423 O O . SER A 1 545 ? 79.264 -28.934 -72.614 1.00 55.59 545 SER A O 1
ATOM 4425 N N . GLU A 1 546 ? 81.267 -29.347 -71.668 1.00 57.22 546 GLU A N 1
ATOM 4426 C CA . GLU A 1 546 ? 81.458 -28.010 -71.071 1.00 57.22 546 GLU A CA 1
ATOM 4427 C C . GLU A 1 546 ? 81.365 -26.878 -72.117 1.00 57.22 546 GLU A C 1
ATOM 4429 O O . GLU A 1 546 ? 80.922 -25.772 -71.807 1.00 57.22 546 GLU A O 1
ATOM 4434 N N . GLY A 1 547 ? 81.708 -27.154 -73.382 1.00 53.75 547 GLY A N 1
ATOM 4435 C CA . GLY A 1 547 ? 81.632 -26.177 -74.472 1.00 53.75 547 GLY A CA 1
ATOM 4436 C C . GLY A 1 547 ? 80.212 -25.897 -74.974 1.00 53.75 547 GLY A C 1
ATOM 4437 O O . GLY A 1 547 ? 79.913 -24.759 -75.319 1.00 53.75 547 GLY A O 1
ATOM 4438 N N . ILE A 1 548 ? 79.326 -26.900 -74.982 1.00 58.81 548 ILE A N 1
ATOM 4439 C CA . ILE A 1 548 ? 77.953 -26.780 -75.513 1.00 58.81 548 ILE A CA 1
ATOM 4440 C C . ILE A 1 548 ? 77.032 -26.104 -74.494 1.00 58.81 548 ILE A C 1
ATOM 4442 O O . ILE A 1 548 ? 76.253 -25.229 -74.860 1.00 58.81 548 ILE A O 1
ATOM 4446 N N . SER A 1 549 ? 77.179 -26.446 -73.211 1.00 55.94 549 SER A N 1
ATOM 4447 C CA . SER A 1 549 ? 76.464 -25.786 -72.111 1.00 55.94 549 SER A CA 1
ATOM 4448 C C . SER A 1 549 ? 76.791 -24.284 -72.055 1.00 55.94 549 SER A C 1
ATOM 4450 O O . SER A 1 549 ? 75.894 -23.442 -72.011 1.00 55.94 549 SER A O 1
ATOM 4452 N N . THR A 1 550 ? 78.074 -23.928 -72.210 1.00 60.09 550 THR A N 1
ATOM 4453 C CA . THR A 1 550 ? 78.515 -22.526 -72.294 1.00 60.09 550 THR A CA 1
ATOM 4454 C C . THR A 1 550 ? 77.976 -21.825 -73.547 1.00 60.09 550 THR A C 1
ATOM 4456 O O . THR A 1 550 ? 77.567 -20.668 -73.475 1.00 60.09 550 THR A O 1
ATOM 4459 N N . LEU A 1 551 ? 77.918 -22.519 -74.692 1.00 60.09 551 LEU A N 1
ATOM 4460 C CA . LEU A 1 551 ? 77.350 -21.971 -75.929 1.00 60.09 551 LEU A CA 1
ATOM 4461 C C . LEU A 1 551 ? 75.847 -21.684 -75.797 1.00 60.09 551 LEU A C 1
ATOM 4463 O O . LEU A 1 551 ? 75.395 -20.632 -76.240 1.00 60.09 551 LEU A O 1
ATOM 4467 N N . ALA A 1 552 ? 75.089 -22.583 -75.163 1.00 57.38 552 ALA A N 1
ATOM 4468 C CA . ALA A 1 552 ? 73.660 -22.403 -74.918 1.00 57.38 552 ALA A CA 1
ATOM 4469 C C . ALA A 1 552 ? 73.389 -21.173 -74.035 1.00 57.38 552 ALA A C 1
ATOM 4471 O O . ALA A 1 552 ? 72.556 -20.339 -74.383 1.00 57.38 552 ALA A O 1
ATOM 4472 N N . VAL A 1 553 ? 74.152 -21.002 -72.948 1.00 59.91 553 VAL A N 1
ATOM 4473 C CA . VAL A 1 553 ? 74.053 -19.821 -72.072 1.00 59.91 553 VAL A CA 1
ATOM 4474 C C . VAL A 1 553 ? 74.423 -18.538 -72.823 1.00 59.91 553 VAL A C 1
ATOM 4476 O O . VAL A 1 553 ? 73.705 -17.549 -72.718 1.00 59.91 553 VAL A O 1
ATOM 4479 N N . ILE A 1 554 ? 75.496 -18.546 -73.625 1.00 61.56 554 ILE A N 1
ATOM 4480 C CA . ILE A 1 554 ? 75.930 -17.379 -74.413 1.00 61.56 554 ILE A CA 1
ATOM 4481 C C . ILE A 1 554 ? 74.877 -16.971 -75.451 1.00 61.56 554 ILE A C 1
ATOM 4483 O O . ILE A 1 554 ? 74.619 -15.781 -75.613 1.00 61.56 554 ILE A O 1
ATOM 4487 N N . VAL A 1 555 ? 74.256 -17.928 -76.147 1.00 60.41 555 VAL A N 1
ATOM 4488 C CA . VAL A 1 555 ? 73.212 -17.637 -77.144 1.00 60.41 555 VAL A CA 1
ATOM 4489 C C . VAL A 1 555 ? 71.982 -17.014 -76.484 1.00 60.41 555 VAL A C 1
ATOM 4491 O O . VAL A 1 555 ? 71.446 -16.039 -77.010 1.00 60.41 555 VAL A O 1
ATOM 4494 N N . VAL A 1 556 ? 71.575 -17.518 -75.317 1.00 58.94 556 VAL A N 1
ATOM 4495 C CA . VAL A 1 556 ? 70.459 -16.949 -74.550 1.00 58.94 556 VAL A CA 1
ATOM 4496 C C . VAL A 1 556 ? 70.810 -15.551 -74.021 1.00 58.94 556 VAL A C 1
ATOM 4498 O O . VAL A 1 556 ? 70.025 -14.626 -74.209 1.00 58.94 556 VAL A O 1
ATOM 4501 N N . PHE A 1 557 ? 72.002 -15.347 -73.446 1.00 58.94 557 PHE A N 1
ATOM 4502 C CA . PHE A 1 557 ? 72.423 -14.053 -72.882 1.00 58.94 557 PHE A CA 1
ATOM 4503 C C . PHE A 1 557 ? 72.660 -12.960 -73.933 1.00 58.94 557 PHE A C 1
ATOM 4505 O O . PHE A 1 557 ? 72.179 -11.842 -73.761 1.00 58.94 557 PHE A O 1
ATOM 4512 N N . LEU A 1 558 ? 73.343 -13.264 -75.045 1.00 59.25 558 LEU A N 1
ATOM 4513 C CA . LEU A 1 558 ? 73.580 -12.291 -76.126 1.00 59.25 558 LEU A CA 1
ATOM 4514 C C . LEU A 1 558 ? 72.272 -11.791 -76.753 1.00 59.25 558 LEU A C 1
ATOM 4516 O O . LEU A 1 558 ? 72.221 -10.684 -77.292 1.00 59.25 558 LEU A O 1
ATOM 4520 N N . ARG A 1 559 ? 71.220 -12.615 -76.708 1.00 57.31 559 ARG A N 1
ATOM 4521 C CA . ARG A 1 559 ? 69.897 -12.263 -77.225 1.00 57.31 559 ARG A CA 1
ATOM 4522 C C . ARG A 1 559 ? 69.007 -11.593 -76.189 1.00 57.31 559 ARG A C 1
ATOM 4524 O O . ARG A 1 559 ? 68.261 -10.688 -76.546 1.00 57.31 559 ARG A O 1
ATOM 4531 N N . TYR A 1 560 ? 69.164 -11.936 -74.913 1.00 54.59 560 TYR A N 1
ATOM 4532 C CA . TYR A 1 560 ? 68.541 -11.202 -73.814 1.00 54.59 560 TYR A CA 1
ATOM 4533 C C . TYR A 1 560 ? 68.968 -9.722 -73.804 1.00 54.59 560 TYR A C 1
ATOM 4535 O O . TYR A 1 560 ? 68.121 -8.840 -73.679 1.00 54.59 560 TYR A O 1
ATOM 4543 N N . ASP A 1 561 ? 70.251 -9.438 -74.062 1.00 49.19 561 ASP A N 1
ATOM 4544 C CA . ASP A 1 561 ? 70.770 -8.066 -74.198 1.00 49.19 561 ASP A CA 1
ATOM 4545 C C . ASP A 1 561 ? 70.197 -7.302 -75.409 1.00 49.19 561 ASP A C 1
ATOM 4547 O O . ASP A 1 561 ? 70.160 -6.073 -75.392 1.00 49.19 561 ASP A O 1
ATOM 4551 N N . SER A 1 562 ? 69.719 -7.991 -76.456 1.00 47.69 562 SER A N 1
ATOM 4552 C CA . SER A 1 562 ? 69.084 -7.330 -77.614 1.00 47.69 562 SER A CA 1
ATOM 4553 C C . SER A 1 562 ? 67.604 -7.007 -77.398 1.00 47.69 562 SER A C 1
ATOM 4555 O O . SER A 1 562 ? 67.059 -6.202 -78.144 1.00 47.69 562 SER A O 1
ATOM 4557 N N . LEU A 1 563 ? 66.968 -7.615 -76.393 1.00 44.59 563 LEU A N 1
ATOM 4558 C CA . LEU A 1 563 ? 65.543 -7.463 -76.074 1.00 44.59 563 LEU A CA 1
ATOM 4559 C C . LEU A 1 563 ? 65.274 -6.389 -74.998 1.00 44.59 563 LEU A C 1
ATOM 4561 O O . LEU A 1 563 ? 64.124 -6.019 -74.770 1.00 44.59 563 LEU A O 1
ATOM 4565 N N . LEU A 1 564 ? 66.325 -5.909 -74.321 1.00 41.47 564 LEU A N 1
ATOM 4566 C CA . LEU A 1 564 ? 66.282 -4.880 -73.269 1.00 41.47 564 LEU A CA 1
ATOM 4567 C C . LEU A 1 564 ? 66.652 -3.462 -73.761 1.00 41.47 564 LEU A C 1
ATOM 4569 O O . LEU A 1 564 ? 66.574 -2.514 -72.975 1.00 41.47 564 LEU A O 1
ATOM 4573 N N . MET A 1 565 ? 67.025 -3.316 -75.038 1.00 35.44 565 MET A N 1
ATOM 4574 C CA . MET A 1 565 ? 67.086 -2.038 -75.771 1.00 35.44 565 MET A CA 1
ATOM 4575 C C . MET A 1 565 ? 65.784 -1.806 -76.529 1.00 35.44 565 MET A C 1
ATOM 4577 O O . MET A 1 565 ? 65.337 -0.635 -76.553 1.00 35.44 565 MET A O 1
#

pLDDT: mean 76.98, std 13.75, range [35.44, 94.06]

Radius of gyration: 77.6 Å; Cα contacts (8 Å, |Δi|>4): 199; chains: 1; bounding box: 157×96×218 Å

Organism: NCBI:txid1763883

Mean predicted aligned error: 22.49 Å

Secondary structure (DSSP, 8-state):
-----STT----GGGS---GGGS-HHHHHHHHHHHHHHHHHHHHHHHHHHHHHHHHHHHHHHHHHHHHHHHHHHHHHHHHHHHHHHHHHHHHHHHHHHHHHHHHHHHHHHHHHHHHHHHHHHHHHHHHHHHHHHHHHHHHHHHHHHHHHHHHHHHHHHHHHHHHHHHHHHHHHHHHHHHHHHHHHHTT----THHHHHHHHHHHHHHHHHHHHHHHHHHHHHHHHHHHHTGGGHHHHHHHHHHHHHHHHHHHHHHHHHHHHHHHHHHHHHHHHHHHHHHHHHHHHHHHHHHHHHHHHHHHHHTS-TTSPPPP------HHHHHHHHHHHHHHHHHHHHHHHHHHHHHHHHHHHH-TT-HHHHHHHHHHHHHHHH-SSPTTSHHHHHHHHHHHHHIIIIIHHHHHHHHHHHHHHHHHHHHHHHHHHHHHHHHHHHHHHHHHHHHHT----TTEEEEEEEEEEGGGGSTHHHHHHHHHHHHHHHHHS-TTPPPPHHHHHHHHHHHHHHHH----S-GGGGEEEEEEEEETTEEEEE-SHHHHHSSS-HHHHHHHHHHHHHHHHHH--

Nearest PDB structures (foldseek):
  7nyx-assembly1_A  TM=2.638E-01  e=3.536E+00  Photorhabdus thracensis

Solvent-accessible surface area (backbone atoms only — not comparable to full-atom values): 31504 Å² total; per-residue (Å²): 141,82,93,80,70,72,89,83,53,87,80,78,72,91,76,65,80,85,55,86,88,72,63,53,74,66,56,54,50,51,52,51,54,51,51,50,52,49,51,52,52,51,52,52,50,50,52,52,51,52,53,51,52,53,51,49,52,51,51,52,55,48,52,53,51,51,53,57,48,51,53,50,52,52,52,49,52,54,50,51,53,50,52,52,54,51,50,52,52,53,51,50,52,51,50,53,50,51,50,52,50,52,51,53,52,51,50,51,50,49,53,49,52,53,51,52,50,53,51,49,51,52,52,50,52,53,49,50,51,50,50,53,49,49,53,52,50,51,54,49,51,52,51,50,51,50,51,51,52,51,50,53,52,49,52,51,50,51,51,50,51,50,50,53,51,49,51,52,52,52,49,53,50,49,48,51,52,47,51,58,48,47,60,58,47,70,74,71,59,96,75,76,78,71,67,57,57,60,53,52,53,55,50,53,55,52,48,54,55,48,52,56,55,54,59,48,48,56,56,51,49,54,49,52,47,42,51,68,66,53,54,70,45,44,67,55,53,54,50,52,50,53,53,51,51,51,48,52,53,50,51,51,53,53,50,50,53,51,50,50,54,49,53,55,51,51,54,53,50,52,51,51,51,52,51,53,51,53,52,49,58,48,52,53,50,50,52,50,52,50,50,54,50,49,51,55,48,52,61,49,52,75,71,48,66,90,84,64,80,84,75,85,80,86,68,94,64,56,68,69,60,49,48,52,54,46,54,52,49,51,53,50,49,56,51,51,52,50,54,47,17,52,51,40,50,49,50,53,53,55,40,57,73,72,31,86,87,36,68,70,36,50,51,48,53,52,51,52,51,51,44,66,72,71,49,91,50,60,82,93,35,65,67,39,27,48,63,35,50,62,55,53,48,45,40,64,74,42,51,50,55,50,52,49,52,54,50,51,51,52,48,52,56,52,50,51,50,53,42,50,50,44,52,52,52,51,49,48,48,52,48,39,49,50,50,18,51,49,47,32,51,61,48,59,72,64,75,90,51,94,74,56,45,73,55,42,49,38,46,42,61,50,56,83,78,40,78,44,50,63,36,44,52,54,36,42,57,53,47,52,57,53,68,74,36,67,95,84,64,80,79,52,73,65,51,55,52,41,50,48,51,32,52,51,42,54,67,74,47,85,74,64,96,51,72,73,78,44,53,45,63,40,37,35,32,24,54,87,85,43,83,45,72,36,75,47,78,66,49,54,66,69,51,98,39,79,68,57,48,51,48,54,52,48,58,53,50,66,48,53,64,66,72,77,112

Foldseek 3Di:
DDQDDDPPDGDDPPPDDDDPVPDDPVVVVVVVVVVVVVVVVVVVVVVVVVVVVVVVVVVVVVVVVVVVVVVVVVVVVVVVVVVVVVVVVVVVVVVVVVVVVVVVVVVVVVVVVVVVVVVVVVVVVVVVVVVVVVVVVVVVVVVVVVVVVVVVVVVVVVVVVVVVVVCVVVVVVVVVVCVVVVVVVVVPDDDDDPPVVVVVVVVVVVVVVVVVVVVVVVVVVVVVCCVVPPVVCVVVVVVVVVVVVVVVVVVVVVVVVVVVVVVVVVVVVVVVVVVVVVVVVVVVVVVVLVVVLVVLVVVLVVVDPPPDDDDDPPDPDDPVVVSVVSVVVSVVVVVVLQVQLVVLVVVLVVLVVVHDVDPLSVLLVVVLVVLCVPPPDHPPDSVSSNVSVVVVVCSVVPVVVVCLVVVLVVVVVVLVVLLVVLVVVVVVQVVLQVVLVVQQVVVQVDDPDPQWPRWRKHKDFCLVVQPLNVLSVVLNVLVVVVVVPDSRDDRDPVNVVSVVVNVVSVVPDPPDPDPVVGIFIWIWIAGVNDIQIDGDPVSLVPDPDPVVSVVVVCVVVVVVVVVVD

Sequence (565 aa):
MVSQALYGLEINLNLVEQNEFTKSENQLKQQREALKKDILNYEEDITRIKTELGKLNKQVSQSEKDLSQLGREEEGLKNEKKEIGLSVKAKKIDIERAINNRVGEIDKRIQHSILELKAYDHETDSGVEKLEETAKQEILTLKANASVEEAAIQEQIDLKGQLIKDIKATAGYQLKELEDTFEAILKNRGIDPLTEQVAKERAAKSKSKYELIKSYTQLINDYRSWEKSLWVHIDKHEKEATELSASVARLSSQLEDKKKKYQERLKELEVKTKEHKAELGRLEREQKSVNNAYEDVNDALEKVPTTHKSTEIRDNLSLELLLERLTRNINRIKVLRRSIADAVKKVGEVLTSIGSKNKVYVLWENMEQDRSLHSIHANYTEDFFIEGIDDVRRLLEVAIPDIREVTLESLKTVGERYVRFYHSLDTLNRKVRSISSTLGEEINTTNHFEALSDINVELVSKVDEFDIWKDLKAFSEVWSKWMESDRNVLPSKEFVTIFRSTTDSLRSCQISNDIESLVDIDISMRENGRPVNIRNDADLKGLSSEGISTLAVIVVFLRYDSLLM

InterPro domains:
  IPR021979 Protein of unknown function DUF3584 [PF12128] (5-559)